Protein AF-A0A955ZUI8-F1 (afdb_monomer)

Secondary structure (DSSP, 8-state):
------EE---TT-TTPPEEEEEEEEPPPS-TTEEEEEEEEESBTTB-SEEEEEE-----TT-EEEEEEEETTS-EEEEEEEEETT-PBPPP---EEEPPPPPPPPPPPPPPPPPPPPPPPPPPPPPPPPPPPPPPPPPPPPPPPPPP-------S-S-EEEE-TTSEEEEE-TTSPEEEEE-HHHHHHS-EEEEEE-SSSSSS-EEEEEE-TTSTTEEEEEEEETTEEEEEEEEE-S-HHHHHHT--EEEEEE-SSSSSS-EEEEEE-GGG-SEEEEE--GGGTSPBP--TTEETTEEEPP--HHHHHH--EEEEEEE-SSSSSS-EEEEEEESTT--EEEEE--TTTTSPBPTT-TTSSSEEE-S-BTTB-TT---EEEEEE-SSSSSS-EEEEEE-TTS-SEEEEE--SSSS-TTT--EEEE-STT-HHHHHH---EEEEEE-SSSSSSPEEEEEE-TTSTT-EEEE-----TT-----------SSS----PPPP-----

Nearest PDB structures (foldseek):
  3bes-assembly1_R  TM=5.761E-01  e=1.617E+00  Ectromelia virus
  2xwx-assembly1_B  TM=5.303E-01  e=2.716E+00  Vibrio cholerae
  5izr-assembly1_A  TM=3.848E-01  e=1.125E+00  Homo sapiens
  1yrk-assembly1_A  TM=3.719E-01  e=1.617E+00  Homo sapiens
  1bdy-assembly1_B  TM=3.510E-01  e=3.519E+00  Rattus norvegicus

pLDDT: mean 73.66, std 21.08, range [22.38, 98.62]

Sequence (504 aa):
MVCVFAVVFAFAGSASAVLREHRVHFAPSPSETATGYTLHLGVSPGIYGYSVDIGAPPVTSGEIVYAVDLEDTLDFYVAISAYDASGLRSTPSNELLVAAAPPPPPPPAPDPDPTPVPDPTPDPDPTPAPDPTPDPDPTPAPDPTPAPDPTSRIDGSQLGLSVATDGRLHVLLTSGRSALLTVDSLAAAGDVRVARCDLDDDGDSDLVLGFGPGSGGQLSLVHLEDGVVASLDALVAGSEAYRAEDGQTHPACGDVDGDGRAEILVGFGPSASATLQAFDDRATGYAALRARGVVDGFLLVPRPTKVKRYGAATIPALGDIDGDRRDELVVGFDRAGIREISILDDARAGFASHPNVTNGDAVVQVARRGQIDSGGGGTFPALGDWDGDGRDEIAVGFGPRSGGWIVFLEDALAGPYERNAGFLRAPSGRADYRARDGETRPSFGDLDGDGRAELVVGFGPGADHELEVFDDFVTAGDAIREGGIGFATGAPGEVRVPSAEAAP

Foldseek 3Di:
DAAEFEDEDDDPPDPPFDWDKDKDKDADDPDPQFQFKKKFKDLDPPDGPDIDTPTDDPDDDDIHIYIYIDGLAGKMKIWMWTAGPVRDIDPIDDIDIDHHDDDDDDDDDDDPDDDDDDDDDDDDDDDDDDDDDDDDDDDDDDDDDDDDDPPDDPDPLDFDWDADQCQWTWTQFSVRDTRIHRQVLSNQFVDKAWEWDQQPPPPHIWIWIWGWFQSLQKIKTFHADNRHGPDIDMDHDDDNVQSVGGNTWAWYWFAQPQPSHIKIWIWGAQVVLQKIFIFDGVVVVRAQDDFACADNRIHRFQDDVCCNVRGFIWHWEWWALAQPRHIWIKIKTAFWPDQKIFTFHGRHSPRAQDPLAPVRGSIERQDDCPRFFNGWTIWAWEWWFLLLPNGIKIWIWTWWRRLQKIWIFHSDDPGHSNPDTDIDGDDPPPNVQSRGTNTWHWYWDDSPPPNGIWIKIDDDPPPPRDIFIFHSDDDPDDPDDDDDDDTPDDDDDDDDDDDDDDDD

Structure (mmCIF, N/CA/C/O backbone):
data_AF-A0A955ZUI8-F1
#
_entry.id   AF-A0A955ZUI8-F1
#
loop_
_atom_site.group_PDB
_atom_site.id
_atom_site.type_symbol
_atom_site.label_atom_id
_atom_site.label_alt_id
_atom_site.label_comp_id
_atom_site.label_asym_id
_atom_site.label_entity_id
_atom_site.label_seq_id
_atom_site.pdbx_PDB_ins_code
_atom_site.Cartn_x
_atom_site.Cartn_y
_atom_site.Cartn_z
_atom_site.occupancy
_atom_site.B_iso_or_equiv
_atom_site.auth_seq_id
_atom_site.auth_comp_id
_atom_site.auth_asym_id
_atom_site.auth_atom_id
_atom_site.pdbx_PDB_model_num
ATOM 1 N N . MET A 1 1 ? -28.010 -1.841 16.929 1.00 31.80 1 MET A N 1
ATOM 2 C CA . MET A 1 1 ? -27.427 -1.009 15.863 1.00 31.80 1 MET A CA 1
ATOM 3 C C . MET A 1 1 ? -26.537 0.018 16.541 1.00 31.80 1 MET A C 1
ATOM 5 O O . MET A 1 1 ? -27.033 1.004 17.071 1.00 31.80 1 MET A O 1
ATOM 9 N N . VAL A 1 2 ? -25.257 -0.318 16.675 1.00 29.08 2 VAL A N 1
ATOM 10 C CA . VAL A 1 2 ? -24.233 0.534 17.290 1.00 29.08 2 VAL A CA 1
ATOM 11 C C . VAL A 1 2 ? -23.721 1.435 16.170 1.00 29.08 2 VAL A C 1
ATOM 13 O O . VAL A 1 2 ? -23.299 0.925 15.144 1.00 29.08 2 VAL A O 1
ATOM 16 N N . CYS A 1 3 ? -23.828 2.757 16.299 1.00 30.59 3 CYS A N 1
ATOM 17 C CA . CYS A 1 3 ? -23.105 3.648 15.393 1.00 30.59 3 CYS A CA 1
ATOM 18 C C . CYS A 1 3 ? -21.733 3.898 16.002 1.00 30.59 3 CYS A C 1
ATOM 20 O O . CYS A 1 3 ? -21.635 4.580 17.021 1.00 30.59 3 CYS A O 1
ATOM 22 N N . VAL A 1 4 ? -20.700 3.331 15.387 1.00 32.56 4 VAL A N 1
ATOM 23 C CA . VAL A 1 4 ? -19.315 3.573 15.771 1.00 32.56 4 VAL A CA 1
ATOM 24 C C . VAL A 1 4 ? -18.874 4.902 15.165 1.00 32.56 4 VAL A C 1
ATOM 26 O O . VAL A 1 4 ? -19.010 5.164 13.974 1.00 32.56 4 VAL A O 1
ATOM 29 N N . PHE A 1 5 ? -18.422 5.790 16.036 1.00 40.25 5 PHE A N 1
ATOM 30 C CA . PHE A 1 5 ? -17.751 7.035 15.705 1.00 40.25 5 PHE A CA 1
ATOM 31 C C . PHE A 1 5 ? -16.557 7.059 16.646 1.00 40.25 5 PHE A C 1
ATOM 33 O O . PHE A 1 5 ? -16.759 7.137 17.855 1.00 40.25 5 PHE A O 1
ATOM 40 N N . ALA A 1 6 ? -15.348 6.929 16.120 1.00 36.69 6 ALA A N 1
ATOM 41 C CA . ALA A 1 6 ? -14.160 6.983 16.950 1.00 36.69 6 ALA A CA 1
ATOM 42 C C . ALA A 1 6 ? -13.611 8.404 16.974 1.00 36.69 6 ALA A C 1
ATOM 44 O O . ALA A 1 6 ? -13.456 9.056 15.938 1.00 36.69 6 ALA A O 1
ATOM 45 N N . VAL A 1 7 ? -13.302 8.881 18.172 1.00 41.53 7 VAL A N 1
ATOM 46 C CA . VAL A 1 7 ? -12.557 10.120 18.369 1.00 41.53 7 VAL A CA 1
ATOM 47 C C . VAL A 1 7 ? -11.377 9.777 19.256 1.00 41.53 7 VAL A C 1
ATOM 49 O O . VAL A 1 7 ? -11.557 9.365 20.402 1.00 41.53 7 VAL A O 1
ATOM 52 N N . VAL A 1 8 ? -10.185 9.942 18.695 1.00 42.12 8 VAL A N 1
ATOM 53 C CA . VAL A 1 8 ? -8.907 9.735 19.369 1.00 42.12 8 VAL A CA 1
ATOM 54 C C . VAL A 1 8 ? -8.484 11.037 20.046 1.00 42.12 8 VAL A C 1
ATOM 56 O O . VAL A 1 8 ? -8.536 12.103 19.428 1.00 42.12 8 VAL A O 1
ATOM 59 N N . PHE A 1 9 ? -8.077 10.963 21.315 1.00 45.84 9 PHE A N 1
ATOM 60 C CA . PHE A 1 9 ? -7.510 12.097 22.049 1.00 45.84 9 PHE A CA 1
ATOM 61 C C . PHE A 1 9 ? -6.126 11.748 22.613 1.00 45.84 9 PHE A C 1
ATOM 63 O O . PHE A 1 9 ? -6.035 11.107 23.659 1.00 45.84 9 PHE A O 1
ATOM 70 N N . ALA A 1 10 ? -5.054 12.236 21.979 1.00 42.12 10 ALA A N 1
ATOM 71 C CA . ALA A 1 10 ? -3.717 12.272 22.575 1.00 42.12 10 ALA A CA 1
ATOM 72 C C . ALA A 1 10 ? -3.439 13.638 23.229 1.00 42.12 10 ALA A C 1
ATOM 74 O O . ALA A 1 10 ? -3.644 14.702 22.636 1.00 42.12 10 ALA A O 1
ATOM 75 N N . PHE A 1 11 ? -2.949 13.633 24.468 1.00 46.47 11 PHE A N 1
ATOM 76 C CA . PHE A 1 11 ? -2.620 14.844 25.211 1.00 46.47 11 PHE A CA 1
ATOM 77 C C . PHE A 1 11 ? -1.130 15.165 25.045 1.00 46.47 11 PHE A C 1
ATOM 79 O O . PHE A 1 11 ? -0.254 14.307 25.152 1.00 46.47 11 PHE A O 1
ATOM 86 N N . ALA A 1 12 ? -0.820 16.441 24.793 1.00 39.09 12 ALA A N 1
ATOM 87 C CA . ALA A 1 12 ? 0.550 16.918 24.621 1.00 39.09 12 ALA A CA 1
ATOM 88 C C . ALA A 1 12 ? 1.383 16.688 25.900 1.00 39.09 12 ALA A C 1
ATOM 90 O O . ALA A 1 12 ? 1.372 17.502 26.824 1.00 39.09 12 ALA A O 1
ATOM 91 N N . GLY A 1 13 ? 2.107 15.570 25.951 1.00 40.47 13 GLY A N 1
ATOM 92 C CA . GLY A 1 13 ? 2.966 15.213 27.081 1.00 40.47 13 GLY A CA 1
ATOM 93 C C . GLY A 1 13 ? 3.553 13.803 27.038 1.00 40.47 13 GLY A C 1
ATOM 94 O O . GLY A 1 13 ? 4.602 13.580 27.641 1.00 40.47 13 GLY A O 1
ATOM 95 N N . SER A 1 14 ? 2.945 12.879 26.295 1.00 41.16 14 SER A N 1
ATOM 96 C CA . SER A 1 14 ? 3.291 11.458 26.374 1.00 41.16 14 SER A CA 1
ATOM 97 C C . SER A 1 14 ? 3.773 10.929 25.021 1.00 41.16 14 SER A C 1
ATOM 99 O O . SER A 1 14 ? 2.981 10.509 24.189 1.00 41.16 14 SER A O 1
ATOM 101 N N . ALA A 1 15 ? 5.091 10.877 24.801 1.00 40.50 15 ALA A N 1
ATOM 102 C CA . ALA A 1 15 ? 5.707 10.268 23.606 1.00 40.50 15 ALA A CA 1
ATOM 103 C C . ALA A 1 15 ? 5.515 8.729 23.512 1.00 40.50 15 ALA A C 1
ATOM 105 O O . ALA A 1 15 ? 6.156 8.060 22.705 1.00 40.50 15 ALA A O 1
ATOM 106 N N . SER A 1 16 ? 4.684 8.146 24.382 1.00 51.09 16 SER A N 1
ATOM 107 C CA . SER A 1 16 ? 4.420 6.705 24.500 1.00 51.09 16 SER A CA 1
ATOM 108 C C . SER A 1 16 ? 3.000 6.416 25.007 1.00 51.09 16 SER A C 1
ATOM 110 O O . SER A 1 16 ? 2.800 5.446 25.732 1.00 51.09 16 SER A O 1
ATOM 112 N N . ALA A 1 17 ? 2.026 7.277 24.694 1.00 52.19 17 ALA A N 1
ATOM 113 C CA . ALA A 1 17 ? 0.632 7.032 25.056 1.00 52.19 17 ALA A CA 1
ATOM 114 C C . ALA A 1 17 ? 0.103 5.767 24.356 1.00 52.19 17 ALA A C 1
ATOM 116 O O . ALA A 1 17 ? 0.125 5.682 23.129 1.00 52.19 17 ALA A O 1
ATOM 117 N N . VAL A 1 18 ? -0.356 4.790 25.141 1.00 54.59 18 VAL A N 1
ATOM 118 C CA . VAL A 1 18 ? -1.152 3.658 24.656 1.00 54.59 18 VAL A CA 1
ATOM 119 C C . VAL A 1 18 ? -2.614 4.068 24.782 1.00 54.59 18 VAL A C 1
ATOM 121 O O . VAL A 1 18 ? -3.065 4.463 25.857 1.00 54.59 18 VAL A O 1
ATOM 124 N N . LEU A 1 19 ? -3.340 4.029 23.671 1.00 53.28 19 LEU A N 1
ATOM 125 C CA . LEU A 1 19 ? -4.764 4.337 23.630 1.00 53.28 19 LEU A CA 1
ATOM 126 C C . LEU A 1 19 ? -5.565 3.045 23.794 1.00 53.28 19 LEU A C 1
ATOM 128 O O . LEU A 1 19 ? -5.172 2.000 23.274 1.00 53.28 19 LEU A O 1
ATOM 132 N N . ARG A 1 20 ? -6.675 3.109 24.529 1.00 56.94 20 ARG A N 1
ATOM 133 C CA . ARG A 1 20 ? -7.633 2.006 24.651 1.00 56.94 20 ARG A CA 1
ATOM 134 C C . ARG A 1 20 ? -9.031 2.479 24.294 1.00 56.94 20 ARG A C 1
ATOM 136 O O . ARG A 1 20 ? -9.454 3.538 24.762 1.00 56.94 20 ARG A O 1
ATOM 143 N N . GLU A 1 21 ? -9.753 1.642 23.554 1.00 63.97 21 GLU A N 1
ATOM 144 C CA . GLU A 1 21 ? -11.166 1.864 23.263 1.00 63.97 21 GLU A CA 1
ATOM 145 C C . GLU A 1 21 ? -11.983 1.757 24.559 1.00 63.97 21 GLU A C 1
ATOM 147 O O . GLU A 1 21 ? -11.965 0.747 25.272 1.00 63.97 21 GLU A O 1
ATOM 152 N N . HIS A 1 22 ? -12.754 2.799 24.847 1.00 61.91 22 HIS A N 1
ATOM 153 C CA . HIS A 1 22 ? -13.771 2.809 25.884 1.00 61.91 22 HIS A CA 1
ATOM 154 C C . HIS A 1 22 ? -15.148 3.034 25.267 1.00 61.91 22 HIS A C 1
ATOM 156 O O . HIS A 1 22 ? -15.366 3.968 24.498 1.00 61.91 22 HIS A O 1
ATOM 162 N N . ARG A 1 23 ? -16.123 2.210 25.662 1.00 68.00 23 ARG A N 1
ATOM 163 C CA . ARG A 1 23 ? -17.523 2.377 25.255 1.00 68.00 23 ARG A CA 1
ATOM 164 C C . ARG A 1 23 ? -18.263 3.205 26.295 1.00 68.00 23 ARG A C 1
ATOM 166 O O . ARG A 1 23 ? -18.418 2.795 27.445 1.00 68.00 23 ARG A O 1
ATOM 173 N N . VAL A 1 24 ? -18.713 4.386 25.889 1.00 72.31 24 VAL A N 1
ATOM 174 C CA . VAL A 1 24 ? -19.513 5.305 26.697 1.00 72.31 24 VAL A CA 1
ATOM 175 C C . VAL A 1 24 ? -20.981 5.076 26.382 1.00 72.31 24 VAL A C 1
ATOM 177 O O . VAL A 1 24 ? -21.442 5.288 25.262 1.00 72.31 24 VAL A O 1
ATOM 180 N N . HIS A 1 25 ? -21.715 4.656 27.403 1.00 78.12 25 HIS A N 1
ATOM 181 C CA . HIS A 1 25 ? -23.139 4.369 27.332 1.00 78.12 25 HIS A CA 1
ATOM 182 C C . HIS A 1 25 ? -23.933 5.530 27.928 1.00 78.12 25 HIS A C 1
ATOM 184 O O . HIS A 1 25 ? -23.652 5.963 29.050 1.00 78.12 25 HIS A O 1
ATOM 190 N N . PHE A 1 26 ? -24.937 6.033 27.211 1.00 78.81 26 PHE A N 1
ATOM 191 C CA . PHE A 1 26 ? -25.810 7.080 27.732 1.00 78.81 26 PHE A CA 1
ATOM 192 C C . PHE A 1 26 ? -27.252 6.975 27.241 1.00 78.81 26 PHE A C 1
ATOM 194 O O . PHE A 1 26 ? -27.552 6.530 26.133 1.00 78.81 26 PHE A O 1
ATOM 201 N N . ALA A 1 27 ? -28.170 7.416 28.100 1.00 81.31 27 ALA A N 1
ATOM 202 C CA . ALA A 1 27 ? -29.575 7.520 27.750 1.00 81.31 27 ALA A CA 1
ATOM 203 C C . ALA A 1 27 ? -29.803 8.731 26.824 1.00 81.31 27 ALA A C 1
ATOM 205 O O . ALA A 1 27 ? -29.266 9.810 27.103 1.00 81.31 27 ALA A O 1
ATOM 206 N N . PRO A 1 28 ? -30.626 8.598 25.766 1.00 80.00 28 PRO A N 1
ATOM 207 C CA . PRO A 1 28 ? -31.031 9.733 24.949 1.00 80.00 28 PRO A CA 1
ATOM 208 C C . PRO A 1 28 ? -31.659 10.855 25.781 1.00 80.00 28 PRO A C 1
ATOM 210 O O . PRO A 1 28 ? -32.343 10.610 26.779 1.00 80.00 28 PRO A O 1
ATOM 213 N N . SER A 1 29 ? -31.471 12.095 25.331 1.00 81.69 29 SER A N 1
ATOM 214 C CA . SER A 1 29 ? -32.163 13.249 25.898 1.00 81.69 29 SER A CA 1
ATOM 215 C C . SER A 1 29 ? -33.681 13.049 25.800 1.00 81.69 29 SER A C 1
ATOM 217 O O . SER A 1 29 ? -34.173 12.682 24.733 1.00 81.69 29 SER A O 1
ATOM 219 N N . PRO A 1 30 ? -34.454 13.338 26.864 1.00 79.31 30 PRO A N 1
ATOM 220 C CA . PRO A 1 30 ? -35.913 13.279 26.810 1.00 79.31 30 PRO A CA 1
ATOM 221 C C . PRO A 1 30 ? -36.528 14.429 25.991 1.00 79.31 30 PRO A C 1
ATOM 223 O O . PRO A 1 30 ? -37.746 14.481 25.839 1.00 79.31 30 PRO A O 1
ATOM 226 N N . SER A 1 31 ? -35.720 15.383 25.509 1.00 78.94 31 SER A N 1
ATOM 227 C CA . SER A 1 31 ? -36.202 16.513 24.714 1.00 78.94 31 SER A CA 1
ATOM 228 C C . SER A 1 31 ? -36.445 16.116 23.261 1.00 78.94 31 SER A C 1
ATOM 230 O O . SER A 1 31 ? -35.514 15.724 22.562 1.00 78.94 31 SER A O 1
ATOM 232 N N . GLU A 1 32 ? -37.662 16.341 22.767 1.00 75.38 32 GLU A N 1
ATOM 233 C CA . GLU A 1 32 ? -38.030 16.129 21.357 1.00 75.38 32 GLU A CA 1
ATOM 234 C C . GLU A 1 32 ? -37.326 17.099 20.391 1.00 75.38 32 GLU A C 1
ATOM 236 O O . GLU A 1 32 ? -37.335 16.891 19.181 1.00 75.38 32 GLU A O 1
ATOM 241 N N . THR A 1 33 ? -36.711 18.167 20.909 1.00 78.69 33 THR A N 1
ATOM 242 C CA . THR A 1 33 ? -35.970 19.157 20.112 1.00 78.69 33 THR A CA 1
ATOM 243 C C . THR A 1 33 ? -34.478 18.856 19.990 1.00 78.69 33 THR A C 1
ATOM 245 O O . THR A 1 33 ? -33.770 19.618 19.332 1.00 78.69 33 THR A O 1
ATOM 248 N N . ALA A 1 34 ? -33.979 17.800 20.642 1.00 80.25 34 ALA A N 1
ATOM 249 C CA . ALA A 1 34 ? -32.571 17.433 20.571 1.00 80.25 34 ALA A CA 1
ATOM 250 C C . ALA A 1 34 ? -32.235 16.925 19.163 1.00 80.25 34 ALA A C 1
ATOM 252 O O . ALA A 1 34 ? -32.784 15.926 18.704 1.00 80.25 34 ALA A O 1
ATOM 253 N N . THR A 1 35 ? -31.322 17.616 18.485 1.00 80.25 35 THR A N 1
ATOM 254 C CA . THR A 1 35 ? -30.862 17.273 17.133 1.00 80.25 35 THR A CA 1
ATOM 255 C C . THR A 1 35 ? -29.454 16.695 17.115 1.00 80.25 35 THR A C 1
ATOM 257 O O . THR A 1 35 ? -28.980 16.314 16.054 1.00 80.25 35 THR A O 1
ATOM 260 N N . GLY A 1 36 ? -28.781 16.630 18.264 1.00 81.00 36 GLY A N 1
ATOM 261 C CA . GLY A 1 36 ? -27.480 15.989 18.404 1.00 81.00 36 GLY A CA 1
ATOM 262 C C . GLY A 1 36 ? -26.902 16.126 19.808 1.00 81.00 36 GLY A C 1
ATOM 263 O O . GLY A 1 36 ? -27.549 16.664 20.715 1.00 81.00 36 GLY A O 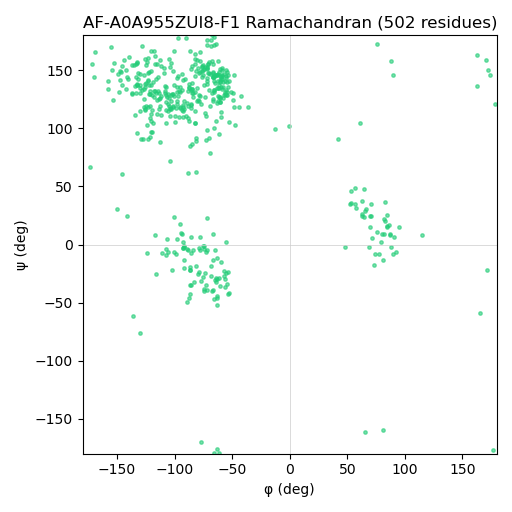1
ATOM 264 N N . TYR A 1 37 ? -25.685 15.619 19.987 1.00 81.19 37 TYR A N 1
ATOM 265 C CA . TYR A 1 37 ? -24.993 15.592 21.272 1.00 81.19 37 TYR A CA 1
ATOM 266 C C . TYR A 1 37 ? -23.544 16.064 21.143 1.00 81.19 37 TYR A C 1
ATOM 268 O O . TYR A 1 37 ? -22.922 15.972 20.092 1.00 81.19 37 TYR A O 1
ATOM 276 N N . THR A 1 38 ? -22.979 16.566 22.234 1.00 81.62 38 THR A N 1
ATOM 277 C CA . THR A 1 38 ? -21.549 16.834 22.376 1.00 81.62 38 THR A CA 1
ATOM 278 C C . THR A 1 38 ? -21.009 16.045 23.553 1.00 81.62 38 THR A C 1
ATOM 280 O O . THR A 1 38 ? -21.548 16.138 24.656 1.00 81.62 38 THR A O 1
ATOM 283 N N . LEU A 1 39 ? -19.922 15.321 23.316 1.00 81.81 39 LEU A N 1
ATOM 284 C CA . LEU A 1 39 ? -19.120 14.659 24.333 1.00 81.81 39 LEU A CA 1
ATOM 285 C C . LEU A 1 39 ? -18.088 15.648 24.893 1.00 81.81 39 LEU A C 1
ATOM 287 O O . LEU A 1 39 ? -17.417 16.350 24.139 1.00 81.81 39 LEU A O 1
ATOM 291 N N . HIS A 1 40 ? -17.963 15.704 26.212 1.00 81.88 40 HIS A N 1
ATOM 292 C CA . HIS A 1 40 ? -17.061 16.569 26.963 1.00 81.88 40 HIS A CA 1
ATOM 293 C C . HIS A 1 40 ? -16.076 15.718 27.759 1.00 81.88 40 HIS A C 1
ATOM 295 O O . HIS A 1 40 ? -16.487 14.784 28.446 1.00 81.88 40 HIS A O 1
ATOM 301 N N . LEU A 1 41 ? -14.791 16.056 27.676 1.00 77.50 41 LEU A N 1
ATOM 302 C CA . LEU A 1 41 ? -13.693 15.264 28.225 1.00 77.50 41 LEU A CA 1
ATOM 303 C C . LEU A 1 41 ? -12.725 16.144 29.015 1.00 77.50 41 LEU A C 1
ATOM 305 O O . LEU A 1 41 ? -12.364 17.249 28.589 1.00 77.50 41 LEU A O 1
ATOM 309 N N . GLY A 1 42 ? -12.290 15.645 30.167 1.00 78.88 42 GLY A N 1
ATOM 310 C CA . GLY A 1 42 ? -11.358 16.329 31.054 1.00 78.88 42 GLY A CA 1
ATOM 311 C C . GLY A 1 42 ? -10.536 15.370 31.903 1.00 78.88 42 GLY A C 1
ATOM 312 O O . GLY A 1 42 ? -10.958 14.257 32.176 1.00 78.88 42 GLY A O 1
ATOM 313 N N . VAL A 1 43 ? -9.373 15.824 32.362 1.00 80.06 43 VAL A N 1
ATOM 314 C CA . VAL A 1 43 ? -8.512 15.092 33.318 1.00 80.06 43 VAL A CA 1
ATOM 315 C C . VAL A 1 43 ? -8.785 15.507 34.770 1.00 80.06 43 VAL A C 1
ATOM 317 O O . VAL A 1 43 ? -8.021 15.227 35.691 1.00 80.06 43 VAL A O 1
ATOM 320 N N . SER A 1 44 ? -9.844 16.284 34.996 1.00 81.94 44 SER A N 1
ATOM 321 C CA . SER A 1 44 ? -10.264 16.740 36.318 1.00 81.94 44 SER A CA 1
ATOM 322 C C . SER A 1 44 ? -11.787 16.864 36.369 1.00 81.94 44 SER A C 1
ATOM 324 O O . SER A 1 44 ? -12.367 17.350 35.393 1.00 81.94 44 SER A O 1
ATOM 326 N N . PRO A 1 45 ? -12.427 16.495 37.496 1.00 90.31 45 PRO A N 1
ATOM 327 C CA . PRO A 1 45 ? -13.879 16.537 37.615 1.00 90.31 45 PRO A CA 1
ATOM 328 C C . PRO A 1 45 ? -14.433 17.936 37.327 1.00 90.31 45 PRO A C 1
ATOM 330 O O . PRO A 1 45 ? -13.975 18.928 37.903 1.00 90.31 45 PRO A O 1
ATOM 333 N N . GLY A 1 46 ? -15.425 18.021 36.446 1.00 84.81 46 GLY A N 1
ATOM 334 C CA . GLY A 1 46 ? -16.122 19.248 36.064 1.00 84.81 46 GLY A CA 1
ATOM 335 C C . GLY A 1 46 ? -15.312 20.229 35.211 1.00 84.81 46 GLY A C 1
ATOM 336 O O . GLY A 1 46 ? -15.800 21.329 34.942 1.00 84.81 46 GLY A O 1
ATOM 337 N N . ILE A 1 47 ? -14.094 19.871 34.788 1.00 82.81 47 ILE A N 1
ATOM 338 C CA . ILE A 1 47 ? -13.237 20.708 33.941 1.00 82.81 47 ILE A CA 1
ATOM 339 C C . ILE A 1 47 ? -12.963 19.970 32.636 1.00 82.81 47 ILE A C 1
ATOM 341 O O . ILE A 1 47 ? -12.040 19.163 32.538 1.00 82.81 47 ILE A O 1
ATOM 345 N N . TYR A 1 48 ? -13.743 20.300 31.611 1.00 81.06 48 TYR A N 1
ATOM 346 C CA . TYR A 1 48 ? -13.609 19.702 30.289 1.00 81.06 48 TYR A CA 1
ATOM 347 C C . TYR A 1 48 ? -12.679 20.552 29.420 1.00 81.06 48 TYR A C 1
ATOM 349 O O . TYR A 1 48 ? -13.018 21.675 29.046 1.00 81.06 48 TYR A O 1
ATOM 357 N N . GLY A 1 49 ? -11.489 20.028 29.129 1.00 67.50 49 GLY A N 1
ATOM 358 C CA . GLY A 1 49 ? -10.527 20.661 28.220 1.00 67.50 49 GLY A CA 1
ATOM 359 C C . GLY A 1 49 ? -10.839 20.393 26.749 1.00 67.50 49 GLY A C 1
ATOM 360 O O . GLY A 1 49 ? -10.365 21.120 25.880 1.00 67.50 49 GLY A O 1
ATOM 361 N N . TYR A 1 50 ? -11.655 19.370 26.484 1.00 66.19 50 TYR A N 1
ATOM 362 C CA . TYR A 1 50 ? -11.947 18.869 25.150 1.00 66.19 50 TYR A CA 1
ATOM 363 C C . TYR A 1 50 ? -13.447 18.665 24.983 1.00 66.19 50 TYR A C 1
ATOM 365 O O . TYR A 1 50 ? -14.171 18.325 25.923 1.00 66.19 50 TYR A O 1
ATOM 373 N N . SER A 1 51 ? -13.948 18.941 23.785 1.00 72.56 51 SER A N 1
ATOM 374 C CA . SER A 1 51 ? -15.352 18.742 23.443 1.00 72.56 51 SER A CA 1
ATOM 375 C C . SER A 1 51 ? -15.473 18.375 21.974 1.00 72.56 51 SER A C 1
ATOM 377 O O . SER A 1 51 ? -14.901 19.061 21.128 1.00 72.56 51 SER A O 1
ATOM 379 N N . VAL A 1 52 ? -16.226 17.320 21.680 1.00 65.12 52 VAL A N 1
ATOM 380 C CA . VAL A 1 52 ? -16.468 16.838 20.319 1.00 65.12 52 VAL A CA 1
ATOM 381 C C . VAL A 1 52 ? -17.962 16.722 20.063 1.00 65.12 52 VAL A C 1
ATOM 383 O O . VAL A 1 52 ? -18.719 16.248 20.909 1.00 65.12 52 VAL A O 1
ATOM 386 N N . ASP A 1 53 ? -18.399 17.226 18.915 1.00 73.38 53 ASP A N 1
ATOM 387 C CA . ASP A 1 53 ? -19.769 17.054 18.445 1.00 73.38 53 ASP A CA 1
ATOM 388 C C . ASP A 1 53 ? -19.922 15.641 17.879 1.00 73.38 53 ASP A C 1
ATOM 390 O O . ASP A 1 53 ? -19.197 15.259 16.964 1.00 73.38 53 ASP A O 1
ATOM 394 N N . ILE A 1 54 ? -20.840 14.867 18.454 1.00 65.38 54 ILE A N 1
ATOM 395 C CA . ILE A 1 54 ? -21.075 13.463 18.104 1.00 65.38 54 ILE A CA 1
ATOM 396 C C . ILE A 1 54 ? -22.373 13.276 17.300 1.00 65.38 54 ILE A C 1
ATOM 398 O O . ILE A 1 54 ? -22.759 12.148 17.001 1.00 65.38 54 ILE A O 1
ATOM 402 N N . GLY A 1 55 ? -23.051 14.372 16.934 1.00 70.00 55 GLY A N 1
ATOM 403 C CA . GLY A 1 55 ? -24.231 14.352 16.069 1.00 70.00 55 GLY A CA 1
ATOM 404 C C . GLY A 1 55 ? -25.451 13.640 16.667 1.00 70.00 55 GLY A C 1
ATOM 405 O O . GLY A 1 55 ? -25.572 13.476 17.884 1.00 70.00 55 GLY A O 1
ATOM 406 N N . ALA A 1 56 ? -26.396 13.259 15.799 1.00 68.62 56 ALA A N 1
ATOM 407 C CA . ALA A 1 56 ? -27.595 12.501 16.158 1.00 68.62 56 ALA A CA 1
ATOM 408 C C . ALA A 1 56 ? -27.362 10.985 15.978 1.00 68.62 56 ALA A C 1
ATOM 410 O O . ALA A 1 56 ? -27.192 10.534 14.844 1.00 68.62 56 ALA A O 1
ATOM 411 N N . PRO A 1 57 ? -27.390 10.177 17.050 1.00 57.03 57 PRO A N 1
ATOM 412 C CA . PRO A 1 57 ? -27.312 8.724 16.945 1.00 57.03 57 PRO A CA 1
ATOM 413 C C . PRO A 1 57 ? -28.608 8.135 16.353 1.00 57.03 57 PRO A C 1
ATOM 415 O O . PRO A 1 57 ? -29.675 8.747 16.478 1.00 57.03 57 PRO A O 1
ATOM 418 N N . PRO A 1 58 ? -28.554 6.941 15.727 1.00 51.91 58 PRO A N 1
ATOM 419 C CA . PRO A 1 58 ? -29.726 6.285 15.154 1.00 51.91 58 PRO A CA 1
ATOM 420 C C . PRO A 1 58 ? -30.715 5.934 16.268 1.00 51.91 58 PRO A C 1
ATOM 422 O O . PRO A 1 58 ? -30.504 5.018 17.060 1.00 51.91 58 PRO A O 1
ATOM 425 N N . VAL A 1 59 ? -31.815 6.676 16.353 1.00 50.81 59 VAL A N 1
ATOM 426 C CA . VAL A 1 59 ? -32.869 6.424 17.340 1.00 50.81 59 VAL A CA 1
ATOM 427 C C . VAL A 1 59 ? -33.655 5.170 16.956 1.00 50.81 59 VAL A C 1
ATOM 429 O O . VAL A 1 59 ? -34.675 5.228 16.277 1.00 50.81 59 VAL A O 1
ATOM 432 N N . THR A 1 60 ? -33.203 4.019 17.450 1.00 50.66 60 THR A N 1
ATOM 433 C CA . THR A 1 60 ? -34.099 2.929 17.853 1.00 50.66 60 THR A CA 1
ATOM 434 C C . THR A 1 60 ? -33.992 2.799 19.369 1.00 50.66 60 THR A C 1
ATOM 436 O O . THR A 1 60 ? -32.908 2.793 19.939 1.00 50.66 60 THR A O 1
ATOM 439 N N . SER A 1 61 ? -35.140 2.855 20.039 1.00 51.00 61 SER A N 1
ATOM 440 C CA . SER A 1 61 ? -35.274 3.052 21.485 1.00 51.00 61 SER A CA 1
ATOM 441 C C . SER A 1 61 ? -34.387 2.123 22.321 1.00 51.00 61 SER A C 1
ATOM 443 O O . SER A 1 61 ? -34.546 0.906 22.246 1.00 51.00 61 SER A O 1
ATOM 445 N N . GLY A 1 62 ? -33.549 2.690 23.191 1.00 60.16 62 GLY A N 1
ATOM 446 C CA . GLY A 1 62 ? -32.941 1.938 24.289 1.00 60.16 62 GLY A CA 1
ATOM 447 C C . GLY A 1 62 ? -31.759 2.640 24.941 1.00 60.16 62 GLY A C 1
ATOM 448 O O . GLY A 1 62 ? -31.805 2.925 26.132 1.00 60.16 62 GLY A O 1
ATOM 449 N N . GLU A 1 63 ? -30.722 2.943 24.164 1.00 66.25 63 GLU A 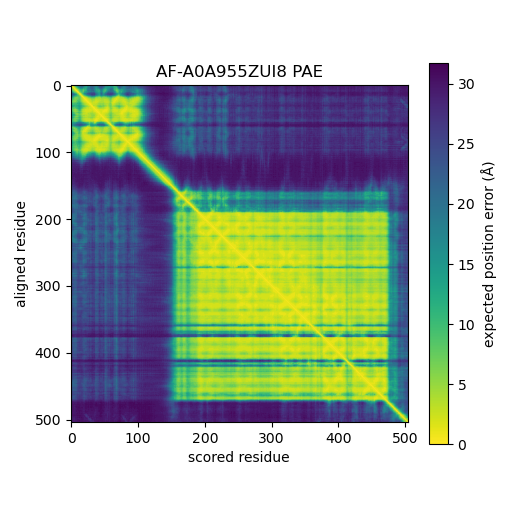N 1
ATOM 450 C CA . GLU A 1 63 ? -29.411 3.340 24.688 1.00 66.25 63 GLU A CA 1
ATOM 451 C C . GLU A 1 63 ? -28.527 3.850 23.542 1.00 66.25 63 GLU A C 1
ATOM 453 O O . GLU A 1 63 ? -28.613 3.329 22.430 1.00 66.25 63 GLU A O 1
ATOM 458 N N . ILE A 1 64 ? -27.692 4.861 23.793 1.00 63.59 64 ILE A N 1
ATOM 459 C CA . ILE A 1 64 ? -26.676 5.322 22.842 1.00 63.59 64 ILE A CA 1
ATOM 460 C C . ILE A 1 64 ? -25.315 4.844 23.340 1.00 63.59 64 ILE A C 1
ATOM 462 O O . ILE A 1 64 ? -24.968 5.064 24.501 1.00 63.59 64 ILE A O 1
ATOM 466 N N . VAL A 1 65 ? -24.552 4.211 22.452 1.00 61.59 65 VAL A N 1
ATOM 467 C CA . VAL A 1 65 ? -23.190 3.737 22.715 1.00 61.59 65 VAL A CA 1
ATOM 468 C C . VAL A 1 65 ? -22.233 4.496 21.809 1.00 61.59 65 VAL A C 1
ATOM 470 O O . VAL A 1 65 ? -22.477 4.586 20.607 1.00 61.59 65 VAL A O 1
ATOM 473 N N . TYR A 1 66 ? -21.169 5.042 22.390 1.00 58.59 66 TYR A N 1
ATOM 474 C CA . TYR A 1 66 ? -20.144 5.804 21.684 1.00 58.59 66 TYR A CA 1
ATOM 475 C C . TYR A 1 66 ? -18.752 5.287 22.050 1.00 58.59 66 TYR A C 1
ATOM 477 O O . TYR A 1 66 ? -18.463 5.132 23.235 1.00 58.59 66 TYR A O 1
ATOM 485 N N . ALA A 1 67 ? -17.906 5.014 21.058 1.00 55.66 67 ALA A N 1
ATOM 486 C CA . ALA A 1 67 ? -16.529 4.579 21.275 1.00 55.66 67 ALA A CA 1
ATOM 487 C C . ALA A 1 67 ? -15.603 5.797 21.411 1.00 55.66 67 ALA A C 1
ATOM 489 O O . ALA A 1 67 ? -15.705 6.754 20.646 1.00 55.66 67 ALA A O 1
ATOM 490 N N . VAL A 1 68 ? -14.717 5.790 22.402 1.00 60.53 68 VAL A N 1
ATOM 491 C CA . VAL A 1 68 ? -13.708 6.835 22.601 1.00 60.53 68 VAL A CA 1
ATOM 492 C C . VAL A 1 68 ? -12.373 6.198 22.950 1.00 60.53 68 VAL A C 1
ATOM 494 O O . VAL A 1 68 ? -12.305 5.386 23.871 1.00 60.53 68 VAL A O 1
ATOM 497 N N . ASP A 1 69 ? -11.319 6.593 22.244 1.00 61.16 69 ASP A N 1
ATOM 498 C CA . ASP A 1 69 ? -9.963 6.140 22.534 1.00 61.16 69 ASP A CA 1
ATOM 499 C C . ASP A 1 69 ? -9.299 7.121 23.495 1.00 61.16 69 ASP A C 1
ATOM 501 O O . ASP A 1 69 ? -9.118 8.304 23.183 1.00 61.16 69 ASP A O 1
ATOM 505 N N . LEU A 1 70 ? -8.968 6.632 24.690 1.00 63.62 70 LEU A N 1
ATOM 506 C CA . LEU A 1 70 ? -8.370 7.424 25.764 1.00 63.62 70 LEU A CA 1
ATOM 507 C C . LEU A 1 70 ? -7.012 6.846 26.159 1.00 63.62 70 LEU A C 1
ATOM 509 O O . LEU A 1 70 ? -6.798 5.636 26.080 1.00 63.62 70 LEU A O 1
ATOM 513 N N . GLU A 1 71 ? -6.096 7.711 26.601 1.00 65.75 71 GLU A N 1
ATOM 514 C CA . GLU A 1 71 ? -4.800 7.271 27.125 1.00 65.75 71 GLU A CA 1
ATOM 515 C C . GLU A 1 71 ? -5.000 6.375 28.350 1.00 65.75 71 GLU A C 1
ATOM 517 O O . GLU A 1 71 ? -5.607 6.779 29.341 1.00 65.75 71 GLU A O 1
ATOM 522 N N . ASP A 1 72 ? -4.424 5.176 28.334 1.00 71.19 72 ASP A N 1
ATOM 523 C CA . ASP A 1 72 ? -4.642 4.200 29.402 1.00 71.19 72 ASP A CA 1
ATOM 524 C C . ASP A 1 72 ? -3.881 4.509 30.704 1.00 71.19 72 ASP A C 1
ATOM 526 O O . ASP A 1 72 ? -4.038 3.803 31.700 1.00 71.19 72 ASP A O 1
ATOM 530 N N . THR A 1 73 ? -3.098 5.592 30.731 1.00 66.00 73 THR A N 1
ATOM 531 C CA . THR A 1 73 ? -2.296 6.023 31.890 1.00 66.00 73 THR A CA 1
ATOM 532 C C . THR A 1 73 ? -2.920 7.158 32.706 1.00 66.00 73 THR A C 1
ATOM 534 O O . THR A 1 73 ? -2.385 7.507 33.763 1.00 66.00 73 THR A O 1
ATOM 537 N N . LEU A 1 74 ? -4.038 7.736 32.252 1.00 71.81 74 LEU A N 1
ATOM 538 C CA . LEU A 1 74 ? -4.680 8.890 32.884 1.00 71.81 74 LEU A CA 1
ATOM 539 C C . LEU A 1 74 ? -6.137 8.603 33.254 1.00 71.81 74 LEU A C 1
ATOM 541 O O . LEU A 1 74 ? -6.848 7.879 32.566 1.00 71.81 74 LEU A O 1
ATOM 545 N N . ASP A 1 75 ? -6.583 9.222 34.347 1.00 81.19 75 ASP A N 1
ATOM 546 C CA . ASP A 1 75 ? -7.997 9.251 34.710 1.00 81.19 75 ASP A CA 1
ATOM 547 C C . ASP A 1 75 ? -8.726 10.303 33.866 1.00 81.19 75 ASP A C 1
ATOM 549 O O . ASP A 1 75 ? -8.342 11.479 33.841 1.00 81.19 75 ASP A O 1
ATOM 553 N N . PHE A 1 76 ? -9.824 9.894 33.236 1.00 80.88 76 PHE A N 1
ATOM 554 C CA . PHE A 1 76 ? -10.666 10.755 32.417 1.00 80.88 76 PHE A CA 1
ATOM 555 C C . PHE A 1 76 ? -12.068 10.911 32.983 1.00 80.88 76 PHE A C 1
ATOM 557 O O . PHE A 1 76 ? -12.687 9.972 33.476 1.00 80.88 76 PHE A O 1
ATOM 564 N N . TYR A 1 77 ? -12.592 12.120 32.846 1.00 83.38 77 TYR A N 1
ATOM 565 C CA . TYR A 1 77 ? -13.937 12.506 33.223 1.00 83.38 77 TYR A CA 1
ATOM 566 C C . TYR A 1 77 ? -14.724 12.838 31.961 1.00 83.38 77 TYR A C 1
ATOM 568 O O . TYR A 1 77 ? -14.354 13.739 31.204 1.00 83.38 77 TYR A O 1
ATOM 576 N N . VAL A 1 78 ? -15.797 12.084 31.739 1.00 85.06 78 VAL A N 1
ATOM 577 C CA . VAL A 1 78 ? -16.630 12.147 30.538 1.00 85.06 78 VAL A CA 1
ATOM 578 C C . VAL A 1 78 ? -18.020 12.660 30.904 1.00 85.06 78 VAL A C 1
ATOM 580 O O . VAL A 1 78 ? -18.657 12.133 31.815 1.00 85.06 78 VAL A O 1
ATOM 583 N N . ALA A 1 79 ? -18.526 13.652 30.175 1.00 88.06 79 ALA A N 1
ATOM 584 C CA . ALA A 1 79 ? -19.908 14.119 30.284 1.00 88.06 79 ALA A CA 1
ATOM 585 C C . ALA A 1 79 ? -20.499 14.433 28.907 1.00 88.06 79 ALA A C 1
ATOM 587 O O . ALA A 1 79 ? -19.770 14.627 27.940 1.00 88.06 79 ALA A O 1
ATOM 588 N N . ILE A 1 80 ? -21.825 14.496 28.798 1.00 88.50 80 ILE A N 1
ATOM 589 C CA . ILE A 1 80 ? -22.517 14.689 27.517 1.00 88.50 80 ILE A CA 1
ATOM 590 C C . ILE A 1 80 ? -23.543 15.810 27.634 1.00 88.50 80 ILE A C 1
ATOM 592 O O . ILE A 1 80 ? -24.289 15.871 28.609 1.00 88.50 80 ILE A O 1
ATOM 596 N N . SER A 1 81 ? -23.617 16.675 26.624 1.00 88.06 81 SER A N 1
ATOM 597 C CA . SER A 1 81 ? -24.686 17.672 26.487 1.00 88.06 81 SER A CA 1
ATOM 598 C C . SER A 1 81 ? -25.461 17.441 25.194 1.00 88.06 81 SER A C 1
ATOM 600 O O . SER A 1 81 ? -24.857 17.181 24.159 1.00 88.06 81 SER A O 1
ATOM 602 N N . ALA A 1 82 ? -26.783 17.583 25.219 1.00 88.94 82 ALA A N 1
ATOM 603 C CA . ALA A 1 82 ? -27.592 17.615 24.000 1.00 88.94 82 ALA A CA 1
ATOM 604 C C . ALA A 1 82 ? -27.638 19.040 23.428 1.00 88.94 82 ALA A C 1
ATOM 606 O O . ALA A 1 82 ? -27.526 20.007 24.187 1.00 88.94 82 ALA A O 1
ATOM 607 N N . TYR A 1 83 ? -27.848 19.188 22.121 1.00 85.06 83 TYR A N 1
ATOM 608 C CA . TYR A 1 83 ? -28.143 20.480 21.500 1.00 85.06 83 TYR A CA 1
ATOM 609 C C . TYR A 1 83 ? -29.331 20.411 20.539 1.00 85.06 83 TYR A C 1
ATOM 611 O O . TYR A 1 83 ? -29.672 19.343 20.029 1.00 85.06 83 TYR A O 1
ATOM 619 N N . ASP A 1 84 ? -29.975 21.556 20.318 1.00 86.94 84 ASP A N 1
ATOM 620 C CA . ASP A 1 84 ? -31.066 21.707 19.350 1.00 86.94 84 ASP A CA 1
ATOM 621 C C . ASP A 1 84 ? -30.591 22.278 18.001 1.00 86.94 84 ASP A C 1
ATOM 623 O O . ASP A 1 84 ? -29.429 22.650 17.832 1.00 86.94 84 ASP A O 1
ATOM 627 N N . ALA A 1 85 ? -31.511 22.398 17.038 1.00 78.38 85 ALA A N 1
ATOM 628 C CA . ALA A 1 85 ? -31.225 22.925 15.699 1.00 78.38 85 ALA A CA 1
ATOM 629 C C . ALA A 1 85 ? -30.684 24.371 15.690 1.00 78.38 85 ALA A C 1
ATOM 631 O O . ALA A 1 85 ? -30.174 24.831 14.669 1.00 78.38 85 ALA A O 1
ATOM 632 N N . SER A 1 86 ? -30.810 25.105 16.801 1.00 77.62 86 SER A N 1
ATOM 633 C CA . SER A 1 86 ? -30.257 26.452 16.970 1.00 77.62 86 SER A CA 1
ATOM 634 C C . SER A 1 86 ? -28.861 26.458 17.607 1.00 77.62 86 SER A C 1
ATOM 636 O O . SER A 1 86 ? -28.254 27.520 17.751 1.00 77.62 86 SER A O 1
ATOM 638 N N . GLY A 1 87 ? -28.340 25.283 17.976 1.00 76.25 87 GLY A N 1
ATOM 639 C CA . GLY A 1 87 ? -27.058 25.101 18.652 1.00 76.25 87 GLY A CA 1
ATOM 640 C C . GLY A 1 87 ? -27.108 25.363 20.159 1.00 76.25 87 GLY A C 1
ATOM 641 O O . GLY A 1 87 ? -26.056 25.419 20.802 1.00 76.25 87 GLY A O 1
ATOM 642 N N . LEU A 1 88 ? -28.301 25.535 20.745 1.00 84.94 88 LEU A N 1
ATOM 643 C CA . LEU A 1 88 ? -28.448 25.738 22.183 1.00 84.94 88 LEU A CA 1
ATOM 644 C C . LEU A 1 88 ? -28.207 24.417 22.917 1.00 84.94 88 LEU A C 1
ATOM 646 O O . LEU A 1 88 ? -28.835 23.408 22.610 1.00 84.94 88 LEU A O 1
ATOM 650 N N . ARG A 1 89 ? -27.302 24.437 23.901 1.00 87.75 89 ARG A N 1
ATOM 651 C CA . ARG A 1 89 ? -26.849 23.246 24.633 1.00 87.75 89 ARG A CA 1
ATOM 652 C C . ARG A 1 89 ? -27.578 23.074 25.961 1.00 87.75 89 ARG A C 1
ATOM 654 O O . ARG A 1 89 ? -27.842 24.050 26.665 1.00 87.75 89 ARG A O 1
ATOM 661 N N . SER A 1 90 ? -27.854 21.825 26.324 1.00 90.50 90 SER A N 1
ATOM 662 C CA . SER A 1 90 ? -28.314 21.456 27.661 1.00 90.50 90 SER A CA 1
ATOM 663 C C . SER A 1 90 ? -27.209 21.649 28.703 1.00 90.50 90 SER A C 1
ATOM 665 O O . SER A 1 90 ? -26.038 21.853 28.380 1.00 90.50 90 SER A O 1
ATOM 667 N N . THR A 1 91 ? -27.570 21.518 29.980 1.00 89.69 91 THR A N 1
ATOM 668 C CA . THR A 1 91 ? -26.569 21.214 31.006 1.00 89.69 91 THR A CA 1
ATOM 669 C C . THR A 1 91 ? -25.922 19.853 30.711 1.00 89.69 91 THR A C 1
ATOM 671 O O . THR A 1 91 ? -26.636 18.966 30.222 1.00 89.69 91 THR A O 1
ATOM 674 N N . PRO A 1 92 ? -24.626 19.665 31.024 1.00 87.88 92 PRO A N 1
ATOM 675 C CA . PRO A 1 92 ? -23.980 18.361 30.921 1.00 87.88 92 PRO A CA 1
ATOM 676 C C . PRO A 1 92 ? -24.671 17.301 31.789 1.00 87.88 92 PRO A C 1
ATOM 678 O O . PRO A 1 92 ? -25.281 17.624 32.814 1.00 87.88 92 PRO A O 1
ATOM 681 N N . SER A 1 93 ? -24.568 16.041 31.371 1.00 91.38 93 SER A N 1
ATOM 682 C CA . SER A 1 93 ? -25.013 14.853 32.104 1.00 91.38 93 SER A CA 1
ATOM 683 C C . SER A 1 93 ? -24.285 14.688 33.443 1.00 91.38 93 SER A C 1
ATOM 685 O O . SER A 1 93 ? -23.404 15.472 33.805 1.00 91.38 93 SER A O 1
ATOM 687 N N . ASN A 1 94 ? -24.608 13.618 34.180 1.00 86.31 94 ASN A N 1
ATOM 688 C CA . ASN A 1 94 ? -23.680 13.143 35.201 1.00 86.31 94 ASN A CA 1
ATOM 689 C C . ASN A 1 94 ? -22.337 12.777 34.554 1.00 86.31 94 ASN A C 1
ATOM 691 O O . ASN A 1 94 ? -22.282 12.366 33.393 1.00 86.31 94 ASN A O 1
ATOM 695 N N . GLU A 1 95 ? -21.279 12.932 35.334 1.00 89.50 95 GLU A N 1
ATOM 696 C CA . GLU A 1 95 ? -19.913 12.662 34.909 1.00 89.50 95 GLU A CA 1
ATOM 697 C C . GLU A 1 95 ? -19.568 11.183 35.135 1.00 89.50 95 GLU A C 1
ATOM 699 O O . GLU A 1 95 ? -19.940 10.598 36.158 1.00 89.50 95 GLU A O 1
ATOM 704 N N . LEU A 1 96 ? -18.882 10.581 34.167 1.00 88.38 96 LEU A N 1
ATOM 705 C CA . LEU A 1 96 ? -18.344 9.225 34.212 1.00 88.38 96 LEU A CA 1
ATOM 706 C C . LEU A 1 96 ? -16.825 9.299 34.382 1.00 88.38 96 LEU A C 1
ATOM 708 O O . LEU A 1 96 ? -16.154 9.947 33.585 1.00 88.38 96 LEU A O 1
ATOM 712 N N . LEU A 1 97 ? -16.292 8.605 35.389 1.00 85.62 97 LEU A N 1
ATOM 713 C CA . LEU A 1 97 ? -14.855 8.374 35.523 1.00 85.62 97 LEU A CA 1
ATOM 714 C C . LEU A 1 97 ? -14.460 7.140 34.708 1.00 85.62 97 LEU A C 1
ATOM 716 O O . LEU A 1 97 ? -14.925 6.035 34.990 1.00 85.62 97 LEU A O 1
ATOM 720 N N . VAL A 1 98 ? -13.565 7.336 33.750 1.00 81.12 98 VAL A N 1
ATOM 721 C CA . VAL A 1 98 ? -12.803 6.280 33.090 1.00 81.12 98 VAL A CA 1
ATOM 722 C C . VAL A 1 98 ? -11.428 6.260 33.748 1.00 81.12 98 VAL A C 1
ATOM 724 O O . VAL A 1 98 ? -10.641 7.186 33.576 1.00 81.12 98 VAL A O 1
ATOM 727 N N . ALA A 1 99 ? -11.185 5.255 34.587 1.00 80.50 99 ALA A N 1
ATOM 728 C CA . ALA A 1 99 ? -9.947 5.159 35.352 1.00 80.50 99 ALA A CA 1
ATOM 729 C C . ALA A 1 99 ? -8.793 4.634 34.489 1.00 80.50 99 ALA A C 1
ATOM 731 O O . ALA A 1 99 ? -9.009 3.769 33.635 1.00 80.50 99 ALA A O 1
ATOM 732 N N . ALA A 1 100 ? -7.578 5.093 34.785 1.00 78.31 100 ALA A N 1
ATOM 733 C CA . ALA A 1 100 ? -6.363 4.560 34.181 1.00 78.31 100 ALA A CA 1
ATOM 734 C C . ALA A 1 100 ? -6.251 3.036 34.381 1.00 78.31 100 ALA A C 1
ATOM 736 O O . ALA A 1 100 ? -6.626 2.485 35.427 1.00 78.31 100 ALA A O 1
ATOM 737 N N . ALA A 1 101 ? -5.697 2.344 33.386 1.00 72.31 101 ALA A N 1
ATOM 738 C CA . ALA A 1 101 ? -5.428 0.921 33.468 1.00 72.31 101 ALA A CA 1
ATOM 739 C C . ALA A 1 101 ? -4.352 0.636 34.536 1.00 72.31 101 ALA A C 1
ATOM 741 O O . ALA A 1 101 ? -3.368 1.373 34.663 1.00 72.31 101 ALA A O 1
ATOM 742 N N . PRO A 1 102 ? -4.496 -0.444 35.326 1.00 73.50 102 PRO A N 1
ATOM 743 C CA . PRO A 1 102 ? -3.450 -0.848 36.251 1.00 73.50 102 PRO A CA 1
ATOM 744 C C . PRO A 1 102 ? -2.185 -1.260 35.474 1.00 73.50 102 PRO A C 1
ATOM 746 O O . PRO A 1 102 ? -2.295 -1.855 34.399 1.00 73.50 102 PRO A O 1
ATOM 749 N N . PRO A 1 103 ? -0.980 -0.998 36.013 1.00 69.25 103 PRO A N 1
ATOM 750 C CA . PRO A 1 103 ? 0.264 -1.387 35.358 1.00 69.25 103 PRO A CA 1
ATOM 751 C C . PRO A 1 103 ? 0.319 -2.910 35.145 1.00 69.25 103 PRO A C 1
ATOM 753 O O . PRO A 1 103 ? -0.180 -3.659 35.995 1.00 69.25 103 PRO A O 1
ATOM 756 N N . PRO A 1 104 ? 0.935 -3.388 34.045 1.00 67.56 104 PRO A N 1
ATOM 757 C CA . PRO A 1 104 ? 1.012 -4.813 33.762 1.00 67.56 104 PRO A CA 1
ATOM 758 C C . PRO A 1 104 ? 1.738 -5.556 34.896 1.00 67.56 104 PRO A C 1
ATOM 760 O O . PRO A 1 104 ? 2.701 -5.031 35.470 1.00 67.56 104 PRO A O 1
ATOM 763 N N . PRO A 1 105 ? 1.293 -6.777 35.245 1.00 74.62 105 PRO A N 1
ATOM 764 C CA . PRO A 1 105 ? 1.980 -7.590 36.237 1.00 74.62 105 PRO A CA 1
ATOM 765 C C . PRO A 1 105 ? 3.410 -7.914 35.766 1.00 74.62 105 PRO A C 1
ATOM 767 O O . PRO A 1 105 ? 3.649 -8.038 34.563 1.00 74.62 105 PRO A O 1
ATOM 770 N N . PRO A 1 106 ? 4.378 -8.065 36.690 1.00 73.50 106 PRO A N 1
ATOM 771 C CA . PRO A 1 106 ? 5.736 -8.451 36.325 1.00 73.50 106 PRO A CA 1
ATOM 772 C C . PRO A 1 106 ? 5.732 -9.809 35.600 1.00 73.50 106 PRO A C 1
ATOM 774 O O . PRO A 1 106 ? 4.930 -10.679 35.955 1.00 73.50 106 PRO A O 1
ATOM 777 N N . PRO A 1 107 ? 6.620 -10.014 34.610 1.00 70.44 107 PRO A N 1
ATOM 778 C CA . PRO A 1 107 ? 6.674 -11.264 33.862 1.00 70.44 107 PRO A CA 1
ATOM 779 C C . PRO A 1 107 ? 6.934 -12.456 34.803 1.00 70.44 107 PRO A C 1
ATOM 781 O O . PRO A 1 107 ? 7.699 -12.319 35.767 1.00 70.44 107 PRO A O 1
ATOM 784 N N . PRO A 1 108 ? 6.312 -13.625 34.553 1.00 72.44 108 PRO A N 1
ATOM 785 C CA . PRO A 1 108 ? 6.559 -14.827 35.339 1.00 72.44 108 PRO A CA 1
ATOM 786 C C . PRO A 1 108 ? 8.032 -15.247 35.241 1.00 72.44 108 PRO A C 1
ATOM 788 O O . PRO A 1 108 ? 8.681 -15.078 34.208 1.00 72.44 108 PRO A O 1
ATOM 791 N N . ALA A 1 109 ? 8.569 -15.788 36.337 1.00 70.19 109 ALA A N 1
ATOM 792 C CA . ALA A 1 109 ? 9.916 -16.351 36.346 1.00 70.19 109 ALA A CA 1
ATOM 793 C C . ALA A 1 109 ? 10.020 -17.502 35.321 1.00 70.19 109 ALA A C 1
ATOM 795 O O . ALA A 1 109 ? 9.045 -18.242 35.174 1.00 70.19 109 ALA A O 1
ATOM 796 N N . PRO A 1 110 ? 11.170 -17.678 34.639 1.00 67.56 110 PRO A N 1
ATOM 797 C CA . PRO A 1 110 ? 11.365 -18.777 33.696 1.00 67.56 110 PRO A CA 1
ATOM 798 C C . PRO A 1 110 ? 11.084 -20.125 34.365 1.00 67.56 110 PRO A C 1
ATOM 800 O O . PRO A 1 110 ? 11.626 -20.403 35.440 1.00 67.56 110 PRO A O 1
ATOM 803 N N . ASP A 1 111 ? 10.239 -20.942 33.737 1.00 63.78 111 ASP A N 1
ATOM 804 C CA . ASP A 1 111 ? 9.940 -22.298 34.198 1.00 63.78 111 ASP A CA 1
ATOM 805 C C . ASP A 1 111 ? 11.215 -23.159 34.075 1.00 63.78 111 ASP A C 1
ATOM 807 O O . ASP A 1 111 ? 11.893 -23.087 33.042 1.00 63.78 111 ASP A O 1
ATOM 811 N N . PRO A 1 112 ? 11.628 -23.918 35.109 1.00 68.00 112 PRO A N 1
ATOM 812 C CA . PRO A 1 112 ? 12.722 -24.872 34.983 1.00 68.00 112 PRO A CA 1
ATOM 813 C C . PRO A 1 112 ? 12.490 -25.855 33.830 1.00 68.00 112 PRO A C 1
ATOM 815 O O . PRO A 1 112 ? 11.446 -26.490 33.725 1.00 68.00 112 PRO A O 1
ATOM 818 N N . ASP A 1 113 ? 13.528 -25.992 33.007 1.00 58.50 113 ASP A N 1
ATOM 819 C CA . ASP A 1 113 ? 13.589 -26.839 31.817 1.00 58.50 113 ASP A CA 1
ATOM 820 C C . ASP A 1 113 ? 13.073 -28.269 32.112 1.00 58.50 113 ASP A C 1
ATOM 822 O O . ASP A 1 113 ? 13.635 -28.956 32.983 1.00 58.50 113 ASP A O 1
ATOM 826 N N . PRO A 1 114 ? 11.993 -28.740 31.456 1.00 64.44 114 PRO A N 1
ATOM 827 C CA . PRO A 1 114 ? 11.451 -30.063 31.714 1.00 64.44 114 PRO A CA 1
ATOM 828 C C . PRO A 1 114 ? 12.431 -31.147 31.258 1.00 64.44 114 PRO A C 1
ATOM 830 O O . PRO A 1 114 ? 12.930 -31.171 30.134 1.00 64.44 114 PRO A O 1
ATOM 833 N N . THR A 1 115 ? 12.687 -32.099 32.152 1.00 58.16 115 THR A N 1
ATOM 834 C CA . THR A 1 115 ? 13.477 -33.298 31.856 1.00 58.16 115 THR A CA 1
ATOM 835 C C . THR A 1 115 ? 12.827 -34.129 30.737 1.00 58.16 115 THR A C 1
ATOM 837 O O . THR A 1 115 ? 11.608 -34.312 30.779 1.00 58.16 115 THR A O 1
ATOM 840 N N . PRO A 1 116 ? 13.605 -34.702 29.794 1.00 65.06 116 PRO A N 1
ATOM 841 C CA . PRO A 1 116 ? 13.068 -35.485 28.681 1.00 65.06 116 PRO A CA 1
ATOM 842 C C . PRO A 1 116 ? 12.226 -36.674 29.160 1.00 65.06 116 PRO A C 1
ATOM 844 O O . PRO A 1 116 ? 12.700 -37.509 29.936 1.00 65.06 116 PRO A O 1
ATOM 847 N N . VAL A 1 117 ? 10.987 -36.764 28.676 1.00 55.28 117 VAL A N 1
ATOM 848 C CA . VAL A 1 117 ? 10.111 -37.927 28.874 1.00 55.28 117 VAL A CA 1
ATOM 849 C C . VAL A 1 117 ? 10.500 -39.015 27.857 1.00 55.28 117 VAL A C 1
ATOM 851 O O . VAL A 1 117 ? 10.718 -38.685 26.692 1.00 55.28 117 VAL A O 1
ATOM 854 N N . PRO A 1 118 ? 10.625 -40.297 28.258 1.00 62.66 118 PRO A N 1
ATOM 855 C CA . PRO A 1 118 ? 10.953 -41.387 27.341 1.00 62.66 118 PRO A CA 1
ATOM 856 C C . PRO A 1 118 ? 9.892 -41.619 26.259 1.00 62.66 118 PRO A C 1
ATOM 858 O O . PRO A 1 118 ? 8.694 -41.508 26.511 1.00 62.66 118 PRO A O 1
ATOM 861 N N . ASP A 1 119 ? 10.381 -42.014 25.087 1.00 52.59 119 ASP A N 1
ATOM 862 C CA . ASP A 1 119 ? 9.638 -42.282 23.853 1.00 52.59 119 ASP A CA 1
ATOM 863 C C . ASP A 1 119 ? 8.601 -43.420 24.027 1.00 52.59 119 ASP A C 1
ATOM 865 O O . ASP A 1 119 ? 8.970 -44.507 24.499 1.00 52.59 119 ASP A O 1
ATOM 869 N N . PRO A 1 120 ? 7.310 -43.219 23.692 1.00 62.38 120 PRO A N 1
ATOM 870 C CA . PRO A 1 120 ? 6.312 -44.280 23.752 1.00 62.38 120 PRO A CA 1
ATOM 871 C C . PRO A 1 120 ? 6.508 -45.319 22.636 1.00 62.38 120 PRO A C 1
ATOM 873 O O . PRO A 1 120 ? 6.819 -45.013 21.489 1.00 62.38 120 PRO A O 1
ATOM 876 N N . THR A 1 121 ? 6.297 -46.587 22.989 1.00 54.88 121 THR A N 1
ATOM 877 C CA . THR A 1 121 ? 6.349 -47.736 22.074 1.00 54.88 121 THR A CA 1
ATOM 878 C C . THR A 1 121 ? 5.226 -47.697 21.025 1.00 54.88 121 THR A C 1
ATOM 880 O O . THR A 1 121 ? 4.115 -47.306 21.385 1.00 54.88 121 THR A O 1
ATOM 883 N N . PRO A 1 122 ? 5.455 -48.172 19.782 1.00 63.06 122 PRO A N 1
ATOM 884 C CA . PRO A 1 122 ? 4.450 -48.146 18.715 1.00 63.06 122 PRO A CA 1
ATOM 885 C C . PRO A 1 122 ? 3.196 -48.972 19.038 1.00 63.06 122 PRO A C 1
ATOM 887 O O . PRO A 1 122 ? 3.304 -50.122 19.472 1.00 63.06 122 PRO A O 1
ATOM 890 N N . ASP A 1 123 ? 2.026 -48.387 18.780 1.00 52.44 123 ASP A N 1
ATOM 891 C CA . ASP A 1 123 ? 0.708 -49.038 18.839 1.00 52.44 123 ASP A CA 1
ATOM 892 C C . ASP A 1 123 ? 0.485 -49.901 17.569 1.00 52.44 123 ASP A C 1
ATOM 894 O O . ASP A 1 123 ? 1.038 -49.570 16.514 1.00 52.44 123 ASP A O 1
ATOM 898 N N . PRO A 1 124 ? -0.261 -51.025 17.620 1.00 63.47 124 PRO A N 1
ATOM 899 C CA . PRO A 1 124 ? -0.428 -51.915 16.481 1.00 63.47 124 PRO A CA 1
ATOM 900 C C . PRO A 1 124 ? -1.475 -51.413 15.474 1.00 63.47 124 PRO A C 1
ATOM 902 O O . PRO A 1 124 ? -2.452 -50.754 15.823 1.00 63.47 124 PRO A O 1
ATOM 905 N N . ASP A 1 125 ? -1.259 -51.810 14.218 1.00 50.72 125 ASP A N 1
ATOM 906 C CA . ASP A 1 125 ? -2.038 -51.457 13.025 1.00 50.72 125 ASP A CA 1
ATOM 907 C C . ASP A 1 125 ? -3.564 -51.646 13.182 1.00 50.72 125 ASP A C 1
ATOM 909 O O . ASP A 1 125 ? -4.017 -52.743 13.547 1.00 50.72 125 ASP A O 1
ATOM 913 N N . PRO A 1 126 ? -4.387 -50.639 12.827 1.00 62.88 126 PRO A N 1
ATOM 914 C CA . PRO A 1 126 ? -5.829 -50.801 12.742 1.00 62.88 126 PRO A CA 1
ATOM 915 C C . PRO A 1 126 ? -6.234 -51.644 11.522 1.00 62.88 126 PRO A C 1
ATOM 917 O O . PRO A 1 126 ? -5.667 -51.568 10.433 1.00 62.88 126 PRO A O 1
ATOM 920 N N . THR A 1 127 ? -7.267 -52.463 11.716 1.00 52.41 127 THR A N 1
ATOM 921 C CA . THR A 1 127 ? -7.870 -53.314 10.681 1.00 52.41 127 THR A CA 1
ATOM 922 C C . THR A 1 127 ? -8.744 -52.484 9.726 1.00 52.41 127 THR A C 1
ATOM 924 O O . THR A 1 127 ? -9.413 -51.559 10.189 1.00 52.41 127 THR A O 1
ATOM 927 N N . PRO A 1 128 ? -8.801 -52.800 8.414 1.00 61.84 128 PRO A N 1
ATOM 928 C CA . PRO A 1 128 ? -9.568 -52.007 7.452 1.00 61.84 128 PRO A CA 1
ATOM 929 C C . PRO A 1 128 ? -11.078 -52.060 7.712 1.00 61.84 128 PRO A C 1
ATOM 931 O O . PRO A 1 128 ? -11.653 -53.140 7.875 1.00 61.84 128 PRO A O 1
ATOM 934 N N . ALA A 1 129 ? -11.720 -50.891 7.702 1.00 54.62 129 ALA A N 1
ATOM 935 C CA . ALA A 1 129 ? -13.173 -50.757 7.686 1.00 54.62 129 ALA A CA 1
ATOM 936 C C . ALA A 1 129 ? -13.747 -51.103 6.291 1.00 54.62 129 ALA A C 1
ATOM 938 O O . ALA A 1 129 ? -13.052 -50.927 5.287 1.00 54.62 129 ALA A O 1
ATOM 939 N N . PRO A 1 130 ? -14.991 -51.612 6.207 1.00 61.91 130 PRO A N 1
ATOM 940 C CA . PRO A 1 130 ? -15.619 -51.977 4.942 1.00 61.91 130 PRO A CA 1
ATOM 941 C C . PRO A 1 130 ? -16.025 -50.761 4.094 1.00 61.91 130 PRO A C 1
ATOM 943 O O . PRO A 1 130 ? -16.351 -49.696 4.611 1.00 61.91 130 PRO A O 1
ATOM 946 N N . ASP A 1 131 ? -16.023 -51.000 2.784 1.00 53.34 131 ASP A N 1
ATOM 947 C CA . ASP A 1 131 ? -16.268 -50.070 1.678 1.00 53.34 131 ASP A CA 1
ATOM 948 C C . ASP A 1 131 ? -17.683 -49.442 1.718 1.00 53.34 131 ASP A C 1
ATOM 950 O O . ASP A 1 131 ? -18.669 -50.189 1.808 1.00 53.34 131 ASP A O 1
ATOM 954 N N . PRO A 1 132 ? -17.828 -48.103 1.667 1.00 61.75 132 PRO A N 1
ATOM 955 C CA . PRO A 1 132 ? -19.130 -47.459 1.560 1.00 61.75 132 PRO A CA 1
ATOM 956 C C . PRO A 1 132 ? -19.740 -47.639 0.161 1.00 61.75 132 PRO A C 1
ATOM 958 O O . PRO A 1 132 ? -19.087 -47.518 -0.871 1.00 61.75 132 PRO A O 1
ATOM 961 N N . THR A 1 133 ? -21.042 -47.918 0.132 1.00 51.28 133 THR A N 1
ATOM 962 C CA . THR A 1 133 ? -21.848 -48.008 -1.092 1.00 51.28 133 THR A CA 1
ATOM 963 C C . THR A 1 133 ? -21.973 -46.647 -1.794 1.00 51.28 133 THR A C 1
ATOM 965 O O . THR A 1 133 ? -22.141 -45.653 -1.089 1.00 51.28 133 THR A O 1
ATOM 968 N N . PRO A 1 134 ? -21.984 -46.585 -3.142 1.00 63.12 134 PRO A N 1
ATOM 969 C CA . PRO A 1 134 ? -22.126 -45.331 -3.886 1.00 63.12 134 PRO A CA 1
ATOM 970 C C . PRO A 1 134 ? -23.451 -44.609 -3.605 1.00 63.12 134 PRO A C 1
ATOM 972 O O . PRO A 1 134 ? -24.516 -45.233 -3.628 1.00 63.12 134 PRO A O 1
ATOM 975 N N . ASP A 1 135 ? -23.362 -43.298 -3.383 1.00 55.09 135 ASP A N 1
ATOM 976 C CA . ASP A 1 135 ? -24.492 -42.367 -3.283 1.00 55.09 135 ASP A CA 1
ATOM 977 C C . ASP A 1 135 ? -25.068 -42.081 -4.693 1.00 55.09 135 ASP A C 1
ATOM 979 O O . ASP A 1 135 ? -24.300 -42.087 -5.664 1.00 55.09 135 ASP A O 1
ATOM 983 N N . PRO A 1 136 ? -26.388 -41.878 -4.877 1.00 56.19 136 PRO A N 1
ATOM 984 C CA . PRO A 1 136 ? -26.966 -41.571 -6.182 1.00 56.19 136 PRO A CA 1
ATOM 985 C C . PRO A 1 136 ? -26.574 -40.178 -6.694 1.00 56.19 136 PRO A C 1
ATOM 987 O O . PRO A 1 136 ? -26.484 -39.223 -5.929 1.00 56.19 136 PRO A O 1
ATOM 990 N N . ASP A 1 137 ? -26.442 -40.077 -8.018 1.00 50.84 137 ASP A N 1
ATOM 991 C CA . ASP A 1 137 ? -26.166 -38.846 -8.768 1.00 50.84 137 ASP A CA 1
ATOM 992 C C . ASP A 1 137 ? -27.121 -37.687 -8.402 1.00 50.84 137 ASP A C 1
ATOM 994 O O . ASP A 1 137 ? -28.348 -37.869 -8.444 1.00 50.84 137 ASP A O 1
ATOM 998 N N . PRO A 1 138 ? -26.605 -36.474 -8.124 1.00 57.97 138 PRO A N 1
ATOM 999 C CA . PRO A 1 138 ? -27.437 -35.290 -7.990 1.00 57.97 138 PRO A CA 1
ATOM 1000 C C . PRO A 1 138 ? -28.008 -34.865 -9.352 1.00 57.97 138 PRO A C 1
ATOM 1002 O O . PRO A 1 138 ? -27.313 -34.759 -10.361 1.00 57.97 138 PRO A O 1
ATOM 1005 N N . THR A 1 139 ? -29.312 -34.590 -9.374 1.00 44.78 139 THR A N 1
ATOM 1006 C CA . THR A 1 139 ? -30.009 -33.976 -10.513 1.00 44.78 139 THR A CA 1
ATOM 1007 C C . THR A 1 139 ? -29.449 -32.581 -10.829 1.00 44.78 139 THR A C 1
ATOM 1009 O O . THR A 1 139 ? -29.282 -31.797 -9.894 1.00 44.78 139 THR A O 1
ATOM 1012 N N . PRO A 1 140 ? -29.241 -32.223 -12.115 1.00 50.78 140 PRO A N 1
ATOM 1013 C CA . PRO A 1 140 ? -28.779 -30.892 -12.508 1.00 50.78 140 PRO A CA 1
ATOM 1014 C C . PRO A 1 140 ? -29.735 -29.789 -12.043 1.00 50.78 140 PRO A C 1
ATOM 1016 O O . PRO A 1 140 ? -30.952 -29.891 -12.231 1.00 50.78 140 PRO A O 1
ATOM 1019 N N . ALA A 1 141 ? -29.172 -28.732 -11.459 1.00 45.31 141 ALA A N 1
ATOM 1020 C CA . ALA A 1 141 ? -29.894 -27.506 -11.152 1.00 45.31 141 ALA A CA 1
ATOM 1021 C C . ALA A 1 141 ? -30.323 -26.789 -12.453 1.00 45.31 141 ALA A C 1
ATOM 1023 O O . ALA A 1 141 ? -29.636 -26.907 -13.470 1.00 45.31 141 ALA A O 1
ATOM 1024 N N . PRO A 1 142 ? -31.465 -26.078 -12.455 1.00 44.38 142 PRO A N 1
ATOM 1025 C CA . PRO A 1 142 ? -31.899 -25.297 -13.607 1.00 44.38 142 PRO A CA 1
ATOM 1026 C C . PRO A 1 142 ? -30.947 -24.126 -13.890 1.00 44.38 142 PRO A C 1
ATOM 1028 O O . PRO A 1 142 ? -30.427 -23.501 -12.969 1.00 44.38 142 PRO A O 1
ATOM 1031 N N . ASP A 1 143 ? -30.775 -23.849 -15.181 1.00 40.81 143 ASP A N 1
ATOM 1032 C CA . ASP A 1 143 ? -29.927 -22.798 -15.752 1.00 40.81 143 ASP A CA 1
ATOM 1033 C C . ASP A 1 143 ? -30.315 -21.404 -15.206 1.00 40.81 143 ASP A C 1
ATOM 1035 O O . ASP A 1 143 ? -31.508 -21.062 -15.240 1.00 40.81 143 ASP A O 1
ATOM 1039 N N . PRO A 1 144 ? -29.371 -20.593 -14.690 1.00 40.88 144 PRO A N 1
ATOM 1040 C CA . PRO A 1 144 ? -29.674 -19.245 -14.233 1.00 40.88 144 PRO A CA 1
ATOM 1041 C C . PRO A 1 144 ? -30.088 -18.349 -15.407 1.00 40.88 144 PRO A C 1
ATOM 1043 O O . PRO A 1 144 ? -29.459 -18.299 -16.462 1.00 40.88 144 PRO A O 1
ATOM 1046 N N . THR A 1 145 ? -31.185 -17.621 -15.214 1.00 34.66 145 THR A N 1
ATOM 1047 C CA . THR A 1 145 ? -31.641 -16.566 -16.126 1.00 34.66 145 THR A CA 1
ATOM 1048 C C . THR A 1 145 ? -30.565 -15.478 -16.262 1.00 34.66 145 THR A C 1
ATOM 1050 O O . THR A 1 145 ? -30.066 -15.037 -15.227 1.00 34.66 145 THR A O 1
ATOM 1053 N N . PRO A 1 146 ? -30.255 -14.987 -17.480 1.00 35.00 146 PRO A N 1
ATOM 1054 C CA . PRO A 1 146 ? -29.332 -13.869 -17.671 1.00 35.00 146 PRO A CA 1
ATOM 1055 C C . PRO A 1 146 ? -29.778 -12.641 -16.872 1.00 35.00 146 PRO A C 1
ATOM 1057 O O . PRO A 1 146 ? -30.943 -12.233 -16.959 1.00 35.00 146 PRO A O 1
ATOM 1060 N N . ALA A 1 147 ? -28.858 -12.073 -16.093 1.00 32.16 147 ALA A N 1
ATOM 1061 C CA . ALA A 1 147 ? -29.058 -10.796 -15.426 1.00 32.16 147 ALA A CA 1
ATOM 1062 C C . ALA A 1 147 ? -29.224 -9.676 -16.477 1.00 32.16 147 ALA A C 1
ATOM 1064 O O . ALA A 1 147 ? -28.648 -9.763 -17.564 1.00 32.16 147 ALA A O 1
ATOM 1065 N N . PRO A 1 148 ? -30.053 -8.652 -16.211 1.00 30.23 148 PRO A N 1
ATOM 1066 C CA . PRO A 1 148 ? -30.168 -7.504 -17.102 1.00 30.23 148 PRO A CA 1
ATOM 1067 C C . PRO A 1 148 ? -28.844 -6.730 -17.160 1.00 30.23 148 PRO A C 1
ATOM 1069 O O . PRO A 1 148 ? -28.233 -6.511 -16.119 1.00 30.23 148 PRO A O 1
ATOM 1072 N N . ASP A 1 149 ? -28.463 -6.288 -18.365 1.00 32.34 149 ASP A N 1
ATOM 1073 C CA . ASP A 1 149 ? -27.313 -5.408 -18.627 1.00 32.34 149 ASP A CA 1
ATOM 1074 C C . ASP A 1 149 ? -27.255 -4.247 -17.615 1.00 32.34 149 ASP A C 1
ATOM 1076 O O . ASP A 1 149 ? -28.175 -3.409 -17.604 1.00 32.34 149 ASP A O 1
ATOM 1080 N N . PRO A 1 150 ? -26.190 -4.130 -16.801 1.00 30.78 150 PRO A N 1
ATOM 1081 C CA . PRO A 1 150 ? -25.921 -2.902 -16.084 1.00 30.78 150 PRO A CA 1
ATOM 1082 C C . PRO A 1 150 ? -25.419 -1.874 -17.098 1.00 30.78 150 PRO A C 1
ATOM 1084 O O . PRO A 1 150 ? -24.328 -1.951 -17.649 1.00 30.78 150 PRO A O 1
ATOM 1087 N N . THR A 1 151 ? -26.235 -0.861 -17.373 1.00 29.72 151 THR A N 1
ATOM 1088 C CA . THR A 1 151 ? -25.705 0.379 -17.936 1.00 29.72 151 THR A CA 1
ATOM 1089 C C . THR A 1 151 ? -24.904 1.068 -16.832 1.00 29.72 151 THR A C 1
ATOM 1091 O O . THR A 1 151 ? -25.487 1.802 -16.028 1.00 29.72 151 THR A O 1
ATOM 1094 N N . SER A 1 152 ? -23.600 0.799 -16.767 1.00 32.66 152 SER A N 1
ATOM 1095 C CA . SER A 1 152 ? -22.681 1.326 -15.755 1.00 32.66 152 SER A CA 1
ATOM 1096 C C . SER A 1 152 ? -22.541 2.840 -15.891 1.00 32.66 152 SER A C 1
ATOM 1098 O O . SER A 1 152 ? -21.860 3.388 -16.758 1.00 32.66 152 SER A O 1
ATOM 1100 N N . ARG A 1 153 ? -23.258 3.550 -15.024 1.00 31.72 153 ARG A N 1
ATOM 1101 C CA . ARG A 1 153 ? -22.958 4.926 -14.655 1.00 31.72 153 ARG A CA 1
ATOM 1102 C C . ARG A 1 153 ? -22.264 4.817 -13.307 1.00 31.72 153 ARG A C 1
ATOM 1104 O O . ARG A 1 153 ? -22.906 4.343 -12.378 1.00 31.72 153 ARG A O 1
ATOM 1111 N N . ILE A 1 154 ? -21.013 5.272 -13.205 1.00 31.72 154 ILE A N 1
ATOM 1112 C CA . ILE A 1 154 ? -20.350 5.483 -11.911 1.00 31.72 154 ILE A CA 1
ATOM 1113 C C . ILE A 1 154 ? -21.290 6.359 -11.076 1.00 31.72 154 ILE A C 1
ATOM 1115 O O . ILE A 1 154 ? -21.498 7.538 -11.391 1.00 31.72 154 ILE A O 1
ATOM 1119 N N . ASP A 1 155 ? -21.955 5.757 -10.092 1.00 34.25 155 ASP A N 1
ATOM 1120 C CA . ASP A 1 155 ? -22.815 6.490 -9.176 1.00 34.25 155 ASP A CA 1
ATOM 1121 C C . ASP A 1 155 ? -21.907 7.187 -8.164 1.00 34.25 155 ASP A C 1
ATOM 1123 O O . ASP A 1 155 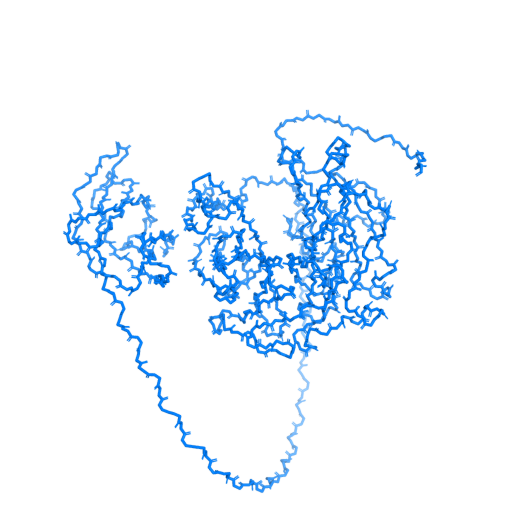? -21.027 6.577 -7.560 1.00 34.25 155 ASP A O 1
ATOM 1127 N N . GLY A 1 156 ? -22.090 8.495 -7.987 1.00 32.88 156 GLY A N 1
ATOM 1128 C CA . GLY A 1 156 ? -21.275 9.329 -7.095 1.00 32.88 156 GLY A CA 1
ATOM 1129 C C . GLY A 1 156 ? -21.540 9.075 -5.606 1.00 32.88 156 GLY A C 1
ATOM 1130 O O . GLY A 1 156 ? -21.314 9.964 -4.789 1.00 32.88 156 GLY A O 1
ATOM 1131 N N . SER A 1 157 ? -22.070 7.899 -5.268 1.00 38.47 157 SER A N 1
ATOM 1132 C CA . SER A 1 157 ? -22.371 7.399 -3.927 1.00 38.47 157 SER A CA 1
ATOM 1133 C C . SER A 1 157 ? -21.246 6.525 -3.356 1.00 38.47 157 SER A C 1
ATOM 1135 O O . SER A 1 157 ? -21.494 5.746 -2.443 1.00 38.47 157 SER A O 1
ATOM 1137 N N . GLN A 1 158 ? -20.031 6.595 -3.902 1.00 47.25 158 GLN A N 1
ATOM 1138 C CA . GLN A 1 158 ? -18.898 5.768 -3.477 1.00 47.25 158 GLN A CA 1
ATOM 1139 C C . GLN A 1 158 ? -18.274 6.224 -2.150 1.00 47.25 158 GLN A C 1
ATOM 1141 O O . GLN A 1 158 ? -18.350 7.399 -1.771 1.00 47.25 158 GLN A O 1
ATOM 1146 N N . LEU A 1 159 ? -17.634 5.266 -1.466 1.00 44.56 159 LEU A N 1
ATOM 1147 C CA . LEU A 1 159 ? -16.832 5.504 -0.273 1.00 44.56 159 LEU A CA 1
ATOM 1148 C C . LEU A 1 159 ? -15.682 6.463 -0.626 1.00 44.56 159 LEU A C 1
ATOM 1150 O O . LEU A 1 159 ? -14.831 6.144 -1.452 1.00 44.56 159 LEU A O 1
ATOM 1154 N N . GLY A 1 160 ? -15.685 7.665 -0.056 1.00 50.41 160 GLY A N 1
ATOM 1155 C CA . GLY A 1 160 ? -14.730 8.719 -0.392 1.00 50.41 160 GLY A CA 1
ATOM 1156 C C . GLY A 1 160 ? -13.814 9.027 0.779 1.00 50.41 160 GLY A C 1
ATOM 1157 O O . GLY A 1 160 ? -14.280 9.516 1.804 1.00 50.41 160 GLY A O 1
ATOM 1158 N N . LEU A 1 161 ? -12.510 8.800 0.634 1.00 55.91 161 LEU A N 1
ATOM 1159 C CA . LEU A 1 161 ? -11.531 9.242 1.622 1.00 55.91 161 LEU A CA 1
ATOM 1160 C C . LEU A 1 161 ? -11.070 10.662 1.282 1.00 55.91 161 LEU A C 1
ATOM 1162 O O . LEU A 1 161 ? -10.548 10.902 0.195 1.00 55.91 161 LEU A O 1
ATOM 1166 N N . SER A 1 162 ? -11.240 11.618 2.193 1.00 56.78 162 SER A N 1
ATOM 1167 C CA . SER A 1 162 ? -10.653 12.952 2.025 1.00 56.78 162 SER A CA 1
ATOM 1168 C C . SER A 1 162 ? -9.861 13.366 3.254 1.00 56.78 162 SER A C 1
ATOM 1170 O O . SER A 1 162 ? -10.320 13.233 4.385 1.00 56.78 162 SER A O 1
ATOM 1172 N N . VAL A 1 163 ? -8.653 13.871 3.027 1.00 57.47 163 VAL A N 1
ATOM 1173 C CA . VAL A 1 163 ? -7.792 14.403 4.082 1.00 57.47 163 VAL A CA 1
ATOM 1174 C C . VAL A 1 163 ? -8.033 15.902 4.193 1.00 57.47 163 VAL A C 1
ATOM 1176 O O . VAL A 1 163 ? -7.791 16.657 3.250 1.00 57.47 163 VAL A O 1
ATOM 1179 N N . ALA A 1 164 ? -8.506 16.344 5.350 1.00 53.28 164 ALA A N 1
ATOM 1180 C CA . ALA A 1 164 ? -8.608 17.750 5.679 1.00 53.28 164 ALA A CA 1
ATOM 1181 C C . ALA A 1 164 ? -7.230 18.325 6.035 1.00 53.28 164 ALA A C 1
ATOM 1183 O O . ALA A 1 164 ? -6.361 17.666 6.605 1.00 53.28 164 ALA A O 1
ATOM 1184 N N . THR A 1 165 ? -7.044 19.610 5.737 1.00 53.47 165 THR A N 1
ATOM 1185 C CA . THR A 1 165 ? -5.796 20.352 5.990 1.00 53.47 165 THR A CA 1
ATOM 1186 C C . THR A 1 165 ? -5.424 20.461 7.472 1.00 53.47 165 THR A C 1
ATOM 1188 O O . THR A 1 165 ? -4.330 20.915 7.788 1.00 53.47 165 THR A O 1
ATOM 1191 N N . ASP A 1 166 ? -6.339 20.111 8.379 1.00 53.03 166 ASP A N 1
ATOM 1192 C CA . ASP A 1 166 ? -6.128 20.061 9.827 1.00 53.03 166 ASP A CA 1
ATOM 1193 C C . ASP A 1 166 ? -5.729 18.660 10.335 1.00 53.03 166 ASP A C 1
ATOM 1195 O O . ASP A 1 166 ? -5.676 18.450 11.545 1.00 53.03 166 ASP A O 1
ATOM 1199 N N . GLY A 1 167 ? -5.418 17.721 9.432 1.00 50.25 167 GLY A N 1
ATOM 1200 C CA . GLY A 1 167 ? -4.952 16.375 9.777 1.00 50.25 167 GLY A CA 1
ATOM 1201 C C . GLY A 1 167 ? -6.076 15.384 10.075 1.00 50.25 167 GLY A C 1
ATOM 1202 O O . GLY A 1 167 ? -5.835 14.339 10.670 1.00 50.25 167 GLY A O 1
ATOM 1203 N N . ARG A 1 168 ? -7.314 15.698 9.685 1.00 55.06 168 ARG A N 1
ATOM 1204 C CA . ARG A 1 168 ? -8.455 14.791 9.840 1.00 55.06 168 ARG A CA 1
ATOM 1205 C C . ARG A 1 168 ? -8.733 14.032 8.560 1.00 55.06 168 ARG A C 1
ATOM 1207 O O . ARG A 1 168 ? -8.625 14.575 7.466 1.00 55.06 168 ARG A O 1
ATOM 1214 N N . LEU A 1 169 ? -9.153 12.790 8.709 1.00 58.44 169 LEU A N 1
ATOM 1215 C CA . LEU A 1 169 ? -9.610 11.950 7.623 1.00 58.44 169 LEU A CA 1
ATOM 1216 C C . LEU A 1 169 ? -11.139 11.923 7.641 1.00 58.44 169 LEU A C 1
ATOM 1218 O O . LEU A 1 169 ? -11.757 11.496 8.611 1.00 58.44 169 LEU A O 1
ATOM 1222 N N . HIS A 1 170 ? -11.768 12.404 6.581 1.00 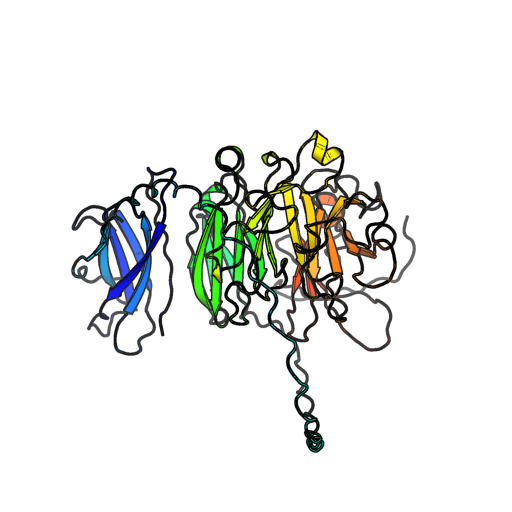56.38 170 HIS A N 1
ATOM 1223 C CA . HIS A 1 170 ? -13.195 12.229 6.368 1.00 56.38 170 HIS A CA 1
ATOM 1224 C C . HIS A 1 170 ? -13.397 10.975 5.530 1.00 56.38 170 HIS A C 1
ATOM 1226 O O . HIS A 1 170 ? -12.934 10.919 4.391 1.00 56.38 170 HIS A O 1
ATOM 1232 N N . VAL A 1 171 ? -14.116 10.004 6.079 1.00 54.94 171 VAL A N 1
ATOM 1233 C CA . VAL A 1 171 ? -14.632 8.862 5.330 1.00 54.94 171 VAL A CA 1
ATOM 1234 C C . VAL A 1 171 ? -16.065 9.204 4.946 1.00 54.94 171 VAL A C 1
ATOM 1236 O O . VAL A 1 171 ? -16.942 9.316 5.804 1.00 54.94 171 VAL A O 1
ATOM 1239 N N . LEU A 1 172 ? -16.308 9.446 3.667 1.00 48.66 172 LEU A N 1
ATOM 1240 C CA . LEU A 1 172 ? -17.646 9.579 3.118 1.00 48.66 172 LEU A CA 1
ATOM 1241 C C . LEU A 1 172 ? -18.165 8.167 2.871 1.00 48.66 172 LEU A C 1
ATOM 1243 O O . LEU A 1 172 ? -17.584 7.442 2.084 1.00 48.66 172 LEU A O 1
ATOM 1247 N N . LEU A 1 173 ? -19.201 7.762 3.586 1.00 49.81 173 LEU A N 1
ATOM 1248 C CA . LEU A 1 173 ? -19.809 6.442 3.479 1.00 49.81 173 LEU A CA 1
ATOM 1249 C C . LEU A 1 173 ? -20.752 6.394 2.272 1.00 49.81 173 LEU A C 1
ATOM 1251 O O . LEU A 1 173 ? -21.311 7.421 1.875 1.00 49.81 173 LEU A O 1
ATOM 1255 N N . THR A 1 174 ? -21.042 5.189 1.785 1.00 46.59 174 THR A N 1
ATOM 1256 C CA . THR A 1 174 ? -22.010 4.921 0.700 1.00 46.59 174 THR A CA 1
ATOM 1257 C C . THR A 1 174 ? -23.414 5.480 0.971 1.00 46.59 174 THR A C 1
ATOM 1259 O O . THR A 1 174 ? -24.162 5.836 0.063 1.00 46.59 174 THR A O 1
ATOM 1262 N N . SER A 1 175 ? -23.753 5.662 2.250 1.00 46.09 175 SER A N 1
ATOM 1263 C CA . SER A 1 175 ? -24.982 6.320 2.717 1.00 46.09 175 SER A CA 1
ATOM 1264 C C . SER A 1 175 ? -25.007 7.855 2.564 1.00 46.09 175 SER A C 1
ATOM 1266 O O . SER A 1 175 ? -25.987 8.490 2.960 1.00 46.09 175 SER A O 1
ATOM 1268 N N . GLY A 1 176 ? -23.939 8.478 2.050 1.00 39.88 176 GLY A N 1
ATOM 1269 C CA . GLY A 1 176 ? -23.776 9.937 1.972 1.00 39.88 176 GLY A CA 1
ATOM 1270 C C . GLY A 1 176 ? -23.432 10.604 3.312 1.00 39.88 176 GLY A C 1
ATOM 1271 O O . GLY A 1 176 ? -23.492 11.828 3.438 1.00 39.88 176 GLY A O 1
ATOM 1272 N N . ARG A 1 177 ? -23.094 9.811 4.336 1.00 42.28 177 ARG A N 1
ATOM 1273 C CA . ARG A 1 177 ? -22.683 10.275 5.671 1.00 42.28 177 ARG A CA 1
ATOM 1274 C C . ARG A 1 177 ? -21.168 10.444 5.727 1.00 42.28 177 ARG A C 1
ATOM 1276 O O . ARG A 1 177 ? -20.454 9.607 5.206 1.00 42.28 177 ARG A O 1
ATOM 1283 N N . SER A 1 178 ? -20.666 11.464 6.418 1.00 41.72 178 SER A N 1
ATOM 1284 C CA . SER A 1 178 ? -19.233 11.593 6.710 1.00 41.72 178 SER A CA 1
ATOM 1285 C C . SER A 1 178 ? -18.922 11.084 8.120 1.00 41.72 178 SER A C 1
ATOM 1287 O O . SER A 1 178 ? -19.446 11.637 9.091 1.00 41.72 178 SER A O 1
ATOM 1289 N N . ALA A 1 179 ? -18.060 10.079 8.244 1.00 45.69 179 ALA A N 1
ATOM 1290 C CA . ALA A 1 179 ? -17.358 9.770 9.482 1.00 45.69 179 ALA A CA 1
ATOM 1291 C C . ALA A 1 179 ? -16.062 10.591 9.531 1.00 45.69 179 ALA A C 1
ATOM 1293 O O . ALA A 1 179 ? -15.368 10.738 8.525 1.00 45.69 179 ALA A O 1
ATOM 1294 N N . LEU A 1 180 ? -15.767 11.181 10.687 1.00 46.78 180 LEU A N 1
ATOM 1295 C CA . LEU A 1 180 ? -14.545 11.942 10.910 1.00 46.78 180 LEU A CA 1
ATOM 1296 C C . LEU A 1 180 ? -13.600 11.078 11.736 1.00 46.78 180 LEU A C 1
ATOM 1298 O O . LEU A 1 180 ? -13.850 10.863 12.918 1.00 46.78 180 LEU A O 1
ATOM 1302 N N . LEU A 1 181 ? -12.521 10.618 11.123 1.00 51.94 181 LEU A N 1
ATOM 1303 C CA . LEU A 1 181 ? -11.425 9.967 11.809 1.00 51.94 181 LEU A CA 1
ATOM 1304 C C . LEU A 1 181 ? -10.345 11.015 12.097 1.00 51.94 181 LEU A C 1
ATOM 1306 O O . LEU A 1 181 ? -9.799 11.645 11.191 1.00 51.94 181 LEU A O 1
ATOM 1310 N N . THR A 1 182 ? -10.047 11.240 13.374 1.00 48.72 182 THR A N 1
ATOM 1311 C CA . THR A 1 182 ? -8.888 12.058 13.755 1.00 48.72 182 THR A CA 1
ATOM 1312 C C . THR A 1 182 ? -7.704 11.116 13.884 1.00 48.72 182 THR A C 1
ATOM 1314 O O . THR A 1 182 ? -7.693 10.289 14.789 1.00 48.72 182 THR A O 1
ATOM 1317 N N . VAL A 1 183 ? -6.744 11.213 12.965 1.00 52.06 183 VAL A N 1
ATOM 1318 C CA . VAL A 1 183 ? -5.492 10.462 13.056 1.00 52.06 183 VAL A CA 1
ATOM 1319 C C . VAL A 1 183 ? -4.393 11.451 13.415 1.00 52.06 183 VAL A C 1
ATOM 1321 O O . VAL A 1 183 ? -3.968 12.234 12.569 1.00 52.06 183 VAL A O 1
ATOM 1324 N N . ASP A 1 184 ? -3.938 11.451 14.668 1.00 50.31 184 ASP A N 1
ATOM 1325 C CA . ASP A 1 184 ? -2.913 12.396 15.144 1.00 50.31 184 ASP A CA 1
ATOM 1326 C C . ASP A 1 184 ? -1.613 12.320 14.312 1.00 50.31 184 ASP A C 1
ATOM 1328 O O . ASP A 1 184 ? -0.907 13.319 14.141 1.00 50.31 184 ASP A O 1
ATOM 1332 N N . SER A 1 185 ? -1.332 11.160 13.709 1.00 53.47 185 SER A N 1
ATOM 1333 C CA . SER A 1 185 ? -0.213 10.927 12.787 1.00 53.47 185 SER A CA 1
ATOM 1334 C C . SER A 1 185 ? -0.323 11.727 11.490 1.00 53.47 185 SER A C 1
ATOM 1336 O O . SER A 1 185 ? 0.699 12.105 10.923 1.00 53.47 185 SER A O 1
ATOM 1338 N N . LEU A 1 186 ? -1.536 12.022 11.016 1.00 55.25 186 LEU A N 1
ATOM 1339 C CA . LEU A 1 186 ? -1.766 12.677 9.728 1.00 55.25 186 LEU A CA 1
ATOM 1340 C C . LEU A 1 186 ? -1.388 14.162 9.757 1.00 55.25 186 LEU A C 1
ATOM 1342 O O . LEU A 1 186 ? -0.823 14.681 8.792 1.00 55.25 186 LEU A O 1
ATOM 1346 N N . ALA A 1 187 ? -1.609 14.831 10.892 1.00 53.84 187 ALA A N 1
ATOM 1347 C CA . ALA A 1 187 ? -1.154 16.204 11.106 1.00 53.84 187 ALA A CA 1
ATOM 1348 C C . ALA A 1 187 ? 0.384 16.327 11.068 1.00 53.84 187 ALA A C 1
ATOM 1350 O O . ALA A 1 187 ? 0.906 17.373 10.678 1.00 53.84 187 ALA A O 1
ATOM 1351 N N . ALA A 1 188 ? 1.107 15.269 11.457 1.00 56.72 188 ALA A N 1
ATOM 1352 C CA . ALA A 1 188 ? 2.568 15.215 11.415 1.00 56.72 188 ALA A CA 1
ATOM 1353 C C . ALA A 1 188 ? 3.116 14.763 10.048 1.00 56.72 188 ALA A C 1
ATOM 1355 O O . ALA A 1 188 ? 4.163 15.251 9.625 1.00 56.72 188 ALA A O 1
ATOM 1356 N N . ALA A 1 189 ? 2.409 13.858 9.368 1.00 61.38 189 ALA A N 1
ATOM 1357 C CA . ALA A 1 189 ? 2.884 13.152 8.181 1.00 61.38 189 ALA A CA 1
ATOM 1358 C C . ALA A 1 189 ? 2.648 13.877 6.849 1.00 61.38 189 ALA A C 1
ATOM 1360 O O . ALA A 1 189 ? 3.464 13.773 5.935 1.00 61.38 189 ALA A O 1
ATOM 1361 N N . GLY A 1 190 ? 1.535 14.607 6.721 1.00 65.94 190 GLY A N 1
ATOM 1362 C CA . GLY A 1 190 ? 1.193 15.365 5.512 1.00 65.94 190 GLY A CA 1
ATOM 1363 C C . GLY A 1 190 ? 0.721 14.542 4.301 1.00 65.94 190 GLY A C 1
ATOM 1364 O O . GLY A 1 190 ? 0.247 15.145 3.339 1.00 65.94 190 GLY A O 1
ATOM 1365 N N . ASP A 1 191 ? 0.800 13.209 4.337 1.00 76.56 191 ASP A N 1
ATOM 1366 C CA . ASP A 1 191 ? 0.237 12.292 3.338 1.00 76.56 191 ASP A CA 1
ATOM 1367 C C . ASP A 1 191 ? -0.314 10.994 3.974 1.00 76.56 191 ASP A C 1
ATOM 1369 O O . ASP A 1 191 ? 0.037 10.619 5.098 1.00 76.56 191 ASP A O 1
ATOM 1373 N N . VAL A 1 192 ? -1.213 10.328 3.240 1.00 82.38 192 VAL A N 1
ATOM 1374 C CA . VAL A 1 192 ? -1.812 9.024 3.580 1.00 82.38 192 VAL A CA 1
ATOM 1375 C C . VAL A 1 192 ? -1.527 8.052 2.446 1.00 82.38 192 VAL A C 1
ATOM 1377 O O . VAL A 1 192 ? -1.578 8.428 1.274 1.00 82.38 192 VAL A O 1
ATOM 1380 N N . ARG A 1 193 ? -1.253 6.799 2.797 1.00 88.25 193 ARG A N 1
ATOM 1381 C CA . ARG A 1 193 ? -1.080 5.673 1.873 1.00 88.25 193 ARG A CA 1
ATOM 1382 C C . ARG A 1 193 ? -2.045 4.579 2.285 1.00 88.25 193 ARG A C 1
ATOM 1384 O O . ARG A 1 193 ? -2.216 4.366 3.479 1.00 88.25 193 ARG A O 1
ATOM 1391 N N . VAL A 1 194 ? -2.688 3.928 1.328 1.00 88.62 194 VAL A N 1
ATOM 1392 C CA . VAL A 1 194 ? -3.808 3.024 1.605 1.00 88.62 194 VAL A CA 1
ATOM 1393 C C . VAL A 1 194 ? -3.521 1.666 0.989 1.00 88.62 194 VAL A C 1
ATOM 1395 O O . VAL A 1 194 ? -3.090 1.608 -0.160 1.00 88.62 194 VAL A O 1
ATOM 1398 N N . ALA A 1 195 ? -3.777 0.611 1.752 1.00 93.12 195 ALA A N 1
ATOM 1399 C CA . ALA A 1 195 ? -3.988 -0.739 1.248 1.00 93.12 195 ALA A CA 1
ATOM 1400 C C . ALA A 1 195 ? -5.412 -1.184 1.594 1.00 93.12 195 ALA A C 1
ATOM 1402 O O . ALA A 1 195 ? -6.012 -0.648 2.532 1.00 93.12 195 ALA A O 1
ATOM 1403 N N . ARG A 1 196 ? -5.940 -2.127 0.817 1.00 89.88 196 ARG A N 1
ATOM 1404 C CA . ARG A 1 196 ? -7.305 -2.635 0.930 1.00 89.88 196 ARG A CA 1
ATOM 1405 C C . ARG A 1 196 ? -7.278 -4.160 0.868 1.00 89.88 196 ARG A C 1
ATOM 1407 O O . ARG A 1 196 ? -6.660 -4.700 -0.039 1.00 89.88 196 ARG A O 1
ATOM 1414 N N . CYS A 1 197 ? -7.939 -4.805 1.818 1.00 91.00 197 CYS A N 1
ATOM 1415 C CA . CYS A 1 197 ? -8.105 -6.256 1.958 1.00 91.00 197 CYS A CA 1
ATOM 1416 C C . CYS A 1 197 ? -9.167 -6.500 3.040 1.00 91.00 197 CYS A C 1
ATOM 1418 O O . CYS A 1 197 ? -9.487 -5.571 3.775 1.00 91.00 197 CYS A O 1
ATOM 1420 N N . ASP A 1 198 ? -9.697 -7.710 3.150 1.00 92.44 198 ASP A N 1
ATOM 1421 C CA . ASP A 1 198 ? -10.587 -8.108 4.248 1.00 92.44 198 ASP A CA 1
ATOM 1422 C C . ASP A 1 198 ? -9.744 -8.491 5.485 1.00 92.44 198 ASP A C 1
ATOM 1424 O O . ASP A 1 198 ? -9.067 -9.521 5.487 1.00 92.44 198 ASP A O 1
ATOM 1428 N N . LEU A 1 199 ? -9.688 -7.623 6.504 1.00 93.12 199 LEU A N 1
ATOM 1429 C CA . LEU A 1 199 ? -8.856 -7.820 7.700 1.00 93.12 199 LEU A CA 1
ATOM 1430 C C . LEU A 1 199 ? -9.565 -8.634 8.783 1.00 93.12 199 LEU A C 1
ATOM 1432 O O . LEU A 1 199 ? -8.894 -9.155 9.685 1.00 93.12 199 LEU A O 1
ATOM 1436 N N . ASP A 1 200 ? -10.897 -8.688 8.769 1.00 87.69 200 ASP A N 1
ATOM 1437 C CA . ASP A 1 200 ? -11.676 -9.370 9.796 1.00 87.69 200 ASP A CA 1
ATOM 1438 C C . ASP A 1 200 ? -12.524 -10.559 9.327 1.00 87.69 200 ASP A C 1
ATOM 1440 O O . ASP A 1 200 ? -13.150 -11.205 10.178 1.00 87.69 200 ASP A O 1
ATOM 1444 N N . ASP A 1 201 ? -12.347 -10.965 8.065 1.00 90.31 201 ASP A N 1
ATOM 1445 C CA . ASP A 1 201 ? -12.908 -12.168 7.432 1.00 90.31 201 ASP A CA 1
ATOM 1446 C C . ASP A 1 201 ? -14.446 -12.116 7.405 1.00 90.31 201 ASP A C 1
ATOM 1448 O O . ASP A 1 201 ? -15.136 -13.115 7.652 1.00 90.31 201 ASP A O 1
ATOM 1452 N N . ASP A 1 202 ? -14.995 -10.917 7.175 1.00 84.31 202 ASP A N 1
ATOM 1453 C CA . ASP A 1 202 ? -16.433 -10.668 7.055 1.00 84.31 202 ASP A CA 1
ATOM 1454 C C . ASP A 1 202 ? -16.923 -10.583 5.594 1.00 84.31 202 ASP A C 1
ATOM 1456 O O . ASP A 1 202 ? -18.133 -10.660 5.339 1.00 84.31 202 ASP A O 1
ATOM 1460 N N . GLY A 1 203 ? -15.989 -10.565 4.638 1.00 86.50 203 GLY A N 1
ATOM 1461 C CA . GLY A 1 203 ? -16.217 -10.501 3.198 1.00 86.50 203 GLY A CA 1
ATOM 1462 C C . GLY A 1 203 ? -16.239 -9.086 2.619 1.00 86.50 203 GLY A C 1
ATOM 1463 O O . GLY A 1 203 ? -16.291 -8.948 1.391 1.00 86.50 203 GLY A O 1
ATOM 1464 N N . ASP A 1 204 ? -16.194 -8.047 3.451 1.00 80.75 204 ASP A N 1
ATOM 1465 C CA . ASP A 1 204 ? -16.022 -6.665 3.029 1.00 80.75 204 ASP A CA 1
ATOM 1466 C C . ASP A 1 204 ? -14.536 -6.282 3.068 1.00 80.75 204 ASP A C 1
ATOM 1468 O O . ASP A 1 204 ? -13.746 -6.763 3.872 1.00 80.75 204 ASP A O 1
ATOM 1472 N N . SER A 1 205 ? -14.097 -5.414 2.150 1.00 85.50 205 SER A N 1
ATOM 1473 C CA . SER A 1 205 ? -12.710 -4.943 2.223 1.00 85.50 205 SER A CA 1
ATOM 1474 C C . SER A 1 205 ? -12.569 -3.755 3.166 1.00 85.50 205 SER A C 1
ATOM 1476 O O . SER A 1 205 ? -13.196 -2.707 2.972 1.00 85.50 205 SER A O 1
ATOM 1478 N N . ASP A 1 206 ? -11.602 -3.875 4.057 1.00 87.94 206 ASP A N 1
ATOM 1479 C CA . ASP A 1 206 ? -11.149 -2.880 5.012 1.00 87.94 206 ASP A CA 1
ATOM 1480 C C . ASP A 1 206 ? -10.031 -2.002 4.458 1.00 87.94 206 ASP A C 1
ATOM 1482 O O . ASP A 1 206 ? -9.551 -2.169 3.331 1.00 87.94 206 ASP A O 1
ATOM 1486 N N . LEU A 1 207 ? -9.594 -1.032 5.266 1.00 89.62 207 LEU A N 1
ATOM 1487 C CA . LEU A 1 207 ? -8.490 -0.142 4.919 1.00 89.62 207 LEU A CA 1
ATOM 1488 C C . LEU A 1 207 ? -7.353 -0.224 5.933 1.00 89.62 207 LEU A C 1
ATOM 1490 O O . LEU A 1 207 ? -7.543 -0.009 7.131 1.00 89.62 207 LEU A O 1
ATOM 1494 N N . VAL A 1 208 ? -6.134 -0.369 5.419 1.00 92.62 208 VAL A N 1
ATOM 1495 C CA . VAL A 1 208 ? -4.901 -0.125 6.169 1.00 92.62 208 VAL A CA 1
ATOM 1496 C C . VAL A 1 208 ? -4.321 1.213 5.730 1.00 92.62 208 VAL A C 1
ATOM 1498 O O . VAL A 1 208 ? -3.929 1.398 4.577 1.00 92.62 208 VAL A O 1
ATOM 1501 N N . LEU A 1 209 ? -4.239 2.159 6.658 1.00 89.75 209 LEU A N 1
ATOM 1502 C CA . LEU A 1 209 ? -3.738 3.506 6.418 1.00 89.75 209 LEU A CA 1
ATOM 1503 C C . LEU A 1 209 ? -2.322 3.650 6.969 1.00 89.75 209 LEU A C 1
ATOM 1505 O O . LEU A 1 209 ? -2.100 3.570 8.176 1.00 89.75 209 LEU A O 1
ATOM 1509 N N . GLY A 1 210 ? -1.370 3.900 6.078 1.00 89.25 210 GLY A N 1
ATOM 1510 C CA . GLY A 1 210 ? -0.019 4.335 6.400 1.00 89.25 210 GLY A CA 1
ATOM 1511 C C . GLY A 1 210 ? 0.163 5.834 6.210 1.00 89.25 210 GLY A C 1
ATOM 1512 O O . GLY A 1 210 ? -0.639 6.514 5.568 1.00 89.25 210 GLY A O 1
ATOM 1513 N N . PHE A 1 211 ? 1.264 6.349 6.744 1.00 86.88 211 PHE A N 1
ATOM 1514 C CA . PHE A 1 211 ? 1.524 7.780 6.836 1.00 86.88 211 PHE A CA 1
ATOM 1515 C C . PHE A 1 211 ? 2.966 8.115 6.460 1.00 86.88 211 PHE A C 1
ATOM 1517 O O . PHE A 1 211 ? 3.881 7.301 6.582 1.00 86.88 211 PHE A O 1
ATOM 1524 N N . GLY A 1 212 ? 3.192 9.334 5.997 1.00 86.56 212 GLY A N 1
ATOM 1525 C CA . GLY A 1 212 ? 4.501 9.896 5.681 1.00 86.56 212 GLY A CA 1
ATOM 1526 C C . GLY A 1 212 ? 5.496 10.063 6.819 1.00 86.56 212 GLY A C 1
ATOM 1527 O O . GLY A 1 212 ? 5.254 9.662 7.959 1.00 86.56 212 GLY A O 1
ATOM 1528 N N . PRO A 1 213 ? 6.656 10.657 6.488 1.00 86.88 213 PRO A N 1
ATOM 1529 C CA . PRO A 1 213 ? 7.724 10.906 7.445 1.00 86.88 213 PRO A CA 1
ATOM 1530 C C . PRO A 1 213 ? 7.236 11.688 8.667 1.00 86.88 213 PRO A C 1
ATOM 1532 O O . PRO A 1 213 ? 6.473 12.641 8.546 1.00 86.88 213 PRO A O 1
ATOM 1535 N N . GLY A 1 214 ? 7.716 11.306 9.847 1.00 80.94 214 GLY A N 1
ATOM 1536 C CA . GLY A 1 214 ? 7.342 11.902 11.128 1.00 80.94 214 GLY A CA 1
ATOM 1537 C C . GLY A 1 214 ? 6.108 11.281 11.785 1.00 80.94 214 GLY A C 1
ATOM 1538 O O . GLY A 1 214 ? 5.789 11.659 12.910 1.00 80.94 214 GLY A O 1
ATOM 1539 N N . SER A 1 215 ? 5.447 10.304 11.153 1.00 82.69 215 SER A N 1
ATOM 1540 C CA . SER A 1 215 ? 4.268 9.627 11.719 1.00 82.69 215 SER A CA 1
ATOM 1541 C C . SER A 1 215 ? 4.576 8.669 12.875 1.00 82.69 215 SER A C 1
ATOM 1543 O O . SER A 1 215 ? 3.662 8.132 13.497 1.00 82.69 215 SER A O 1
ATOM 1545 N N . GLY A 1 216 ? 5.854 8.424 13.178 1.00 84.06 216 GLY A N 1
ATOM 1546 C CA . GLY A 1 216 ? 6.257 7.558 14.285 1.00 84.06 216 GLY A CA 1
ATOM 1547 C C . GLY A 1 216 ? 5.955 6.074 14.061 1.00 84.06 216 GLY A C 1
ATOM 1548 O O . GLY A 1 216 ? 5.831 5.332 15.033 1.00 84.06 216 GLY A O 1
ATOM 1549 N N . GLY A 1 217 ? 5.845 5.631 12.807 1.00 85.94 217 GLY A N 1
ATOM 1550 C CA . GLY A 1 217 ? 5.572 4.240 12.445 1.00 85.94 217 GLY A CA 1
ATOM 1551 C C . GLY A 1 217 ? 4.100 3.865 12.515 1.00 85.94 217 GLY A C 1
ATOM 1552 O O . GLY A 1 217 ? 3.784 2.683 12.464 1.00 85.94 217 GLY A O 1
ATOM 1553 N N . GLN A 1 218 ? 3.206 4.831 12.703 1.00 84.75 218 GLN A N 1
ATOM 1554 C CA . GLN A 1 218 ? 1.799 4.543 12.950 1.00 84.75 218 GLN A CA 1
ATOM 1555 C C . GLN A 1 218 ? 1.105 3.994 11.699 1.00 84.75 218 GLN A C 1
ATOM 1557 O O . GLN A 1 218 ? 1.441 4.353 10.565 1.00 84.75 218 GLN A O 1
ATOM 1562 N N . LEU A 1 219 ? 0.135 3.117 11.939 1.00 87.06 219 LEU A N 1
ATOM 1563 C CA . LEU A 1 219 ? -0.882 2.700 10.989 1.00 87.06 219 LEU A CA 1
ATOM 1564 C C . LEU A 1 219 ? -2.253 2.805 11.652 1.00 87.06 219 LEU A C 1
ATOM 1566 O O . LEU A 1 219 ? -2.381 2.557 12.854 1.00 87.06 219 LEU A O 1
ATOM 1570 N N . SER A 1 220 ? -3.269 3.132 10.862 1.00 84.62 220 SER A N 1
ATOM 1571 C CA . SER A 1 220 ? -4.669 3.048 11.281 1.00 84.62 220 SER A CA 1
ATOM 1572 C C . SER A 1 220 ? -5.379 1.993 10.455 1.00 84.62 220 SER A C 1
ATOM 1574 O O . SER A 1 220 ? -5.262 1.985 9.235 1.00 84.62 220 SER A O 1
ATOM 1576 N N . LEU A 1 221 ? -6.109 1.120 11.130 1.00 86.12 221 LEU A N 1
ATOM 1577 C CA . LEU A 1 221 ? -6.901 0.058 10.533 1.00 86.12 221 LEU A CA 1
ATOM 1578 C C . LEU A 1 221 ? -8.359 0.485 10.623 1.00 86.12 221 LEU A C 1
ATOM 1580 O O . LEU A 1 221 ? -8.821 0.876 11.698 1.00 86.12 221 LEU A O 1
ATOM 1584 N N . VAL A 1 222 ? -9.053 0.478 9.493 1.00 82.69 222 VAL A N 1
ATOM 1585 C CA . VAL A 1 222 ? -10.455 0.876 9.400 1.00 82.69 222 VAL A CA 1
ATOM 1586 C C . VAL A 1 222 ? -11.242 -0.320 8.911 1.00 82.69 222 VAL A C 1
ATOM 1588 O O . VAL A 1 222 ? -11.196 -0.617 7.721 1.00 82.69 222 VAL A O 1
ATOM 1591 N N . HIS A 1 223 ? -11.966 -0.948 9.834 1.00 81.00 223 HIS A N 1
ATOM 1592 C CA . HIS A 1 223 ? -12.842 -2.072 9.529 1.00 81.00 223 HIS A CA 1
ATOM 1593 C C . HIS A 1 223 ? -14.179 -1.554 9.006 1.00 81.00 223 HIS A C 1
ATOM 1595 O O . HIS A 1 223 ? -14.756 -0.628 9.601 1.00 81.00 223 HIS A O 1
ATOM 1601 N N . LEU A 1 224 ? -14.652 -2.092 7.892 1.00 77.75 224 LEU A N 1
ATOM 1602 C CA . LEU A 1 224 ? -15.811 -1.637 7.141 1.00 77.75 224 LEU A CA 1
ATOM 1603 C C . LEU A 1 224 ? -16.826 -2.772 7.000 1.00 77.75 224 LEU A C 1
ATOM 1605 O O . LEU A 1 224 ? -16.567 -3.721 6.294 1.00 77.75 224 LEU A O 1
ATOM 1609 N N . GLU A 1 225 ? -18.031 -2.580 7.535 1.00 78.75 225 GLU A N 1
ATOM 1610 C CA . GLU A 1 225 ? -19.182 -3.461 7.288 1.00 78.75 225 GLU A CA 1
ATOM 1611 C C . GLU A 1 225 ? -20.168 -2.718 6.370 1.00 78.75 225 GLU A C 1
ATOM 1613 O O . GLU A 1 225 ? -20.617 -1.607 6.695 1.00 78.75 225 GLU A O 1
ATOM 1618 N N . ASP A 1 226 ? -20.508 -3.280 5.210 1.00 71.81 226 ASP A N 1
ATOM 1619 C CA . ASP A 1 226 ? -21.408 -2.706 4.198 1.00 71.81 226 ASP A CA 1
ATOM 1620 C C . ASP A 1 226 ? -21.021 -1.260 3.785 1.00 71.81 226 ASP A C 1
ATOM 1622 O O . ASP A 1 226 ? -21.862 -0.375 3.549 1.00 71.81 226 ASP A O 1
ATOM 1626 N N . GLY A 1 227 ? -19.717 -0.969 3.741 1.00 63.53 227 GLY A N 1
ATOM 1627 C CA . GLY A 1 227 ? -19.190 0.368 3.445 1.00 63.53 227 GLY A CA 1
ATOM 1628 C C . GLY A 1 227 ? -19.423 1.396 4.560 1.00 63.53 227 GLY A C 1
ATOM 1629 O O . GLY A 1 227 ? -19.467 2.605 4.294 1.00 63.53 227 GLY A O 1
ATOM 1630 N N . VAL A 1 228 ? -19.591 0.943 5.804 1.00 63.31 228 VAL A N 1
ATOM 1631 C CA . VAL A 1 228 ? -19.680 1.760 7.020 1.00 63.31 228 VAL A CA 1
ATOM 1632 C C . VAL A 1 228 ? -18.561 1.368 7.976 1.00 63.31 228 VAL A C 1
ATOM 1634 O O . VAL A 1 228 ? -18.330 0.195 8.201 1.00 63.31 228 VAL A O 1
ATOM 1637 N N . VAL A 1 229 ? -17.909 2.352 8.606 1.00 69.88 229 VAL A N 1
ATOM 1638 C CA . VAL A 1 229 ? -16.897 2.078 9.642 1.00 69.88 229 VAL A CA 1
ATOM 1639 C C . VAL A 1 229 ? -17.523 1.297 10.800 1.00 69.88 229 VAL A C 1
ATOM 1641 O O . VAL A 1 229 ? -18.325 1.848 11.563 1.00 69.88 229 VAL A O 1
ATOM 1644 N N . ALA A 1 230 ? -17.135 0.031 10.916 1.00 69.19 230 ALA A N 1
ATOM 1645 C CA . ALA A 1 230 ? -17.572 -0.907 11.935 1.00 69.19 230 ALA A CA 1
ATOM 1646 C C . ALA A 1 230 ? -16.692 -0.815 13.178 1.00 69.19 230 ALA A C 1
ATOM 1648 O O . ALA A 1 230 ? -17.191 -0.711 14.300 1.00 69.19 230 ALA A O 1
ATOM 1649 N N . SER A 1 231 ? -15.375 -0.779 12.993 1.00 69.69 231 SER A N 1
ATOM 1650 C CA . SER A 1 231 ? -14.423 -0.591 14.084 1.00 69.69 231 SER A CA 1
ATOM 1651 C C . SER A 1 231 ? -13.112 0.011 13.589 1.00 69.69 231 SER A C 1
ATOM 1653 O O . SER A 1 231 ? -12.900 0.178 12.390 1.00 69.69 231 SER A O 1
ATOM 1655 N N . LEU A 1 232 ? -12.257 0.408 14.528 1.00 72.81 232 LEU A N 1
ATOM 1656 C CA . LEU A 1 232 ? -10.925 0.912 14.235 1.00 72.81 232 LEU A CA 1
ATOM 1657 C C . LEU A 1 232 ? -9.909 0.226 15.126 1.00 72.81 232 LEU A C 1
ATOM 1659 O O . LEU A 1 232 ? -10.152 0.076 16.321 1.00 72.81 232 LEU A O 1
ATOM 1663 N N . ASP A 1 233 ? -8.750 -0.057 14.553 1.00 76.88 233 ASP A N 1
ATOM 1664 C CA . ASP A 1 233 ? -7.567 -0.481 15.285 1.00 76.88 233 ASP A CA 1
ATOM 1665 C C . ASP A 1 233 ? -6.367 0.394 14.891 1.00 76.88 233 ASP A C 1
ATOM 1667 O O . ASP A 1 233 ? -6.409 1.203 13.956 1.00 76.88 233 ASP A O 1
ATOM 1671 N N . ALA A 1 234 ? -5.263 0.247 15.617 1.00 81.12 234 ALA A N 1
ATOM 1672 C CA . ALA A 1 234 ? -4.019 0.931 15.302 1.00 81.12 234 ALA A CA 1
ATOM 1673 C C . ALA A 1 234 ? -2.824 0.009 15.524 1.00 81.12 234 ALA A C 1
ATOM 1675 O O . ALA A 1 234 ? -2.768 -0.739 16.500 1.00 81.12 234 ALA A O 1
ATOM 1676 N N . LEU A 1 235 ? -1.834 0.130 14.643 1.00 84.88 235 LEU A N 1
ATOM 1677 C CA . LEU A 1 235 ? -0.555 -0.559 14.763 1.00 84.88 235 LEU A CA 1
ATOM 1678 C C . LEU A 1 235 ? 0.590 0.445 14.767 1.00 84.88 235 LEU A C 1
ATOM 1680 O O . LEU A 1 235 ? 0.468 1.593 14.334 1.00 84.88 235 LEU A O 1
ATOM 1684 N N . VAL A 1 236 ? 1.734 -0.010 15.265 1.00 86.75 236 VAL A N 1
ATOM 1685 C CA . VAL A 1 236 ? 2.976 0.756 15.238 1.00 86.75 236 VAL A CA 1
ATOM 1686 C C . VAL A 1 236 ? 4.078 -0.132 14.686 1.00 86.75 236 VAL A C 1
ATOM 1688 O O . VAL A 1 236 ? 4.462 -1.124 15.304 1.00 86.75 236 VAL A O 1
ATOM 1691 N N . ALA A 1 237 ? 4.599 0.251 13.528 1.00 93.69 237 ALA A N 1
ATOM 1692 C CA . ALA A 1 237 ? 5.638 -0.462 12.816 1.00 93.69 237 ALA A CA 1
ATOM 1693 C C . ALA A 1 237 ? 7.011 0.210 12.951 1.00 93.69 237 ALA A C 1
ATOM 1695 O O . ALA A 1 237 ? 7.160 1.423 13.110 1.00 93.69 237 ALA A O 1
ATOM 1696 N N . GLY A 1 238 ? 8.046 -0.612 12.847 1.00 93.06 238 GLY A N 1
ATOM 1697 C CA . GLY A 1 238 ? 9.441 -0.221 12.865 1.00 93.06 238 GLY A CA 1
ATOM 1698 C C . GLY A 1 238 ? 10.047 -0.142 14.264 1.00 93.06 238 GLY A C 1
ATOM 1699 O O . GLY A 1 238 ? 9.385 0.020 15.291 1.00 93.06 238 GLY A O 1
ATOM 1700 N N . SER A 1 239 ? 11.376 -0.242 14.303 1.00 91.50 239 SER A N 1
ATOM 1701 C CA . SER A 1 239 ? 12.133 -0.089 15.547 1.00 91.50 239 SER A CA 1
ATOM 1702 C C . SER A 1 239 ? 11.956 1.309 16.145 1.00 91.50 239 SER A C 1
ATOM 1704 O O . SER A 1 239 ? 11.657 2.273 15.446 1.00 91.50 239 SER A O 1
ATOM 1706 N N . GLU A 1 240 ? 12.189 1.452 17.448 1.00 89.31 240 GLU A N 1
ATOM 1707 C CA . GLU A 1 240 ? 12.181 2.764 18.113 1.00 89.31 240 GLU A CA 1
ATOM 1708 C C . GLU A 1 240 ? 13.102 3.784 17.423 1.00 89.31 240 GLU A C 1
ATOM 1710 O O . GLU A 1 240 ? 12.703 4.925 17.200 1.00 89.31 240 GLU A O 1
ATOM 1715 N N . ALA A 1 241 ? 14.296 3.356 16.998 1.00 90.62 241 ALA A N 1
ATOM 1716 C CA . ALA A 1 241 ? 15.232 4.212 16.274 1.00 90.62 241 ALA A CA 1
ATOM 1717 C C . ALA A 1 241 ? 14.667 4.674 14.921 1.00 90.62 241 ALA A C 1
ATOM 1719 O O . ALA A 1 241 ? 14.744 5.855 14.592 1.00 90.62 241 ALA A O 1
ATOM 1720 N N . TYR A 1 242 ? 14.056 3.758 14.166 1.00 93.38 242 TYR A N 1
ATOM 1721 C CA . TYR A 1 242 ? 13.430 4.083 12.886 1.00 93.38 242 TYR A CA 1
ATOM 1722 C C . TYR A 1 242 ? 12.266 5.068 13.049 1.00 93.38 242 TYR A C 1
ATOM 1724 O O . TYR A 1 242 ? 12.183 6.052 12.316 1.00 93.38 242 TYR A O 1
ATOM 1732 N N . ARG A 1 243 ? 11.391 4.822 14.030 1.00 90.31 243 ARG A N 1
ATOM 1733 C CA . ARG A 1 243 ? 10.213 5.655 14.309 1.00 90.31 243 ARG A CA 1
ATOM 1734 C C . ARG A 1 243 ? 10.589 7.093 14.657 1.00 90.31 243 ARG A C 1
ATOM 1736 O O . ARG A 1 243 ? 9.883 8.013 14.263 1.00 90.31 243 ARG A O 1
ATOM 1743 N N . ALA A 1 244 ? 11.704 7.278 15.362 1.00 85.81 244 ALA A N 1
ATOM 1744 C CA . ALA A 1 244 ? 12.216 8.597 15.717 1.00 85.81 244 ALA A CA 1
ATOM 1745 C C . ALA A 1 244 ? 12.914 9.323 14.551 1.00 85.81 244 ALA A C 1
ATOM 1747 O O . ALA A 1 244 ? 12.911 10.552 14.514 1.00 85.81 244 ALA A O 1
ATOM 1748 N N . GLU A 1 245 ? 13.549 8.588 13.633 1.00 88.62 245 GLU A N 1
ATOM 1749 C CA . GLU A 1 245 ? 14.311 9.171 12.520 1.00 88.62 245 GLU A CA 1
ATOM 1750 C C . GLU A 1 245 ? 13.443 9.486 11.294 1.00 88.62 245 GLU A C 1
ATOM 1752 O O . GLU A 1 245 ? 13.623 10.527 10.664 1.00 88.62 245 GLU A O 1
ATOM 1757 N N . ASP A 1 246 ? 12.532 8.581 10.940 1.00 88.94 246 ASP A N 1
ATOM 1758 C CA . ASP A 1 246 ? 11.759 8.629 9.696 1.00 88.94 246 ASP A CA 1
ATOM 1759 C C . ASP A 1 246 ? 10.295 8.293 9.972 1.00 88.94 246 ASP A C 1
ATOM 1761 O O . ASP A 1 246 ? 9.421 9.138 9.812 1.00 88.94 246 ASP A O 1
ATOM 1765 N N . GLY A 1 247 ? 10.024 7.087 10.469 1.00 88.50 247 GLY A N 1
ATOM 1766 C CA . GLY A 1 247 ? 8.697 6.684 10.922 1.00 88.50 247 GLY A CA 1
ATOM 1767 C C . GLY A 1 247 ? 7.635 6.518 9.836 1.00 88.50 247 GLY A C 1
ATOM 1768 O O . GLY A 1 247 ? 6.546 6.094 10.180 1.00 88.50 247 GLY A O 1
ATOM 1769 N N . GLN A 1 248 ? 7.898 6.774 8.554 1.00 92.94 248 GLN A N 1
ATOM 1770 C CA . GLN A 1 248 ? 6.867 6.583 7.528 1.00 92.94 248 GLN A CA 1
ATOM 1771 C C . GLN A 1 248 ? 6.460 5.110 7.334 1.00 92.94 248 GLN A C 1
ATOM 1773 O O . GLN A 1 248 ? 7.251 4.197 7.576 1.00 92.94 248 GLN A O 1
ATOM 1778 N N . THR A 1 249 ? 5.249 4.867 6.848 1.00 95.19 249 THR A N 1
ATOM 1779 C CA . THR A 1 249 ? 4.685 3.529 6.628 1.00 95.19 249 THR A CA 1
ATOM 1780 C C . THR A 1 249 ? 4.046 3.425 5.240 1.00 95.19 249 THR A C 1
ATOM 1782 O O . THR A 1 249 ? 3.401 4.361 4.756 1.00 95.19 249 THR A O 1
ATOM 1785 N N . HIS A 1 250 ? 4.274 2.291 4.574 1.00 97.06 250 HIS A N 1
ATOM 1786 C CA . HIS A 1 250 ? 3.710 1.928 3.271 1.00 97.06 250 HIS A CA 1
ATOM 1787 C C . HIS A 1 250 ? 3.054 0.547 3.408 1.00 97.06 250 HIS A C 1
ATOM 1789 O O . HIS A 1 250 ? 3.764 -0.452 3.299 1.00 97.06 250 HIS A O 1
ATOM 1795 N N . PRO A 1 251 ? 1.762 0.467 3.752 1.00 97.69 251 PRO A N 1
ATOM 1796 C CA . PRO A 1 251 ? 1.102 -0.813 3.961 1.00 97.69 251 PRO A CA 1
ATOM 1797 C C . PRO A 1 251 ? 0.797 -1.515 2.637 1.00 97.69 251 PRO A C 1
ATOM 1799 O O . PRO A 1 251 ? 0.527 -0.860 1.633 1.00 97.69 251 PRO A O 1
ATOM 1802 N N . ALA A 1 252 ? 0.795 -2.839 2.695 1.00 98.25 252 ALA A N 1
ATOM 1803 C CA . ALA A 1 252 ? 0.085 -3.765 1.826 1.00 98.25 252 ALA A CA 1
ATOM 1804 C C . ALA A 1 252 ? -0.553 -4.826 2.731 1.00 98.25 252 ALA A C 1
ATOM 1806 O O . ALA A 1 252 ? -0.062 -5.048 3.843 1.00 98.25 252 ALA A O 1
ATOM 1807 N N . CYS A 1 253 ? -1.630 -5.456 2.285 1.00 97.69 253 CYS A N 1
ATOM 1808 C CA . CYS A 1 253 ? -2.255 -6.541 3.027 1.00 97.69 253 CYS A CA 1
ATOM 1809 C C . CYS A 1 253 ? -2.834 -7.595 2.085 1.00 97.69 253 CYS A C 1
ATOM 1811 O O . CYS A 1 253 ? -3.090 -7.271 0.926 1.00 97.69 253 CYS A O 1
ATOM 1813 N N . GLY A 1 254 ? -2.928 -8.829 2.577 1.00 96.56 254 GLY A N 1
ATOM 1814 C CA . GLY A 1 254 ? -3.169 -10.029 1.775 1.00 96.56 254 GLY A CA 1
ATOM 1815 C C . GLY A 1 254 ? -2.798 -11.312 2.532 1.00 96.56 254 GLY A C 1
ATOM 1816 O O . GLY A 1 254 ? -2.097 -11.220 3.541 1.00 96.56 254 GLY A O 1
ATOM 1817 N N . ASP A 1 255 ? -3.268 -12.471 2.072 1.00 96.81 255 ASP A N 1
ATOM 1818 C CA . ASP A 1 255 ? -3.049 -13.790 2.701 1.00 96.81 255 ASP A CA 1
ATOM 1819 C C . ASP A 1 255 ? -1.708 -14.378 2.250 1.00 96.81 255 ASP A C 1
ATOM 1821 O O . ASP A 1 255 ? -1.621 -15.109 1.265 1.00 96.81 255 ASP A O 1
ATOM 1825 N N . VAL A 1 256 ? -0.620 -14.035 2.938 1.00 97.06 256 VAL A N 1
ATOM 1826 C CA . VAL A 1 256 ? 0.733 -14.449 2.538 1.00 97.06 256 VAL A CA 1
ATOM 1827 C C . VAL A 1 256 ? 1.119 -15.821 3.083 1.00 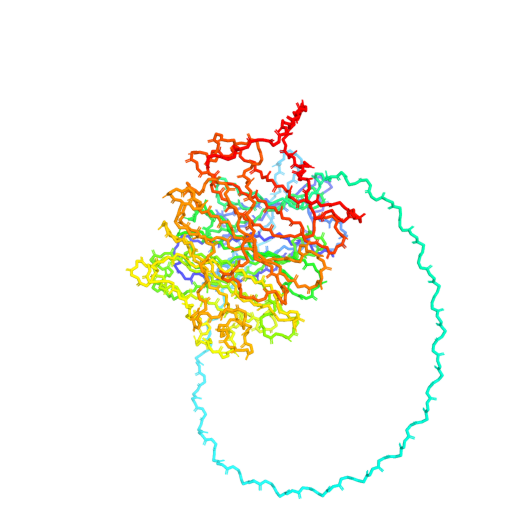97.06 256 VAL A C 1
ATOM 1829 O O . VAL A 1 256 ? 2.086 -16.416 2.590 1.00 97.06 256 VAL A O 1
ATOM 1832 N N . ASP A 1 257 ? 0.447 -16.322 4.125 1.00 95.12 257 ASP A N 1
ATOM 1833 C CA . ASP A 1 257 ? 0.772 -17.610 4.751 1.00 95.12 257 ASP A CA 1
ATOM 1834 C C . ASP A 1 257 ? -0.221 -18.754 4.466 1.00 95.12 257 ASP A C 1
ATOM 1836 O O . ASP A 1 257 ? 0.130 -19.935 4.639 1.00 95.12 257 ASP A O 1
ATOM 1840 N N . GLY A 1 258 ? -1.356 -18.430 3.847 1.00 94.12 258 GLY A N 1
ATOM 1841 C CA . GLY A 1 258 ? -2.333 -19.343 3.262 1.00 94.12 258 GLY A CA 1
ATOM 1842 C C . GLY A 1 258 ? -3.343 -19.902 4.243 1.00 94.12 258 GLY A C 1
ATOM 1843 O O . GLY A 1 258 ? -3.830 -21.025 4.033 1.00 94.12 258 GLY A O 1
ATOM 1844 N N . ASP A 1 259 ? -3.604 -19.200 5.338 1.00 93.88 259 ASP A N 1
ATOM 1845 C CA . ASP A 1 259 ? -4.607 -19.600 6.317 1.00 93.88 259 ASP A CA 1
ATOM 1846 C C . ASP A 1 259 ? -6.014 -19.042 6.017 1.00 93.88 259 ASP A C 1
ATOM 1848 O O . ASP A 1 259 ? -6.995 -19.461 6.651 1.00 93.88 259 ASP A O 1
ATOM 1852 N N . GLY A 1 260 ? -6.123 -18.209 4.976 1.00 93.38 260 GLY A N 1
ATOM 1853 C CA . GLY A 1 260 ? -7.346 -17.570 4.508 1.00 93.38 260 GLY A CA 1
ATOM 1854 C C . GLY A 1 260 ? -7.619 -16.206 5.136 1.00 93.38 260 GLY A C 1
ATOM 1855 O O . GLY A 1 260 ? -8.713 -15.684 4.929 1.00 93.38 260 GLY A O 1
ATOM 1856 N N . ARG A 1 261 ? -6.697 -15.650 5.929 1.00 95.06 261 ARG A N 1
ATOM 1857 C CA . ARG A 1 261 ? -6.827 -14.334 6.568 1.00 95.06 261 ARG A CA 1
ATOM 1858 C C . ARG A 1 261 ? -5.766 -13.388 6.028 1.00 95.06 261 ARG A C 1
ATOM 1860 O O . ARG A 1 261 ? -4.744 -13.808 5.514 1.00 95.06 261 ARG A O 1
ATOM 1867 N N . ALA A 1 262 ? -6.041 -12.088 6.102 1.00 96.62 262 ALA A N 1
ATOM 1868 C CA . ALA A 1 262 ? -5.099 -11.095 5.614 1.00 96.62 262 ALA A CA 1
ATOM 1869 C C . ALA A 1 262 ? -4.033 -10.751 6.666 1.00 96.62 262 ALA A C 1
ATOM 1871 O O . ALA A 1 262 ? -4.334 -10.272 7.766 1.00 96.62 262 ALA A O 1
ATOM 1872 N N . GLU A 1 263 ? -2.774 -10.853 6.256 1.00 97.75 263 GLU A N 1
ATOM 1873 C CA . GLU A 1 263 ? -1.624 -10.282 6.945 1.00 97.75 263 GLU A CA 1
ATOM 1874 C C . GLU A 1 263 ? -1.394 -8.835 6.509 1.00 97.75 263 GLU A C 1
ATOM 1876 O O . GLU A 1 263 ? -1.895 -8.359 5.489 1.00 97.75 263 GLU A O 1
ATOM 1881 N N . ILE A 1 264 ? -0.556 -8.117 7.261 1.00 98.56 264 ILE A N 1
ATOM 1882 C CA . ILE A 1 264 ? -0.151 -6.752 6.915 1.00 98.56 264 ILE A CA 1
ATOM 1883 C C . ILE A 1 264 ? 1.363 -6.682 6.770 1.00 98.56 264 ILE A C 1
ATOM 1885 O O . ILE A 1 264 ? 2.117 -6.848 7.734 1.00 98.56 264 ILE A O 1
ATOM 1889 N N . LEU A 1 265 ? 1.828 -6.323 5.575 1.00 98.56 265 LEU A N 1
ATOM 1890 C CA . LEU A 1 265 ? 3.231 -6.034 5.305 1.00 98.56 265 LEU A CA 1
ATOM 1891 C C . LEU A 1 265 ? 3.454 -4.526 5.205 1.00 98.56 265 LEU A C 1
ATOM 1893 O O . LEU A 1 265 ? 2.863 -3.823 4.390 1.00 98.56 265 LEU A O 1
ATOM 1897 N N . VAL A 1 266 ? 4.361 -4.011 6.033 1.00 98.62 266 VAL A N 1
ATOM 1898 C CA . VAL A 1 266 ? 4.629 -2.577 6.155 1.00 98.62 266 VAL A CA 1
ATOM 1899 C C . VAL A 1 266 ? 6.009 -2.234 5.623 1.00 98.62 266 VAL A C 1
ATOM 1901 O O . VAL A 1 266 ? 7.040 -2.562 6.217 1.00 98.62 266 VAL A O 1
ATOM 1904 N N . GLY A 1 267 ? 6.010 -1.519 4.502 1.00 98.12 267 GLY A N 1
ATOM 1905 C CA . GLY A 1 267 ? 7.155 -0.834 3.926 1.00 98.12 267 GLY A CA 1
ATOM 1906 C C . GLY A 1 267 ? 7.571 0.383 4.728 1.00 98.12 267 GLY A C 1
ATOM 1907 O O . GLY A 1 267 ? 6.758 1.092 5.324 1.00 98.12 267 GLY A O 1
ATOM 1908 N N . PHE A 1 268 ? 8.868 0.648 4.710 1.00 97.12 268 PHE A N 1
ATOM 1909 C CA . PHE A 1 268 ? 9.492 1.711 5.475 1.00 97.12 268 PHE A CA 1
ATOM 1910 C C . PHE A 1 268 ? 10.200 2.699 4.568 1.00 97.12 268 PHE A C 1
ATOM 1912 O O . PHE A 1 268 ? 10.449 2.452 3.395 1.00 97.12 268 PHE A O 1
ATOM 1919 N N . GLY A 1 269 ? 10.558 3.835 5.142 1.00 94.50 269 GLY A N 1
ATOM 1920 C CA . GLY A 1 269 ? 11.345 4.869 4.516 1.00 94.50 269 GLY A CA 1
ATOM 1921 C C . GLY A 1 269 ? 12.819 4.516 4.318 1.00 94.50 269 GLY A C 1
ATOM 1922 O O . GLY A 1 269 ? 13.304 3.468 4.762 1.00 94.50 269 GLY A O 1
ATOM 1923 N N . PRO A 1 270 ? 13.580 5.410 3.661 1.00 91.69 270 PRO A N 1
ATOM 1924 C CA . PRO A 1 270 ? 14.967 5.164 3.284 1.00 91.69 270 PRO A CA 1
ATOM 1925 C C . PRO A 1 270 ? 15.926 4.809 4.429 1.00 91.69 270 PRO A C 1
ATOM 1927 O O . PRO A 1 270 ? 16.960 4.194 4.149 1.00 91.69 270 PRO A O 1
ATOM 1930 N N . SER A 1 271 ? 15.622 5.179 5.678 1.00 87.81 271 SER A N 1
ATOM 1931 C CA . SER A 1 271 ? 16.465 4.881 6.849 1.00 87.81 271 SER A CA 1
ATOM 1932 C C . SER A 1 271 ? 16.412 3.404 7.277 1.00 87.81 271 SER A C 1
ATOM 1934 O O . SER A 1 271 ? 17.397 2.878 7.797 1.00 87.81 271 SER A O 1
ATOM 1936 N N . ALA A 1 272 ? 15.333 2.676 6.963 1.00 86.25 272 ALA A N 1
ATOM 1937 C CA . ALA A 1 272 ? 15.133 1.278 7.366 1.00 86.25 272 ALA A CA 1
ATOM 1938 C C . ALA A 1 272 ? 15.919 0.244 6.538 1.00 86.25 272 ALA A C 1
ATOM 1940 O O . ALA A 1 272 ? 15.739 -0.963 6.699 1.00 86.25 272 ALA A O 1
ATOM 1941 N N . SER A 1 273 ? 16.805 0.686 5.639 1.00 81.69 273 SER A N 1
ATOM 1942 C CA . SER A 1 273 ? 17.717 -0.186 4.880 1.00 81.69 273 SER A CA 1
ATOM 1943 C C . SER A 1 273 ? 17.041 -1.290 4.042 1.00 81.69 273 SER A C 1
ATOM 1945 O O . SER A 1 273 ? 17.671 -2.314 3.774 1.00 81.69 273 SER A O 1
ATOM 1947 N N . ALA A 1 274 ? 15.830 -1.024 3.534 1.00 87.44 274 ALA A N 1
ATOM 1948 C CA . ALA A 1 274 ? 14.985 -1.946 2.760 1.00 87.44 274 ALA A CA 1
ATOM 1949 C C . ALA A 1 274 ? 14.500 -3.177 3.544 1.00 87.44 274 ALA A C 1
ATOM 1951 O O . ALA A 1 274 ? 14.602 -4.317 3.088 1.00 87.44 274 ALA A O 1
ATOM 1952 N N . THR A 1 275 ? 13.987 -2.909 4.738 1.00 93.50 275 THR A N 1
ATOM 1953 C CA . THR A 1 275 ? 13.299 -3.885 5.582 1.00 93.50 275 THR A CA 1
ATOM 1954 C C . THR A 1 275 ? 11.789 -3.670 5.451 1.00 93.50 275 THR A C 1
ATOM 1956 O O . THR A 1 275 ? 11.352 -2.538 5.233 1.00 93.50 275 THR A O 1
ATOM 1959 N N . LEU A 1 276 ? 11.017 -4.743 5.579 1.00 97.62 276 LEU A N 1
ATOM 1960 C CA . LEU A 1 276 ? 9.571 -4.738 5.806 1.00 97.62 276 LEU A CA 1
ATOM 1961 C C . LEU A 1 276 ? 9.297 -5.266 7.215 1.00 97.62 276 LEU A C 1
ATOM 1963 O O . LEU A 1 276 ? 10.085 -6.064 7.730 1.00 97.62 276 LEU A O 1
ATOM 1967 N N . GLN A 1 277 ? 8.186 -4.865 7.819 1.00 98.31 277 GLN A N 1
ATOM 1968 C CA . GLN A 1 277 ? 7.633 -5.570 8.974 1.00 98.31 277 GLN A CA 1
ATOM 1969 C C . GLN A 1 277 ? 6.357 -6.297 8.564 1.00 98.31 277 GLN A C 1
ATOM 1971 O O . GLN A 1 277 ? 5.498 -5.685 7.944 1.00 98.31 277 GLN A O 1
ATOM 1976 N N . ALA A 1 278 ? 6.259 -7.576 8.903 1.00 98.31 278 ALA A N 1
ATOM 1977 C CA . ALA A 1 278 ? 5.097 -8.415 8.670 1.00 98.31 278 ALA A CA 1
ATOM 1978 C C . ALA A 1 278 ? 4.358 -8.632 9.995 1.00 98.31 278 ALA A C 1
ATOM 1980 O O . ALA A 1 278 ? 4.924 -9.155 10.966 1.00 98.31 278 ALA A O 1
ATOM 1981 N N . PHE A 1 279 ? 3.111 -8.186 10.020 1.00 98.31 279 PHE A N 1
ATOM 1982 C CA . PHE A 1 279 ? 2.146 -8.498 11.055 1.00 98.31 279 PHE A CA 1
ATOM 1983 C C . PHE A 1 279 ? 1.276 -9.643 10.555 1.00 98.31 279 PHE A C 1
ATOM 1985 O O . PHE A 1 279 ? 0.873 -9.650 9.397 1.00 98.31 279 PHE A O 1
ATOM 1992 N N . ASP A 1 280 ? 1.060 -10.591 11.449 1.00 97.31 280 ASP A N 1
ATOM 1993 C CA . ASP A 1 280 ? 0.131 -11.703 11.324 1.00 97.31 280 ASP A CA 1
ATOM 1994 C C . ASP A 1 280 ? -1.321 -11.174 11.325 1.00 97.31 280 ASP A C 1
ATOM 1996 O O . ASP A 1 280 ? -1.545 -9.963 11.447 1.00 97.31 280 ASP A O 1
ATOM 2000 N N . ASP A 1 281 ? -2.297 -12.058 11.216 1.00 95.31 281 ASP A N 1
ATOM 2001 C CA . ASP A 1 281 ? -3.704 -11.707 11.070 1.00 95.31 281 ASP A CA 1
ATOM 2002 C C . ASP A 1 281 ? -4.330 -11.068 12.333 1.00 95.31 281 ASP A C 1
ATOM 2004 O O . ASP A 1 281 ? -3.760 -10.990 13.437 1.00 95.31 281 ASP A O 1
ATOM 2008 N N . ARG A 1 282 ? -5.595 -10.658 12.205 1.00 93.69 282 ARG A N 1
ATOM 2009 C CA . ARG A 1 282 ? -6.389 -10.142 13.325 1.00 93.69 282 ARG A CA 1
ATOM 2010 C C . ARG A 1 282 ? -6.659 -11.179 14.423 1.00 93.69 282 ARG A C 1
ATOM 2012 O O . ARG A 1 282 ? -6.753 -10.803 15.596 1.00 93.69 282 ARG A O 1
ATOM 2019 N N . ALA A 1 283 ? -6.788 -12.464 14.097 1.00 91.69 283 ALA A N 1
ATOM 2020 C CA . ALA A 1 283 ? -7.037 -13.534 15.065 1.00 91.69 283 ALA A CA 1
ATOM 2021 C C . ALA A 1 283 ? -5.868 -13.713 16.054 1.00 91.69 283 ALA A C 1
ATOM 2023 O O . ALA A 1 283 ? -6.083 -14.062 17.221 1.00 91.69 283 ALA A O 1
ATOM 2024 N N . THR A 1 284 ? -4.644 -13.396 15.635 1.00 93.50 284 THR A N 1
ATOM 2025 C CA . THR A 1 284 ? -3.460 -13.323 16.501 1.00 93.50 284 THR A CA 1
ATOM 2026 C C . THR A 1 284 ? -3.311 -11.981 17.226 1.00 93.50 284 THR A C 1
ATOM 2028 O O . THR A 1 284 ? -2.430 -11.830 18.082 1.00 93.50 284 THR A O 1
ATOM 2031 N N . GLY A 1 285 ? -4.181 -11.011 16.928 1.00 90.81 285 GLY A N 1
ATOM 2032 C CA . GLY A 1 285 ? -4.064 -9.628 17.377 1.00 90.81 285 GLY A CA 1
ATOM 2033 C C . GLY A 1 285 ? -2.918 -8.890 16.688 1.00 90.81 285 GLY A C 1
ATOM 2034 O O . GLY A 1 285 ? -2.260 -8.074 17.340 1.00 90.81 285 GLY A O 1
ATOM 2035 N N . TYR A 1 286 ? -2.658 -9.204 15.415 1.00 95.06 286 TYR A N 1
ATOM 2036 C CA . TYR A 1 286 ? -1.555 -8.669 14.620 1.00 95.06 286 TYR A CA 1
ATOM 2037 C C . TYR A 1 286 ? -0.195 -8.919 15.274 1.00 95.06 286 TYR A C 1
ATOM 2039 O O . TYR A 1 286 ? 0.624 -8.011 15.464 1.00 95.06 286 TYR A O 1
ATOM 2047 N N . ALA A 1 287 ? 0.048 -10.162 15.694 1.00 95.75 287 ALA A N 1
ATOM 2048 C CA . ALA A 1 287 ? 1.347 -10.553 16.221 1.00 95.75 287 ALA A CA 1
ATOM 2049 C C . ALA A 1 287 ? 2.437 -10.442 15.135 1.00 95.75 287 ALA A C 1
ATOM 2051 O O . ALA A 1 287 ? 2.175 -10.180 13.969 1.00 95.75 287 ALA A O 1
ATOM 2052 N N . ALA A 1 288 ? 3.706 -10.626 15.498 1.00 96.81 288 ALA A N 1
ATOM 2053 C CA . ALA A 1 288 ? 4.754 -10.734 14.484 1.00 96.81 288 ALA A CA 1
ATOM 2054 C C . ALA A 1 288 ? 4.564 -12.025 13.670 1.00 96.81 288 ALA A C 1
ATOM 2056 O O . ALA A 1 288 ? 4.598 -13.105 14.272 1.00 96.81 288 ALA A O 1
ATOM 2057 N N . LEU A 1 289 ? 4.453 -11.910 12.339 1.00 97.25 289 LEU A N 1
ATOM 2058 C CA . LEU A 1 289 ? 4.276 -13.058 11.446 1.00 97.25 289 LEU A CA 1
ATOM 2059 C C . LEU A 1 289 ? 5.403 -14.078 11.640 1.00 97.25 289 LEU A C 1
ATOM 2061 O O . LEU A 1 289 ? 6.596 -13.739 11.643 1.00 97.25 289 LEU A O 1
ATOM 2065 N N . ARG A 1 290 ? 5.029 -15.350 11.791 1.00 95.12 290 ARG A N 1
ATOM 2066 C CA . ARG A 1 290 ? 5.964 -16.457 12.032 1.00 95.12 290 ARG A CA 1
ATOM 2067 C C . ARG A 1 290 ? 6.183 -17.293 10.783 1.00 95.12 290 ARG A C 1
ATOM 2069 O O . ARG A 1 290 ? 5.817 -18.462 10.728 1.00 95.12 290 ARG A O 1
ATOM 2076 N N . ALA A 1 291 ? 6.903 -16.718 9.833 1.00 94.38 291 ALA A N 1
ATOM 2077 C CA . ALA A 1 291 ? 7.246 -17.378 8.584 1.00 94.38 291 ALA A CA 1
ATOM 2078 C C . ALA A 1 291 ? 8.756 -17.564 8.409 1.00 94.38 291 ALA A C 1
ATOM 2080 O O . ALA A 1 291 ? 9.590 -16.906 9.041 1.00 94.38 291 ALA A O 1
ATOM 2081 N N . ARG A 1 292 ? 9.141 -18.469 7.506 1.00 94.44 292 ARG A N 1
ATOM 2082 C CA . ARG A 1 292 ? 10.542 -18.590 7.094 1.00 94.44 292 ARG A CA 1
ATOM 2083 C C . ARG A 1 292 ? 10.977 -17.271 6.440 1.00 94.44 292 ARG A C 1
ATOM 2085 O O . ARG A 1 292 ? 10.221 -16.651 5.717 1.00 94.44 292 ARG A O 1
ATOM 2092 N N . GLY A 1 293 ? 12.205 -16.823 6.701 1.00 91.44 293 GLY A N 1
ATOM 2093 C CA . GLY A 1 293 ? 12.701 -15.552 6.147 1.00 91.44 293 GLY A CA 1
ATOM 2094 C C . GLY A 1 293 ? 12.253 -14.304 6.918 1.00 91.44 293 GLY A C 1
ATOM 2095 O O . GLY A 1 293 ? 12.885 -13.259 6.764 1.00 91.44 293 GLY A O 1
ATOM 2096 N N . VAL A 1 294 ? 11.274 -14.433 7.819 1.00 96.50 294 VAL A N 1
ATOM 2097 C CA . VAL A 1 294 ? 10.864 -13.393 8.767 1.00 96.50 294 VAL A CA 1
ATOM 2098 C C . VAL A 1 294 ? 11.537 -13.647 10.117 1.00 96.50 294 VAL A C 1
ATOM 2100 O O . VAL A 1 294 ? 11.488 -14.749 10.662 1.00 96.50 294 VAL A O 1
ATOM 2103 N N . VAL A 1 295 ? 12.210 -12.634 10.662 1.00 94.94 295 VAL A N 1
ATOM 2104 C CA . VAL A 1 295 ? 12.890 -12.707 11.964 1.00 94.94 295 VAL A CA 1
ATOM 2105 C C . VAL A 1 295 ? 12.370 -11.586 12.845 1.00 94.94 295 VAL A C 1
ATOM 2107 O O . VAL A 1 295 ? 12.508 -10.417 12.497 1.00 94.94 295 VAL A O 1
ATOM 2110 N N . ASP A 1 296 ? 11.766 -11.945 13.979 1.00 92.31 296 ASP A N 1
ATOM 2111 C CA . ASP A 1 296 ? 11.123 -11.002 14.906 1.00 92.31 296 ASP A CA 1
ATOM 2112 C C . ASP A 1 296 ? 10.097 -10.081 14.211 1.00 92.31 296 ASP A C 1
ATOM 2114 O O . ASP A 1 296 ? 9.984 -8.900 14.532 1.00 92.31 296 ASP A O 1
ATOM 2118 N N . GLY A 1 297 ? 9.374 -10.617 13.221 1.00 94.69 297 GLY A N 1
ATOM 2119 C CA . GLY A 1 297 ? 8.416 -9.869 12.401 1.00 94.69 297 GLY A CA 1
ATOM 2120 C C . GLY A 1 297 ? 9.051 -9.030 11.293 1.00 94.69 297 GLY A C 1
ATOM 2121 O O . GLY A 1 297 ? 8.333 -8.344 10.580 1.00 94.69 297 GLY A O 1
ATOM 2122 N N . PHE A 1 298 ? 10.373 -9.059 11.107 1.00 96.94 298 PHE A N 1
ATOM 2123 C CA . PHE A 1 298 ? 11.052 -8.283 10.069 1.00 96.94 298 PHE A CA 1
ATOM 2124 C C . PHE A 1 298 ? 11.555 -9.157 8.921 1.00 96.94 298 PHE A C 1
ATOM 2126 O O . PHE A 1 298 ? 12.201 -10.185 9.130 1.00 96.94 298 PHE A O 1
ATOM 2133 N N . LEU A 1 299 ? 11.323 -8.683 7.698 1.00 96.31 299 LEU A N 1
ATOM 2134 C CA . LEU A 1 299 ? 11.784 -9.288 6.453 1.00 96.31 299 LEU A CA 1
ATOM 2135 C C . LEU A 1 299 ? 12.801 -8.364 5.776 1.00 96.31 299 LEU A C 1
ATOM 2137 O O . LEU A 1 299 ? 12.527 -7.193 5.506 1.00 96.31 299 LEU A O 1
ATOM 2141 N N . LEU A 1 300 ? 13.989 -8.890 5.470 1.00 94.38 300 LEU A N 1
ATOM 2142 C CA . LEU A 1 300 ? 14.976 -8.169 4.668 1.00 94.38 300 LEU A CA 1
ATOM 2143 C C . LEU A 1 300 ? 14.710 -8.403 3.182 1.00 94.38 300 LEU A C 1
ATOM 2145 O O . LEU A 1 300 ? 14.872 -9.517 2.688 1.00 94.38 300 LEU A O 1
ATOM 2149 N N . VAL A 1 301 ? 14.408 -7.334 2.450 1.00 95.31 301 VAL A N 1
ATOM 2150 C CA . VAL A 1 301 ? 14.059 -7.439 1.032 1.00 95.31 301 VAL A CA 1
ATOM 2151 C C . VAL A 1 301 ? 15.327 -7.472 0.163 1.00 95.31 301 VAL A C 1
ATOM 2153 O O . VAL A 1 301 ? 16.208 -6.604 0.305 1.00 95.31 301 VAL A O 1
ATOM 2156 N N . PRO A 1 302 ? 15.459 -8.427 -0.781 1.00 95.12 302 PRO A N 1
ATOM 2157 C CA . PRO A 1 302 ? 16.438 -8.351 -1.860 1.00 95.12 302 PRO A CA 1
ATOM 2158 C C . PRO A 1 302 ? 16.297 -7.018 -2.595 1.00 95.12 302 PRO A C 1
ATOM 2160 O O . PRO A 1 302 ? 15.201 -6.508 -2.769 1.00 95.12 302 PRO A O 1
ATOM 2163 N N . ARG A 1 303 ? 17.404 -6.392 -2.994 1.00 93.81 303 ARG A N 1
ATOM 2164 C CA . ARG A 1 303 ? 17.364 -5.001 -3.475 1.00 93.81 303 ARG A CA 1
ATOM 2165 C C . ARG A 1 303 ? 18.508 -4.670 -4.427 1.00 93.81 303 ARG A C 1
ATOM 2167 O O . ARG A 1 303 ? 19.614 -5.206 -4.254 1.00 93.81 303 ARG A O 1
ATOM 2174 N N . PRO A 1 304 ? 18.311 -3.739 -5.375 1.00 91.50 304 PRO A N 1
ATOM 2175 C CA . PRO A 1 304 ? 19.346 -3.358 -6.331 1.00 91.50 304 PRO A CA 1
ATOM 2176 C C . PRO A 1 304 ? 20.522 -2.640 -5.650 1.00 91.50 304 PRO A C 1
ATOM 2178 O O . PRO A 1 304 ? 20.404 -2.042 -4.574 1.00 91.50 304 PRO A O 1
ATOM 2181 N N . THR A 1 305 ? 21.695 -2.641 -6.296 1.00 90.50 305 THR A N 1
ATOM 2182 C CA . THR A 1 305 ? 22.939 -2.046 -5.758 1.00 90.50 305 THR A CA 1
ATOM 2183 C C . THR A 1 305 ? 22.779 -0.582 -5.353 1.00 90.50 305 THR A C 1
ATOM 2185 O O . THR A 1 305 ? 23.397 -0.119 -4.393 1.00 90.50 305 THR A O 1
ATOM 2188 N N . LYS A 1 306 ? 21.943 0.168 -6.071 1.00 89.88 306 LYS A N 1
ATOM 2189 C CA . LYS A 1 306 ? 21.689 1.575 -5.770 1.00 89.88 306 LYS A CA 1
ATOM 2190 C C . LYS A 1 306 ? 20.946 1.744 -4.441 1.00 89.88 306 LYS A C 1
ATOM 2192 O O . LYS A 1 306 ? 21.344 2.596 -3.652 1.00 89.88 306 LYS A O 1
ATOM 2197 N N . VAL A 1 307 ? 19.970 0.886 -4.144 1.00 92.31 307 VAL A N 1
ATOM 2198 C CA . VAL A 1 307 ? 19.300 0.843 -2.832 1.00 92.31 307 VAL A CA 1
ATOM 2199 C C . VAL A 1 307 ? 20.281 0.376 -1.752 1.00 92.31 307 VAL A C 1
ATOM 2201 O O . VAL A 1 307 ? 20.334 0.977 -0.683 1.00 92.31 307 VAL A O 1
ATOM 2204 N N . LYS A 1 308 ? 21.157 -0.603 -2.048 1.00 91.19 308 LYS A N 1
ATOM 2205 C CA . LYS A 1 308 ? 22.271 -1.002 -1.152 1.00 91.19 308 LYS A CA 1
ATOM 2206 C C . LYS A 1 308 ? 23.155 0.170 -0.745 1.00 91.19 308 LYS A C 1
ATOM 2208 O O . LYS A 1 308 ? 23.524 0.279 0.419 1.00 91.19 308 LYS A O 1
ATOM 2213 N N . ARG A 1 309 ? 23.483 1.042 -1.697 1.00 90.62 309 ARG A N 1
ATOM 2214 C CA . ARG A 1 309 ? 24.414 2.154 -1.492 1.00 90.62 309 ARG A CA 1
ATOM 2215 C C . ARG A 1 309 ? 23.774 3.393 -0.871 1.00 90.62 309 ARG A C 1
ATOM 2217 O O . ARG A 1 309 ? 24.473 4.132 -0.185 1.00 90.62 309 ARG A O 1
ATOM 2224 N N . TYR A 1 310 ? 22.505 3.655 -1.168 1.00 90.00 310 TYR A N 1
ATOM 2225 C CA . TYR A 1 310 ? 21.890 4.945 -0.860 1.00 90.00 310 TYR A CA 1
ATOM 2226 C C . TYR A 1 310 ? 20.620 4.860 -0.002 1.00 90.00 310 TYR A C 1
ATOM 2228 O O . TYR A 1 310 ? 20.145 5.910 0.417 1.00 90.00 310 TYR A O 1
ATOM 2236 N N . GLY A 1 311 ? 20.084 3.664 0.267 1.00 91.31 311 GLY A N 1
ATOM 2237 C CA . GLY A 1 311 ? 18.755 3.464 0.866 1.00 91.31 311 GLY A CA 1
ATOM 2238 C C . GLY A 1 311 ? 17.634 3.699 -0.150 1.00 91.31 311 GLY A C 1
ATOM 2239 O O . GLY A 1 311 ? 17.909 4.126 -1.262 1.00 91.31 311 GLY A O 1
ATOM 2240 N N . ALA A 1 312 ? 16.383 3.421 0.184 1.00 94.06 312 ALA A N 1
ATOM 2241 C CA . ALA A 1 312 ? 15.166 3.813 -0.546 1.00 94.06 312 ALA A CA 1
ATOM 2242 C C . ALA A 1 312 ? 13.972 3.435 0.329 1.00 94.06 312 ALA A C 1
ATOM 2244 O O . ALA A 1 312 ? 14.123 2.525 1.149 1.00 94.06 312 ALA A O 1
ATOM 2245 N N . ALA A 1 313 ? 12.833 4.107 0.161 1.00 95.00 313 ALA A N 1
ATOM 2246 C CA . ALA A 1 313 ? 11.614 3.594 0.771 1.00 95.00 313 ALA A CA 1
ATOM 2247 C C . ALA A 1 313 ? 11.230 2.270 0.094 1.00 95.00 313 ALA A C 1
ATOM 2249 O O . ALA A 1 313 ? 11.465 2.125 -1.108 1.00 95.00 313 ALA A O 1
ATOM 2250 N N . THR A 1 314 ? 10.692 1.316 0.847 1.00 97.50 314 THR A N 1
ATOM 2251 C CA . THR A 1 314 ? 10.104 0.074 0.335 1.00 97.50 314 THR A CA 1
ATOM 2252 C C . THR A 1 314 ? 8.600 0.246 0.198 1.00 97.50 314 THR A C 1
ATOM 2254 O O . THR A 1 314 ? 7.948 0.738 1.114 1.00 97.50 314 THR A O 1
ATOM 2257 N N . ILE A 1 315 ? 8.066 -0.146 -0.955 1.00 97.50 315 ILE A N 1
ATOM 2258 C CA . ILE A 1 315 ? 6.646 -0.035 -1.295 1.00 97.50 315 ILE A CA 1
ATOM 2259 C C . ILE A 1 315 ? 6.157 -1.450 -1.608 1.00 97.50 315 ILE A C 1
ATOM 2261 O O . ILE A 1 315 ? 6.387 -1.909 -2.731 1.00 97.50 315 ILE A O 1
ATOM 2265 N N . PRO A 1 316 ? 5.621 -2.180 -0.618 1.00 98.38 316 PRO A N 1
ATOM 2266 C CA . PRO A 1 316 ? 5.074 -3.507 -0.849 1.00 98.38 316 PRO A CA 1
ATOM 2267 C C . PRO A 1 316 ? 3.751 -3.421 -1.617 1.00 98.38 316 PRO A C 1
ATOM 2269 O O . PRO A 1 316 ? 3.024 -2.436 -1.501 1.00 98.38 316 PRO A O 1
ATOM 2272 N N . ALA A 1 317 ? 3.463 -4.471 -2.369 1.00 98.31 317 ALA A N 1
ATOM 2273 C CA . ALA A 1 317 ? 2.166 -4.826 -2.917 1.00 98.31 317 ALA A CA 1
ATOM 2274 C C . ALA A 1 317 ? 2.048 -6.356 -2.831 1.00 98.31 317 ALA A C 1
ATOM 2276 O O . ALA A 1 317 ? 3.069 -7.046 -2.946 1.00 98.31 317 ALA A O 1
ATOM 2277 N N . LEU A 1 318 ? 0.839 -6.841 -2.569 1.00 98.00 318 LEU A N 1
ATOM 2278 C CA . LEU A 1 318 ? 0.513 -8.251 -2.365 1.00 98.00 318 LEU A CA 1
ATOM 2279 C C . LEU A 1 318 ? -0.542 -8.686 -3.381 1.00 98.00 318 LEU A C 1
ATOM 2281 O O . LEU A 1 318 ? -1.329 -7.835 -3.797 1.00 98.00 318 LEU A O 1
ATOM 2285 N N . GLY A 1 319 ? -0.499 -9.954 -3.781 1.00 95.62 319 GLY A N 1
ATOM 2286 C CA . GLY A 1 319 ? -1.446 -10.584 -4.703 1.00 95.62 319 GLY A CA 1
ATOM 2287 C C . GLY A 1 319 ? -0.990 -11.980 -5.141 1.00 95.62 319 GLY A C 1
ATOM 2288 O O . GLY A 1 319 ? 0.205 -12.272 -5.058 1.00 95.62 319 GLY A O 1
ATOM 2289 N N . ASP A 1 320 ? -1.916 -12.819 -5.600 1.00 94.06 320 ASP A N 1
ATOM 2290 C CA . ASP A 1 320 ? -1.695 -14.221 -5.998 1.00 94.06 320 ASP A CA 1
ATOM 2291 C C . ASP A 1 320 ? -1.253 -14.304 -7.466 1.00 94.06 320 ASP A C 1
ATOM 2293 O O . ASP A 1 320 ? -2.047 -14.476 -8.387 1.00 94.06 320 ASP A O 1
ATOM 2297 N N . ILE A 1 321 ? 0.043 -14.149 -7.710 1.00 92.56 321 ILE A N 1
ATOM 2298 C CA . ILE A 1 321 ? 0.660 -14.135 -9.039 1.00 92.56 321 ILE A CA 1
ATOM 2299 C C . ILE A 1 321 ? 0.841 -15.557 -9.588 1.00 92.56 321 ILE A C 1
ATOM 2301 O O . ILE A 1 321 ? 0.958 -15.730 -10.802 1.00 92.56 321 ILE A O 1
ATOM 2305 N N . ASP A 1 322 ? 0.943 -16.585 -8.738 1.00 90.19 322 ASP A N 1
ATOM 2306 C CA . ASP A 1 322 ? 1.209 -17.963 -9.178 1.00 90.19 322 ASP A CA 1
ATOM 2307 C C . ASP A 1 322 ? -0.000 -18.919 -9.124 1.00 90.19 322 ASP A C 1
ATOM 2309 O O . ASP A 1 322 ? 0.031 -20.004 -9.730 1.00 90.19 322 ASP A O 1
ATOM 2313 N N . GLY A 1 323 ? -1.114 -18.451 -8.559 1.00 90.69 323 GLY A N 1
ATOM 2314 C CA . GLY A 1 323 ? -2.428 -19.090 -8.567 1.00 90.69 323 GLY A CA 1
ATOM 2315 C C . GLY A 1 323 ? -2.594 -20.153 -7.490 1.00 90.69 323 GLY A C 1
ATOM 2316 O O . GLY A 1 323 ? -3.418 -21.071 -7.643 1.00 90.69 323 GLY A O 1
ATOM 2317 N N . ASP A 1 324 ? -1.775 -20.109 -6.441 1.00 91.69 324 ASP A N 1
ATOM 2318 C CA . ASP A 1 324 ? -1.822 -21.063 -5.343 1.00 91.69 324 ASP A CA 1
ATOM 2319 C C . ASP A 1 324 ? -2.601 -20.576 -4.108 1.00 91.69 324 ASP A C 1
ATOM 2321 O O . ASP A 1 324 ? -2.776 -21.344 -3.144 1.00 91.69 324 ASP A O 1
ATOM 2325 N N . ARG A 1 325 ? -3.211 -19.387 -4.239 1.00 91.75 325 ARG A N 1
ATOM 2326 C CA . ARG A 1 325 ? -4.025 -18.670 -3.248 1.00 91.75 325 ARG A CA 1
ATOM 2327 C C . ARG A 1 325 ? -3.246 -18.229 -2.023 1.00 91.75 325 ARG A C 1
ATOM 2329 O O . ARG A 1 325 ? -3.805 -18.193 -0.930 1.00 91.75 325 ARG A O 1
ATOM 2336 N N . ARG A 1 326 ? -1.955 -17.978 -2.195 1.00 94.81 326 ARG A N 1
ATOM 2337 C CA . ARG A 1 326 ? -1.141 -17.257 -1.228 1.00 94.81 326 ARG A CA 1
ATOM 2338 C C . ARG A 1 326 ? -0.550 -16.068 -1.944 1.00 94.81 326 ARG A C 1
ATOM 2340 O O . ARG A 1 326 ? -0.093 -16.188 -3.069 1.00 94.81 326 ARG A O 1
ATOM 2347 N N . ASP A 1 327 ? -0.563 -14.935 -1.275 1.00 96.81 327 ASP A N 1
ATOM 2348 C CA . ASP A 1 327 ? -0.153 -13.696 -1.891 1.00 96.81 327 ASP A CA 1
ATOM 2349 C C . ASP A 1 327 ? 1.374 -13.602 -1.936 1.00 96.81 327 ASP A C 1
ATOM 2351 O O . ASP A 1 327 ? 2.085 -13.621 -0.920 1.00 96.81 327 ASP A O 1
ATOM 2355 N N . GLU A 1 328 ? 1.888 -13.425 -3.147 1.00 97.00 328 GLU A N 1
ATOM 2356 C CA . GLU A 1 328 ? 3.266 -13.056 -3.399 1.00 97.00 328 GLU A CA 1
ATOM 2357 C C . GLU A 1 328 ? 3.539 -11.616 -2.985 1.00 97.00 328 GLU A C 1
ATOM 2359 O O . GLU A 1 328 ? 2.681 -10.734 -2.974 1.00 97.00 328 GLU A O 1
ATOM 2364 N N . LEU A 1 329 ? 4.815 -11.335 -2.731 1.00 98.12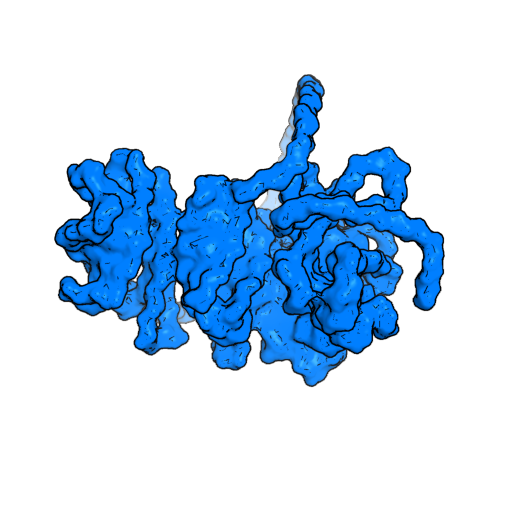 329 LEU A N 1
ATOM 2365 C CA . LEU A 1 329 ? 5.269 -10.005 -2.368 1.00 98.12 329 LEU A CA 1
ATOM 2366 C C . LEU A 1 329 ? 6.041 -9.344 -3.506 1.00 98.12 329 LEU A C 1
ATOM 2368 O O . LEU A 1 329 ? 7.179 -9.710 -3.819 1.00 98.12 329 LEU A O 1
ATOM 2372 N N . VAL A 1 330 ? 5.495 -8.246 -4.027 1.00 98.12 330 VAL A N 1
ATOM 2373 C CA . VAL A 1 330 ? 6.216 -7.338 -4.923 1.00 98.12 330 VAL A CA 1
ATOM 2374 C C . VAL A 1 330 ? 6.643 -6.089 -4.167 1.00 98.12 330 VAL A C 1
ATOM 2376 O O . VAL A 1 330 ? 5.845 -5.408 -3.535 1.00 98.12 330 VAL A O 1
ATOM 2379 N N . VAL A 1 331 ? 7.926 -5.737 -4.249 1.00 98.38 331 VAL A N 1
ATOM 2380 C CA . VAL A 1 331 ? 8.481 -4.565 -3.563 1.00 98.38 331 VAL A CA 1
ATOM 2381 C C . VAL A 1 331 ? 9.060 -3.577 -4.556 1.00 98.38 331 VAL A C 1
ATOM 2383 O O . VAL A 1 331 ? 10.067 -3.829 -5.224 1.00 98.38 331 VAL A O 1
ATOM 2386 N N . GLY A 1 332 ? 8.449 -2.401 -4.594 1.00 97.38 332 GLY A N 1
ATOM 2387 C CA . GLY A 1 332 ? 8.991 -1.217 -5.227 1.00 97.38 332 GLY A CA 1
ATOM 2388 C C . GLY A 1 332 ? 9.974 -0.468 -4.331 1.00 97.38 332 GLY A C 1
ATOM 2389 O O . GLY A 1 332 ? 9.960 -0.595 -3.105 1.00 97.38 332 GLY A O 1
ATOM 2390 N N . PHE A 1 333 ? 10.827 0.355 -4.943 1.00 95.69 333 PHE A N 1
ATOM 2391 C CA . PHE A 1 333 ? 11.771 1.199 -4.221 1.00 95.69 333 PHE A CA 1
ATOM 2392 C C . PHE A 1 333 ? 11.644 2.660 -4.641 1.00 95.69 333 PHE A C 1
ATOM 2394 O O . PHE A 1 333 ? 11.949 3.003 -5.787 1.00 95.69 333 PHE A O 1
ATOM 2401 N N . ASP A 1 334 ? 11.292 3.543 -3.706 1.00 93.19 334 ASP A N 1
ATOM 2402 C CA . ASP A 1 334 ? 11.223 4.980 -3.981 1.00 93.19 334 ASP A CA 1
ATOM 2403 C C . ASP A 1 334 ? 12.615 5.619 -3.905 1.00 93.19 334 ASP A C 1
ATOM 2405 O O . ASP A 1 334 ? 13.124 5.995 -2.839 1.00 93.19 334 ASP A O 1
ATOM 2409 N N . ARG A 1 335 ? 13.292 5.681 -5.055 1.00 90.69 335 ARG A N 1
ATOM 2410 C CA . ARG A 1 335 ? 14.517 6.464 -5.217 1.00 90.69 335 ARG A CA 1
ATOM 2411 C C . ARG A 1 335 ? 14.792 6.803 -6.667 1.00 90.69 335 ARG A C 1
ATOM 2413 O O . ARG A 1 335 ? 14.881 5.924 -7.525 1.00 90.69 335 ARG A O 1
ATOM 2420 N N . ALA A 1 336 ? 15.132 8.076 -6.892 1.00 87.00 336 ALA A N 1
ATOM 2421 C CA . ALA A 1 336 ? 15.495 8.610 -8.200 1.00 87.00 336 ALA A CA 1
ATOM 2422 C C . ALA A 1 336 ? 16.425 7.668 -8.993 1.00 87.00 336 ALA A C 1
ATOM 2424 O O . ALA A 1 336 ? 17.491 7.270 -8.514 1.00 87.00 336 ALA A O 1
ATOM 2425 N N . GLY A 1 337 ? 16.054 7.344 -10.232 1.00 85.06 337 GLY A N 1
ATOM 2426 C CA . GLY A 1 337 ? 16.703 6.412 -11.147 1.00 85.06 337 GLY A CA 1
ATOM 2427 C C . GLY A 1 337 ? 16.739 4.937 -10.729 1.00 85.06 337 GLY A C 1
ATOM 2428 O O . GLY A 1 337 ? 17.678 4.273 -11.165 1.00 85.06 337 GLY A O 1
ATOM 2429 N N . ILE A 1 338 ? 15.833 4.468 -9.867 1.00 88.94 338 ILE A N 1
ATOM 2430 C CA . ILE A 1 338 ? 15.487 3.043 -9.743 1.00 88.94 338 ILE A CA 1
ATOM 2431 C C . ILE A 1 338 ? 14.426 2.692 -10.789 1.00 88.94 338 ILE A C 1
ATOM 2433 O O . ILE A 1 338 ? 13.531 3.492 -11.064 1.00 88.94 338 ILE A O 1
ATOM 2437 N N . ARG A 1 339 ? 14.590 1.524 -11.410 1.00 89.56 339 ARG A N 1
ATOM 2438 C CA . ARG A 1 339 ? 13.703 0.918 -12.418 1.00 89.56 339 ARG A CA 1
ATOM 2439 C C . ARG A 1 339 ? 13.610 -0.594 -12.201 1.00 89.56 339 ARG A C 1
ATOM 2441 O O . ARG A 1 339 ? 13.433 -1.359 -13.151 1.00 89.56 339 ARG A O 1
ATOM 2448 N N . GLU A 1 340 ? 13.853 -1.003 -10.969 1.00 92.19 340 GLU A N 1
ATOM 2449 C CA . GLU A 1 340 ? 13.904 -2.376 -10.518 1.00 92.19 340 GLU A CA 1
ATOM 2450 C C . GLU A 1 340 ? 12.893 -2.544 -9.391 1.00 92.19 340 GLU A C 1
ATOM 2452 O O . GLU A 1 340 ? 12.785 -1.660 -8.542 1.00 92.19 340 GLU A O 1
ATOM 2457 N N . ILE A 1 341 ? 12.216 -3.682 -9.378 1.00 94.94 341 ILE A N 1
ATOM 2458 C CA . ILE A 1 341 ? 11.374 -4.154 -8.274 1.00 94.94 341 ILE A CA 1
ATOM 2459 C C . ILE A 1 341 ? 11.958 -5.461 -7.750 1.00 94.94 341 ILE A C 1
ATOM 2461 O O . ILE A 1 341 ? 12.805 -6.060 -8.415 1.00 94.94 341 ILE A O 1
ATOM 2465 N N . SER A 1 342 ? 11.511 -5.909 -6.586 1.00 96.38 342 SER A N 1
ATOM 2466 C CA . SER A 1 342 ? 11.738 -7.280 -6.136 1.00 96.38 342 SER A CA 1
ATOM 2467 C C . SER A 1 342 ? 10.437 -8.059 -6.189 1.00 96.38 342 SER A C 1
ATOM 2469 O O . SER A 1 342 ? 9.421 -7.514 -5.788 1.00 96.38 342 SER A O 1
ATOM 2471 N N . ILE A 1 343 ? 10.474 -9.295 -6.679 1.00 95.88 343 ILE A N 1
ATOM 2472 C CA . ILE A 1 343 ? 9.318 -10.195 -6.732 1.00 95.88 343 ILE A CA 1
ATOM 2473 C C . ILE A 1 343 ? 9.686 -11.435 -5.927 1.00 95.88 343 ILE A C 1
ATOM 2475 O O . ILE A 1 343 ? 10.622 -12.168 -6.279 1.00 95.88 343 ILE A O 1
ATOM 2479 N N . LEU A 1 344 ? 9.010 -11.599 -4.800 1.00 96.12 344 LEU A N 1
ATOM 2480 C CA . LEU A 1 344 ? 9.235 -12.660 -3.844 1.00 96.12 344 LEU A CA 1
ATOM 2481 C C . LEU A 1 344 ? 8.012 -13.570 -3.806 1.00 96.12 344 LEU A C 1
ATOM 2483 O O . LEU A 1 344 ? 6.890 -13.106 -3.942 1.00 96.12 344 LEU A O 1
ATOM 2487 N N . ASP A 1 345 ? 8.299 -14.846 -3.618 1.00 94.81 345 ASP A N 1
ATOM 2488 C CA . ASP A 1 345 ? 7.342 -15.910 -3.339 1.00 94.81 345 ASP A CA 1
ATOM 2489 C C . ASP A 1 345 ? 6.684 -15.694 -1.955 1.00 94.81 345 ASP A C 1
ATOM 2491 O O . ASP A 1 345 ? 7.128 -14.835 -1.181 1.00 94.81 345 ASP A O 1
ATOM 2495 N N . ASP A 1 346 ? 5.676 -16.489 -1.631 1.00 95.19 346 ASP A N 1
ATOM 2496 C CA . ASP A 1 346 ? 4.866 -16.388 -0.419 1.00 95.19 346 ASP A CA 1
ATOM 2497 C C . ASP A 1 346 ? 5.646 -16.668 0.901 1.00 95.19 346 ASP A C 1
ATOM 2499 O O . ASP A 1 346 ? 6.847 -17.013 0.944 1.00 95.19 346 ASP A O 1
ATOM 2503 N N . ALA A 1 347 ? 4.958 -16.558 2.042 1.00 94.88 347 ALA A N 1
ATOM 2504 C CA . ALA A 1 347 ? 5.544 -16.785 3.363 1.00 94.88 347 ALA A CA 1
ATOM 2505 C C . ALA A 1 347 ? 5.934 -18.259 3.620 1.00 94.88 347 ALA A C 1
ATOM 2507 O O . ALA A 1 347 ? 6.881 -18.546 4.371 1.00 94.88 347 ALA A O 1
ATOM 2508 N N . ARG A 1 348 ? 5.270 -19.215 2.964 1.00 94.50 348 ARG A N 1
ATOM 2509 C CA . ARG A 1 348 ? 5.568 -20.655 3.022 1.00 94.50 348 ARG A CA 1
ATOM 2510 C C . ARG A 1 348 ? 6.858 -21.000 2.273 1.00 94.50 348 ARG A C 1
ATOM 2512 O O . ARG A 1 348 ? 7.660 -21.806 2.770 1.00 94.50 348 ARG A O 1
ATOM 2519 N N . ALA A 1 349 ? 7.113 -20.375 1.129 1.00 93.94 349 ALA A N 1
ATOM 2520 C CA . ALA A 1 349 ? 8.394 -20.391 0.427 1.00 93.94 349 ALA A CA 1
ATOM 2521 C C . ALA A 1 349 ? 9.479 -19.624 1.204 1.00 93.94 349 ALA A C 1
ATOM 2523 O O . ALA A 1 349 ? 10.686 -19.863 1.043 1.00 93.94 349 ALA A O 1
ATOM 2524 N N . GLY A 1 350 ? 9.047 -18.775 2.134 1.00 95.06 350 GLY A N 1
ATOM 2525 C CA . GLY A 1 350 ? 9.877 -17.994 3.030 1.00 95.06 350 GLY A CA 1
ATOM 2526 C C . GLY A 1 350 ? 10.375 -16.716 2.383 1.00 95.06 350 GLY A C 1
ATOM 2527 O O . GLY A 1 350 ? 11.542 -16.356 2.585 1.00 95.06 350 GLY A O 1
ATOM 2528 N N . PHE A 1 351 ? 9.522 -16.099 1.561 1.00 95.81 351 PHE A N 1
ATOM 2529 C CA . PHE A 1 351 ? 9.845 -14.930 0.759 1.00 95.81 351 PHE A CA 1
ATOM 2530 C C . PHE A 1 351 ? 11.093 -15.168 -0.098 1.00 95.81 351 PHE A C 1
ATOM 2532 O O . PHE A 1 351 ? 12.049 -14.384 -0.120 1.00 95.81 351 PHE A O 1
ATOM 2539 N N . ALA A 1 352 ? 11.138 -16.331 -0.752 1.00 94.69 352 ALA A N 1
ATOM 2540 C CA . ALA A 1 352 ? 12.201 -16.671 -1.688 1.00 94.69 352 ALA A CA 1
ATOM 2541 C C . ALA A 1 352 ? 12.057 -15.855 -2.983 1.00 94.69 352 ALA A C 1
ATOM 2543 O O . ALA A 1 352 ? 11.081 -15.149 -3.186 1.00 94.69 352 ALA A O 1
ATOM 2544 N N . SER A 1 353 ? 13.042 -15.921 -3.881 1.00 94.38 353 SER A N 1
ATOM 2545 C CA . SER A 1 353 ? 12.860 -15.356 -5.224 1.00 94.38 353 SER A CA 1
ATOM 2546 C C . SER A 1 353 ? 11.728 -16.093 -5.929 1.00 94.38 353 SER A C 1
ATOM 2548 O O . SER A 1 353 ? 11.817 -17.317 -6.035 1.00 94.38 353 SER A O 1
ATOM 2550 N N . HIS A 1 354 ? 10.745 -15.359 -6.456 1.00 92.44 354 HIS A N 1
ATOM 2551 C CA . HIS A 1 354 ? 9.638 -15.970 -7.188 1.00 92.44 354 HIS A CA 1
ATOM 2552 C C . HIS A 1 354 ? 10.162 -16.830 -8.360 1.00 92.44 354 HIS A C 1
ATOM 2554 O O . HIS A 1 354 ? 11.122 -16.408 -9.028 1.00 92.44 354 HIS A O 1
ATOM 2560 N N . PRO A 1 355 ? 9.574 -18.008 -8.652 1.00 88.75 355 PRO A N 1
ATOM 2561 C CA . PRO A 1 355 ? 10.096 -18.957 -9.643 1.00 88.75 355 PRO A CA 1
ATOM 2562 C C . PRO A 1 355 ? 10.292 -18.392 -11.059 1.00 88.75 355 PRO A C 1
ATOM 2564 O O . PRO A 1 355 ? 11.201 -18.818 -11.779 1.00 88.75 355 PRO A O 1
ATOM 2567 N N . ASN A 1 356 ? 9.486 -17.402 -11.452 1.00 86.62 356 ASN A N 1
ATOM 2568 C CA . ASN A 1 356 ? 9.596 -16.731 -12.755 1.00 86.62 356 ASN A CA 1
ATOM 2569 C C . ASN A 1 356 ? 10.736 -15.691 -12.831 1.00 86.62 356 ASN A C 1
ATOM 2571 O O . ASN A 1 356 ? 11.013 -15.159 -13.908 1.00 86.62 356 ASN A O 1
ATOM 2575 N N . VAL A 1 357 ? 11.445 -15.415 -11.730 1.00 87.38 357 VAL A N 1
ATOM 2576 C CA . VAL A 1 357 ? 12.649 -14.569 -11.723 1.00 87.38 357 VAL A CA 1
ATOM 2577 C C . VAL A 1 357 ? 13.877 -15.429 -12.026 1.00 87.38 357 VAL A C 1
ATOM 2579 O O . VAL A 1 357 ? 14.367 -16.192 -11.193 1.00 87.38 357 VAL A O 1
ATOM 2582 N N . THR A 1 358 ? 14.418 -15.305 -13.238 1.00 80.50 358 THR A N 1
ATOM 2583 C CA . THR A 1 358 ? 15.451 -16.235 -13.735 1.00 80.50 358 THR A CA 1
ATOM 2584 C C . THR A 1 358 ? 16.886 -15.797 -13.461 1.00 80.50 358 THR A C 1
ATOM 2586 O O . THR A 1 358 ? 17.815 -16.600 -13.589 1.00 80.50 358 THR A O 1
ATOM 2589 N N . ASN A 1 359 ? 17.099 -14.543 -13.060 1.00 73.44 359 ASN A N 1
ATOM 2590 C CA . ASN A 1 359 ? 18.436 -14.009 -12.792 1.00 73.44 359 ASN A CA 1
ATOM 2591 C C . ASN A 1 359 ? 19.031 -14.424 -11.430 1.00 73.44 359 ASN A C 1
ATOM 2593 O O . ASN A 1 359 ? 20.182 -14.085 -11.150 1.00 73.44 359 ASN A O 1
ATOM 2597 N N . GLY A 1 360 ? 18.288 -15.166 -10.601 1.00 69.56 360 GLY A N 1
ATOM 2598 C CA . GLY A 1 360 ? 18.764 -15.743 -9.334 1.00 69.56 360 GLY A CA 1
ATOM 2599 C C . GLY A 1 360 ? 18.871 -14.767 -8.156 1.00 69.56 360 GLY A C 1
ATOM 2600 O O . GLY A 1 360 ? 19.081 -15.205 -7.029 1.00 69.56 360 GLY A O 1
ATOM 2601 N N . ASP A 1 361 ? 18.690 -13.471 -8.402 1.00 81.62 361 ASP A N 1
ATOM 2602 C CA . ASP A 1 361 ? 18.414 -12.451 -7.397 1.00 81.62 361 ASP A CA 1
ATOM 2603 C C . ASP A 1 361 ? 16.975 -11.992 -7.656 1.00 81.62 361 ASP A C 1
ATOM 2605 O O . ASP A 1 361 ? 16.692 -11.604 -8.786 1.00 81.62 361 ASP A O 1
ATOM 2609 N N . ALA A 1 362 ? 16.096 -11.995 -6.645 1.00 90.81 362 ALA A N 1
ATOM 2610 C CA . ALA A 1 362 ? 14.661 -11.654 -6.741 1.00 90.81 362 ALA A CA 1
ATOM 2611 C C . ALA A 1 362 ? 14.340 -10.266 -7.351 1.00 90.81 362 ALA A C 1
ATOM 2613 O O . ALA A 1 362 ? 13.190 -9.852 -7.400 1.00 90.81 362 ALA A O 1
ATOM 2614 N N . VAL A 1 363 ? 15.360 -9.521 -7.779 1.00 93.50 363 VAL A N 1
ATOM 2615 C CA . VAL A 1 363 ? 15.303 -8.179 -8.343 1.00 93.50 363 VAL A CA 1
ATOM 2616 C C . VAL A 1 363 ? 15.102 -8.247 -9.859 1.00 93.50 363 VAL A C 1
ATOM 2618 O O . VAL A 1 363 ? 15.974 -8.709 -10.598 1.00 93.50 363 VAL A O 1
ATOM 2621 N N . VAL A 1 364 ? 13.997 -7.682 -10.334 1.00 91.94 364 VAL A N 1
ATOM 2622 C CA . VAL A 1 364 ? 13.613 -7.624 -11.747 1.00 91.94 364 VAL A CA 1
ATOM 2623 C C . VAL A 1 364 ? 13.773 -6.207 -12.286 1.00 91.94 364 VAL A C 1
ATOM 2625 O O . VAL A 1 364 ? 13.263 -5.241 -11.723 1.00 91.94 364 VAL A O 1
ATOM 2628 N N . GLN A 1 365 ? 14.471 -6.068 -13.416 1.00 90.19 365 GLN A N 1
ATOM 2629 C CA . GLN A 1 365 ? 14.567 -4.804 -14.149 1.00 90.19 365 GLN A CA 1
ATOM 2630 C C . GLN A 1 365 ? 13.326 -4.615 -15.031 1.00 90.19 365 GLN A C 1
ATOM 2632 O O . GLN A 1 365 ? 13.255 -5.185 -16.117 1.00 90.19 365 GLN A O 1
ATOM 2637 N N . VAL A 1 366 ? 12.408 -3.744 -14.613 1.00 88.31 366 VAL A N 1
ATOM 2638 C CA . VAL A 1 366 ? 11.133 -3.509 -15.318 1.00 88.31 366 VAL A CA 1
ATOM 2639 C C . VAL A 1 366 ? 11.228 -2.465 -16.431 1.00 88.31 366 VAL A C 1
ATOM 2641 O O . VAL A 1 366 ? 10.452 -2.480 -17.378 1.00 88.31 366 VAL A O 1
ATOM 2644 N N . ALA A 1 367 ? 12.223 -1.573 -16.379 1.00 86.25 367 ALA A N 1
ATOM 2645 C CA . ALA A 1 367 ? 12.465 -0.605 -17.449 1.00 86.25 367 ALA A CA 1
ATOM 2646 C C . ALA A 1 367 ? 13.954 -0.300 -17.644 1.00 86.25 367 ALA A C 1
ATOM 2648 O O . ALA A 1 367 ? 14.699 -0.049 -16.699 1.00 86.25 367 ALA A O 1
ATOM 2649 N N . ARG A 1 368 ? 14.411 -0.224 -18.896 1.00 81.62 368 ARG A N 1
ATOM 2650 C CA . ARG A 1 368 ? 15.786 0.177 -19.228 1.00 81.62 368 ARG A CA 1
ATOM 2651 C C . ARG A 1 368 ? 15.938 1.694 -19.227 1.00 81.62 368 ARG A C 1
ATOM 2653 O O . ARG A 1 368 ? 14.988 2.482 -19.304 1.00 81.62 368 ARG A O 1
ATOM 2660 N N . ARG A 1 369 ? 17.196 2.132 -19.186 1.00 72.38 369 ARG A N 1
ATOM 2661 C CA . ARG A 1 369 ? 17.553 3.538 -19.381 1.00 72.38 369 ARG A CA 1
ATOM 2662 C C . ARG A 1 369 ? 17.113 3.994 -20.777 1.00 72.38 369 ARG A C 1
ATOM 2664 O O . ARG A 1 369 ? 17.553 3.426 -21.768 1.00 72.38 369 ARG A O 1
ATOM 2671 N N . GLY A 1 370 ? 16.287 5.036 -20.831 1.00 72.31 370 GLY A N 1
ATOM 2672 C CA . GLY A 1 370 ? 15.774 5.607 -22.079 1.00 72.31 370 GLY A CA 1
ATOM 2673 C C . GLY A 1 370 ? 14.461 5.004 -22.586 1.00 72.31 370 GLY A C 1
ATOM 2674 O O . GLY A 1 370 ? 13.901 5.576 -23.507 1.00 72.31 370 GLY A O 1
ATOM 2675 N N . GLN A 1 371 ? 13.955 3.912 -21.989 1.00 75.25 371 GLN A N 1
ATOM 2676 C CA . GLN A 1 371 ? 12.581 3.444 -22.257 1.00 75.25 371 GLN A CA 1
ATOM 2677 C C . GLN A 1 371 ? 11.544 4.330 -21.563 1.00 75.25 371 GLN A C 1
ATOM 2679 O O . GLN A 1 371 ? 10.538 4.683 -22.158 1.00 75.25 371 GLN A O 1
ATOM 2684 N N . ILE A 1 372 ? 11.839 4.741 -20.330 1.00 77.38 372 ILE A N 1
ATOM 2685 C CA . ILE A 1 372 ? 11.102 5.799 -19.630 1.00 77.38 372 ILE A CA 1
ATOM 2686 C C . ILE A 1 372 ? 11.988 7.044 -19.520 1.00 77.38 372 ILE A C 1
ATOM 2688 O O . ILE A 1 372 ? 13.229 6.914 -19.467 1.00 77.38 372 ILE A O 1
ATOM 2692 N N . ASP A 1 373 ? 11.367 8.225 -19.468 1.00 66.88 373 ASP A N 1
ATOM 2693 C CA . ASP A 1 373 ? 12.055 9.513 -19.519 1.00 66.88 373 ASP A CA 1
ATOM 2694 C C . ASP A 1 373 ? 13.128 9.629 -18.423 1.00 66.88 373 ASP A C 1
ATOM 2696 O O . ASP A 1 373 ? 13.115 8.978 -17.372 1.00 66.88 373 ASP A O 1
ATOM 2700 N N . SER A 1 374 ? 14.169 10.402 -18.735 1.00 59.91 374 SER A N 1
ATOM 2701 C CA . SER A 1 374 ? 15.472 10.341 -18.054 1.00 59.91 374 SER A CA 1
ATOM 2702 C C . SER A 1 374 ? 15.481 10.741 -16.571 1.00 59.91 374 SER A C 1
ATOM 2704 O O . SER A 1 374 ? 16.534 10.634 -15.940 1.00 59.91 374 SER A O 1
ATOM 2706 N N . GLY A 1 375 ? 14.362 11.205 -16.007 1.00 59.97 375 GLY A N 1
ATOM 2707 C CA . GLY A 1 375 ? 14.267 11.503 -14.578 1.00 59.97 375 GLY A CA 1
ATOM 2708 C C . GLY A 1 375 ? 13.548 10.456 -13.724 1.00 59.97 375 GLY A C 1
ATOM 2709 O O . GLY A 1 375 ? 13.855 10.400 -12.536 1.00 59.97 375 GLY A O 1
ATOM 2710 N N . GLY A 1 376 ? 12.695 9.611 -14.323 1.00 57.53 376 GLY A N 1
ATOM 2711 C CA . GLY A 1 376 ? 11.856 8.619 -13.638 1.00 57.53 376 GLY A CA 1
ATOM 2712 C C . GLY A 1 376 ? 12.660 7.666 -12.762 1.00 57.53 376 GLY A C 1
ATOM 2713 O O . GLY A 1 376 ? 13.726 7.176 -13.177 1.00 57.53 376 GLY A O 1
ATOM 2714 N N . GLY A 1 377 ? 12.192 7.469 -11.530 1.00 70.12 377 GLY A N 1
ATOM 2715 C CA . GLY A 1 377 ? 13.087 7.077 -10.461 1.00 70.12 377 GLY A CA 1
ATOM 2716 C C . GLY A 1 377 ? 12.433 6.742 -9.140 1.00 70.12 377 GLY A C 1
ATOM 2717 O O . GLY A 1 377 ? 12.627 7.442 -8.167 1.00 70.12 377 GLY A O 1
ATOM 2718 N N . GLY A 1 378 ? 11.680 5.675 -9.131 1.00 90.50 378 GLY A N 1
ATOM 2719 C CA . GLY A 1 378 ? 10.868 5.198 -8.030 1.00 90.50 378 GLY A CA 1
ATOM 2720 C C . GLY A 1 378 ? 9.907 4.232 -8.688 1.00 90.50 378 GLY A C 1
ATOM 2721 O O . GLY A 1 378 ? 9.476 4.521 -9.805 1.00 90.50 378 GLY A O 1
ATOM 2722 N N . THR A 1 379 ? 9.670 3.076 -8.095 1.00 95.12 379 THR A N 1
ATOM 2723 C CA . THR A 1 379 ? 8.780 2.059 -8.666 1.00 95.12 379 THR A CA 1
ATOM 2724 C C . THR A 1 379 ? 7.648 1.815 -7.689 1.00 95.12 379 THR A C 1
ATOM 2726 O O . THR A 1 379 ? 7.927 1.561 -6.519 1.00 95.12 379 THR A O 1
ATOM 2729 N N . PHE A 1 380 ? 6.412 1.877 -8.170 1.00 96.31 380 PHE A N 1
ATOM 2730 C CA . PHE A 1 380 ? 5.202 1.757 -7.360 1.00 96.31 380 PHE A CA 1
ATOM 2731 C C . PHE A 1 380 ? 4.372 0.598 -7.919 1.00 96.31 380 PHE A C 1
ATOM 2733 O O . PHE A 1 380 ? 3.657 0.816 -8.900 1.00 96.31 380 PHE A O 1
ATOM 2740 N N . PRO A 1 381 ? 4.575 -0.634 -7.415 1.00 97.38 381 PRO A N 1
ATOM 2741 C CA . PRO A 1 381 ? 3.833 -1.798 -7.874 1.00 97.38 381 PRO A CA 1
ATOM 2742 C C . PRO A 1 381 ? 2.390 -1.783 -7.353 1.00 97.38 381 PRO A C 1
ATOM 2744 O O . PRO A 1 381 ? 2.128 -1.237 -6.282 1.00 97.38 381 PRO A O 1
ATOM 2747 N N . ALA A 1 382 ? 1.503 -2.416 -8.107 1.00 96.81 382 ALA A N 1
ATOM 2748 C CA . ALA A 1 382 ? 0.156 -2.821 -7.734 1.00 96.81 382 ALA A CA 1
ATOM 2749 C C . ALA A 1 382 ? -0.123 -4.185 -8.377 1.00 96.81 382 ALA A C 1
ATOM 2751 O O . ALA A 1 382 ? 0.463 -4.482 -9.424 1.00 96.81 382 ALA A O 1
ATOM 2752 N N . LEU A 1 383 ? -0.967 -4.985 -7.729 1.00 95.31 383 LEU A N 1
ATOM 2753 C CA . LEU A 1 383 ? -1.355 -6.323 -8.164 1.00 95.31 383 LEU A CA 1
ATOM 2754 C C . LEU A 1 383 ? -2.878 -6.438 -8.236 1.00 95.31 383 LEU A C 1
ATOM 2756 O O . LEU A 1 383 ? -3.552 -5.768 -7.450 1.00 95.31 383 LEU A O 1
ATOM 2760 N N . GLY A 1 384 ? -3.379 -7.216 -9.192 1.00 91.56 384 GLY A N 1
ATOM 2761 C CA . GLY A 1 384 ? -4.794 -7.561 -9.336 1.00 91.56 384 GLY A CA 1
ATOM 2762 C C . GLY A 1 384 ? -5.073 -8.315 -10.639 1.00 91.56 384 GLY A C 1
ATOM 2763 O O . GLY A 1 384 ? -4.380 -8.060 -11.620 1.00 91.56 384 GLY A O 1
ATOM 2764 N N . ASP A 1 385 ? -6.084 -9.186 -10.616 1.00 87.00 385 ASP A N 1
ATOM 2765 C CA . ASP A 1 385 ? -6.563 -10.035 -11.724 1.00 87.00 385 ASP A CA 1
ATOM 2766 C C . ASP A 1 385 ? -7.241 -9.233 -12.846 1.00 87.00 385 ASP A C 1
ATOM 2768 O O . ASP A 1 385 ? -8.466 -9.112 -12.935 1.00 87.00 385 ASP A O 1
ATOM 2772 N N . TRP A 1 386 ? -6.423 -8.622 -13.693 1.00 84.25 386 TRP A N 1
ATOM 2773 C CA . TRP A 1 386 ? -6.827 -7.795 -14.821 1.00 84.25 386 TRP A CA 1
ATOM 2774 C C . TRP A 1 386 ? -7.368 -8.630 -15.987 1.00 84.25 386 TRP A C 1
ATOM 2776 O O . TRP A 1 386 ? -8.300 -8.196 -16.670 1.00 84.25 386 TRP A O 1
ATOM 2786 N N . ASP A 1 387 ? -6.792 -9.800 -16.282 1.00 79.06 387 ASP A N 1
ATOM 2787 C CA . ASP A 1 387 ? -7.243 -10.647 -17.393 1.00 79.06 387 ASP A CA 1
ATOM 2788 C C . ASP A 1 387 ? -8.301 -11.698 -17.005 1.00 79.06 387 ASP A C 1
ATOM 2790 O O . ASP A 1 387 ? -8.862 -12.385 -17.881 1.00 79.06 387 ASP A O 1
ATOM 2794 N N . GLY A 1 388 ? -8.668 -11.745 -15.724 1.00 80.75 388 GLY A N 1
ATOM 2795 C CA . GLY A 1 388 ? -9.725 -12.566 -15.148 1.00 80.75 388 GLY A CA 1
ATOM 2796 C C . GLY A 1 388 ? -9.442 -14.060 -15.213 1.00 80.75 388 GLY A C 1
ATOM 2797 O O . GLY A 1 388 ? -10.388 -14.840 -15.418 1.00 80.75 388 GLY A O 1
ATOM 2798 N N . ASP A 1 389 ? -8.172 -14.462 -15.166 1.00 80.00 389 ASP A N 1
ATOM 2799 C CA . ASP A 1 389 ? -7.759 -15.860 -15.123 1.00 80.00 389 ASP A CA 1
ATOM 2800 C C . ASP A 1 389 ? -7.573 -16.410 -13.696 1.00 80.00 389 ASP A C 1
ATOM 2802 O O . ASP A 1 389 ? -7.416 -17.631 -13.516 1.00 80.00 389 ASP A O 1
ATOM 2806 N N . GLY A 1 390 ? -7.762 -15.544 -12.695 1.00 84.62 390 GLY A N 1
ATOM 2807 C CA . GLY A 1 390 ? -7.702 -15.863 -11.272 1.00 84.62 390 GLY A CA 1
ATOM 2808 C C . GLY A 1 390 ? -6.294 -15.796 -10.691 1.00 84.62 390 GLY A C 1
ATOM 2809 O O . GLY A 1 390 ? -6.062 -16.395 -9.641 1.00 84.62 390 GLY A O 1
ATOM 2810 N N . ARG A 1 391 ? -5.368 -15.142 -11.391 1.00 87.06 391 ARG A N 1
ATOM 2811 C CA . ARG A 1 391 ? -4.035 -14.770 -10.923 1.00 87.06 391 ARG A CA 1
ATOM 2812 C C . ARG A 1 391 ? -3.876 -13.257 -11.074 1.00 87.06 391 ARG A C 1
ATOM 2814 O O . ARG A 1 391 ? -4.594 -12.627 -11.835 1.00 87.06 391 ARG A O 1
ATOM 2821 N N . ASP A 1 392 ? -2.968 -12.672 -10.304 1.00 91.06 392 ASP A N 1
ATOM 2822 C CA . ASP A 1 392 ? -2.781 -11.227 -10.261 1.00 91.06 392 ASP A CA 1
ATOM 2823 C C . ASP A 1 392 ? -1.624 -10.763 -11.157 1.00 91.06 392 ASP A C 1
ATOM 2825 O O . ASP A 1 392 ? -0.456 -11.116 -10.943 1.00 91.06 392 ASP A O 1
ATOM 2829 N N . GLU A 1 393 ? -1.899 -9.858 -12.102 1.00 89.06 393 GLU A N 1
ATOM 2830 C CA . GLU A 1 393 ? -0.857 -9.177 -12.869 1.00 89.06 393 GLU A CA 1
ATOM 2831 C C . GLU A 1 393 ? -0.183 -8.056 -12.087 1.00 89.06 393 GLU A C 1
ATOM 2833 O O . GLU A 1 393 ? -0.728 -7.441 -11.176 1.00 89.06 393 GLU A O 1
ATOM 2838 N N . ILE A 1 394 ? 1.036 -7.710 -12.507 1.00 92.62 394 ILE A N 1
ATOM 2839 C CA . ILE A 1 394 ? 1.821 -6.662 -11.857 1.00 92.62 394 ILE A CA 1
ATOM 2840 C C . ILE A 1 394 ? 1.833 -5.407 -12.729 1.00 92.62 394 ILE A C 1
ATOM 2842 O O . ILE A 1 394 ? 2.487 -5.364 -13.779 1.00 92.62 394 ILE A O 1
ATOM 2846 N N . ALA A 1 395 ? 1.235 -4.324 -12.235 1.00 93.75 395 ALA A N 1
ATOM 2847 C CA . ALA A 1 395 ? 1.403 -2.984 -12.790 1.00 93.75 395 ALA A CA 1
ATOM 2848 C C . ALA A 1 395 ? 2.443 -2.195 -11.988 1.00 93.75 395 ALA A C 1
ATOM 2850 O O . ALA A 1 395 ? 2.380 -2.100 -10.768 1.00 93.75 395 ALA A O 1
ATOM 2851 N N . VAL A 1 396 ? 3.403 -1.565 -12.665 1.00 94.88 396 VAL A N 1
ATOM 2852 C CA . VAL A 1 396 ? 4.459 -0.769 -12.028 1.00 94.88 396 VAL A CA 1
ATOM 2853 C C . VAL A 1 396 ? 4.430 0.660 -12.541 1.00 94.88 396 VAL A C 1
ATOM 2855 O O . VAL A 1 396 ? 4.827 0.949 -13.674 1.00 94.88 396 VAL A O 1
ATOM 2858 N N . GLY A 1 397 ? 4.004 1.568 -11.669 1.00 94.31 397 GLY A N 1
ATOM 2859 C CA . GLY A 1 397 ? 4.120 3.005 -11.864 1.00 94.31 397 GLY A CA 1
ATOM 2860 C C . GLY A 1 397 ? 5.527 3.511 -11.585 1.00 94.31 397 GLY A C 1
ATOM 2861 O O . GLY A 1 397 ? 6.355 2.833 -10.966 1.00 94.31 397 GLY A O 1
ATOM 2862 N N . PHE A 1 398 ? 5.800 4.739 -12.020 1.00 93.62 398 PHE A N 1
ATOM 2863 C CA . PHE A 1 398 ? 7.107 5.358 -11.845 1.00 93.62 398 PHE A CA 1
ATOM 2864 C C . PHE A 1 398 ? 7.019 6.773 -11.296 1.00 93.62 398 PHE A C 1
ATOM 2866 O O . PHE A 1 398 ? 6.126 7.534 -11.653 1.00 93.62 398 PHE A O 1
ATOM 2873 N N . GLY A 1 399 ? 8.026 7.149 -10.505 1.00 91.88 399 GLY A N 1
ATOM 2874 C CA . GLY A 1 399 ? 8.124 8.483 -9.905 1.00 91.88 399 GLY A CA 1
ATOM 2875 C C . GLY A 1 399 ? 8.323 9.621 -10.915 1.00 91.88 399 GLY A C 1
ATOM 2876 O O . GLY A 1 399 ? 8.455 9.373 -12.119 1.00 91.88 399 GLY A O 1
ATOM 2877 N N . PRO A 1 400 ? 8.435 10.870 -10.430 1.00 90.06 400 PRO A N 1
ATOM 2878 C CA . PRO A 1 400 ? 8.511 12.063 -11.264 1.00 90.06 400 PRO A CA 1
ATOM 2879 C C . PRO A 1 400 ? 9.526 11.972 -12.400 1.00 90.06 400 PRO A C 1
ATOM 2881 O O . PRO A 1 400 ? 10.622 11.417 -12.268 1.00 90.06 400 PRO A O 1
ATOM 2884 N N . ARG A 1 401 ? 9.184 12.613 -13.516 1.00 86.81 401 ARG A N 1
ATOM 2885 C CA . ARG A 1 401 ? 9.909 12.639 -14.796 1.00 86.81 401 ARG A CA 1
ATOM 2886 C C . ARG A 1 401 ? 10.031 11.269 -15.464 1.00 86.81 401 ARG A C 1
ATOM 2888 O O . ARG A 1 401 ? 10.999 11.043 -16.204 1.00 86.81 401 ARG A O 1
ATOM 2895 N N . SER A 1 402 ? 9.106 10.352 -15.192 1.00 88.25 402 SER A N 1
ATOM 2896 C CA . SER A 1 402 ? 9.046 9.062 -15.881 1.00 88.25 402 SER A CA 1
ATOM 2897 C C . SER A 1 402 ? 8.412 9.177 -17.258 1.00 88.25 402 SER A C 1
ATOM 2899 O O . SER A 1 402 ? 8.757 8.381 -18.121 1.00 88.25 402 SER A O 1
ATOM 2901 N N . GLY A 1 403 ? 7.590 10.197 -17.513 1.00 88.50 403 GLY A N 1
ATOM 2902 C CA . GLY A 1 403 ? 6.952 10.398 -18.812 1.00 88.50 403 GLY A CA 1
ATOM 2903 C C . GLY A 1 403 ? 5.548 9.811 -18.906 1.00 88.50 403 GLY A C 1
ATOM 2904 O O . GLY A 1 403 ? 5.041 9.692 -20.026 1.00 88.50 403 GLY A O 1
ATOM 2905 N N . GLY A 1 404 ? 4.929 9.463 -17.774 1.00 88.31 404 GLY A N 1
ATOM 2906 C CA . GLY A 1 404 ? 3.585 8.896 -17.716 1.00 88.31 404 GLY A CA 1
ATOM 2907 C C . GLY A 1 404 ? 3.538 7.389 -17.925 1.00 88.31 404 GLY A C 1
ATOM 2908 O O . GLY A 1 404 ? 2.497 6.857 -18.281 1.00 88.31 404 GLY A O 1
ATOM 2909 N N . TRP A 1 405 ? 4.673 6.700 -17.838 1.00 89.06 405 TRP A N 1
ATOM 2910 C CA . TRP A 1 405 ? 4.729 5.277 -18.164 1.00 89.06 405 TRP A CA 1
ATOM 2911 C C . TRP A 1 405 ? 4.260 4.412 -17.001 1.00 89.06 405 TRP A C 1
ATOM 2913 O O . TRP A 1 405 ? 4.458 4.762 -15.841 1.00 89.06 405 TRP A O 1
ATOM 2923 N N . ILE A 1 406 ? 3.688 3.267 -17.339 1.00 89.19 406 ILE A N 1
ATOM 2924 C CA . ILE A 1 406 ? 3.370 2.149 -16.456 1.00 89.19 406 ILE A CA 1
ATOM 2925 C C . ILE A 1 406 ? 3.880 0.901 -17.169 1.00 89.19 406 ILE A C 1
ATOM 2927 O O . ILE A 1 406 ? 3.739 0.792 -18.391 1.00 89.19 406 ILE A O 1
ATOM 2931 N N . VAL A 1 407 ? 4.521 -0.000 -16.436 1.00 87.56 407 VAL A N 1
ATOM 2932 C CA . VAL A 1 407 ? 4.913 -1.316 -16.955 1.00 87.56 407 VAL A CA 1
ATOM 2933 C C . VAL A 1 407 ? 3.919 -2.357 -16.478 1.00 87.56 407 VAL A C 1
ATOM 2935 O O . VAL A 1 407 ? 3.568 -2.334 -15.309 1.00 87.56 407 VAL A O 1
ATOM 2938 N N . PHE A 1 408 ? 3.527 -3.263 -17.367 1.00 85.00 408 PHE A N 1
ATOM 2939 C CA . PHE A 1 408 ? 2.756 -4.458 -17.033 1.00 85.00 408 PHE A CA 1
ATOM 2940 C C . PHE A 1 408 ? 3.638 -5.695 -17.159 1.00 85.00 408 PHE A C 1
ATOM 2942 O O . PHE A 1 408 ? 4.341 -5.845 -18.169 1.00 85.00 408 PHE A O 1
ATOM 2949 N N . LEU A 1 409 ? 3.607 -6.545 -16.138 1.00 82.12 409 LEU A N 1
ATOM 2950 C CA . LEU A 1 409 ? 4.170 -7.887 -16.156 1.00 82.12 409 LEU A CA 1
ATOM 2951 C C . LEU A 1 409 ? 3.011 -8.873 -16.014 1.00 82.12 409 LEU A C 1
ATOM 2953 O O . LEU A 1 409 ? 2.259 -8.781 -15.051 1.00 82.12 409 LEU A O 1
ATOM 2957 N N . GLU A 1 410 ? 2.911 -9.783 -16.975 1.00 75.75 410 GLU A N 1
ATOM 2958 C CA . GLU A 1 410 ? 1.920 -10.860 -16.986 1.00 75.75 410 GLU A CA 1
ATOM 2959 C C . GLU A 1 410 ? 2.161 -11.863 -15.851 1.00 75.75 410 GLU A C 1
ATOM 2961 O O . GLU A 1 410 ? 3.317 -12.169 -15.532 1.00 75.75 410 GLU A O 1
ATOM 2966 N N . ASP A 1 411 ? 1.075 -12.427 -15.348 1.00 65.25 411 ASP A N 1
ATOM 2967 C CA . ASP A 1 411 ? 0.927 -13.406 -14.272 1.00 65.25 411 ASP A CA 1
ATOM 2968 C C . ASP A 1 411 ? 0.902 -14.883 -14.733 1.00 65.25 411 ASP A C 1
ATOM 2970 O O . ASP A 1 411 ? 0.762 -15.780 -13.925 1.00 65.25 411 ASP A O 1
ATOM 2974 N N . ALA A 1 412 ? 1.057 -15.232 -16.013 1.00 56.34 412 ALA A N 1
ATOM 2975 C CA . ALA A 1 412 ? 0.889 -16.638 -16.415 1.00 56.34 412 ALA A CA 1
ATOM 2976 C C . ALA A 1 412 ? 1.931 -17.171 -17.391 1.00 56.34 412 ALA A C 1
ATOM 2978 O O . ALA A 1 412 ? 2.141 -16.604 -18.459 1.00 56.34 412 ALA A O 1
ATOM 2979 N N . LEU A 1 413 ? 2.518 -18.341 -17.065 1.00 53.34 413 LEU A N 1
ATOM 2980 C CA . LEU A 1 413 ? 3.155 -19.368 -17.933 1.00 53.34 413 LEU A CA 1
ATOM 2981 C C . LEU A 1 413 ? 4.174 -18.930 -19.022 1.00 53.34 413 LEU A C 1
ATOM 2983 O O . LEU A 1 413 ? 4.767 -19.783 -19.693 1.00 53.34 413 LEU A O 1
ATOM 2987 N N . ALA A 1 414 ? 4.436 -17.638 -19.207 1.00 51.62 414 ALA A N 1
ATOM 2988 C CA . ALA A 1 414 ? 5.080 -17.055 -20.382 1.00 51.62 414 ALA A CA 1
ATOM 2989 C C . ALA A 1 414 ? 6.569 -16.743 -20.169 1.00 51.62 414 ALA A C 1
ATOM 2991 O O . ALA A 1 414 ? 7.175 -15.948 -20.897 1.00 51.62 414 ALA A O 1
ATOM 2992 N N . GLY A 1 415 ? 7.192 -17.431 -19.216 1.00 61.03 415 GLY A N 1
ATOM 2993 C CA . GLY A 1 415 ? 8.620 -17.344 -18.973 1.00 61.03 415 GLY A CA 1
ATOM 2994 C C . GLY A 1 415 ? 9.023 -16.119 -18.145 1.00 61.03 415 GLY A C 1
ATOM 2995 O O . GLY A 1 415 ? 8.225 -15.583 -17.390 1.00 61.03 415 GLY A O 1
ATOM 2996 N N . PRO A 1 416 ? 10.297 -15.713 -18.214 1.00 67.38 416 PRO A N 1
ATOM 2997 C CA . PRO A 1 416 ? 10.869 -14.776 -17.254 1.00 67.38 416 PRO A CA 1
ATOM 2998 C C . PRO A 1 416 ? 10.223 -13.385 -17.273 1.00 67.38 416 PRO A C 1
ATOM 3000 O O . PRO A 1 416 ? 10.166 -12.766 -18.343 1.00 67.38 416 PRO A O 1
ATOM 3003 N N . TYR A 1 417 ? 9.915 -12.829 -16.091 1.00 73.69 417 TYR A N 1
ATOM 3004 C CA . TYR A 1 417 ? 9.485 -11.424 -15.926 1.00 73.69 417 TYR A CA 1
ATOM 3005 C C . TYR A 1 417 ? 10.467 -10.430 -16.563 1.00 73.69 417 TYR A C 1
ATOM 3007 O O . TYR A 1 417 ? 10.115 -9.326 -16.963 1.00 73.69 417 TYR A O 1
ATOM 3015 N N . GLU A 1 418 ? 11.729 -10.829 -16.730 1.00 68.94 418 GLU A N 1
ATOM 3016 C CA . GLU A 1 418 ? 12.767 -9.990 -17.325 1.00 68.94 418 GLU A CA 1
ATOM 3017 C C . GLU A 1 418 ? 12.652 -9.838 -18.857 1.00 68.94 418 GLU A C 1
ATOM 3019 O O . GLU A 1 418 ? 13.452 -9.119 -19.472 1.00 68.94 418 GLU A O 1
ATOM 3024 N N . ARG A 1 419 ? 11.697 -10.531 -19.497 1.00 62.41 419 ARG A N 1
ATOM 3025 C CA . ARG A 1 419 ? 11.478 -10.504 -20.955 1.00 62.41 419 ARG A CA 1
ATOM 3026 C C . ARG A 1 419 ? 10.132 -9.926 -21.387 1.00 62.41 419 ARG A C 1
ATOM 3028 O O . ARG A 1 419 ? 10.082 -9.399 -22.499 1.00 62.41 419 ARG A O 1
ATOM 3035 N N . ASN A 1 420 ? 9.108 -9.977 -20.540 1.00 58.88 420 ASN A N 1
ATOM 3036 C CA . ASN A 1 420 ? 7.743 -9.582 -20.882 1.00 58.88 420 ASN A CA 1
ATOM 3037 C C . ASN A 1 420 ? 7.353 -8.325 -20.095 1.00 58.88 420 ASN A C 1
ATOM 3039 O O . ASN A 1 420 ? 6.829 -8.420 -18.996 1.00 58.88 420 ASN A O 1
ATOM 3043 N N . ALA A 1 421 ? 7.645 -7.148 -20.654 1.00 65.75 421 ALA A N 1
ATOM 3044 C CA . ALA A 1 421 ? 7.185 -5.872 -20.109 1.00 65.75 421 ALA A CA 1
ATOM 3045 C C . ALA A 1 421 ? 6.332 -5.158 -21.162 1.00 65.75 421 ALA A C 1
ATOM 3047 O O . ALA A 1 421 ? 6.861 -4.657 -22.164 1.00 65.75 421 ALA A O 1
ATOM 3048 N N . GLY A 1 422 ? 5.018 -5.141 -20.946 1.00 74.25 422 GLY A N 1
ATOM 3049 C CA . GLY A 1 422 ? 4.106 -4.234 -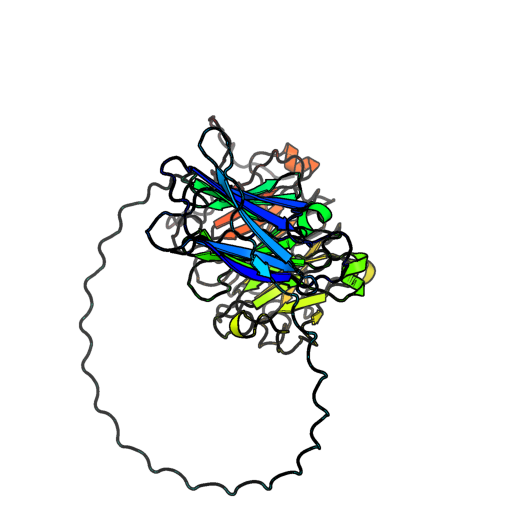21.634 1.00 74.25 422 GLY A CA 1
ATOM 3050 C C . GLY A 1 422 ? 4.305 -2.810 -21.117 1.00 74.25 422 GLY A C 1
ATOM 3051 O O . GLY A 1 422 ? 4.754 -2.615 -19.990 1.00 74.25 422 GLY A O 1
ATOM 3052 N N . PHE A 1 423 ? 4.009 -1.804 -21.939 1.00 78.88 423 PHE A N 1
ATOM 3053 C CA . PHE A 1 423 ? 4.059 -0.405 -21.514 1.00 78.88 423 PHE A CA 1
ATOM 3054 C C . PHE A 1 423 ? 2.737 0.279 -21.828 1.00 78.88 423 PHE A C 1
ATOM 3056 O O . PHE A 1 423 ? 2.322 0.332 -22.986 1.00 78.88 423 PHE A O 1
ATOM 3063 N N . LEU A 1 424 ? 2.144 0.874 -20.803 1.00 83.81 424 LEU A N 1
ATOM 3064 C CA . LEU A 1 424 ? 0.997 1.763 -20.904 1.00 83.81 424 LEU A CA 1
ATOM 3065 C C . LEU A 1 424 ? 1.447 3.192 -20.603 1.00 83.81 424 LEU A C 1
ATOM 3067 O O . LEU A 1 424 ? 2.380 3.411 -19.827 1.00 83.81 424 LEU A O 1
ATOM 3071 N N . ARG A 1 425 ? 0.812 4.183 -21.234 1.00 83.62 425 ARG A N 1
ATOM 3072 C CA . ARG A 1 425 ? 1.158 5.590 -21.031 1.00 83.62 425 ARG A CA 1
ATOM 3073 C C . ARG A 1 425 ? -0.055 6.423 -20.632 1.00 83.62 425 ARG A C 1
ATOM 3075 O O . ARG A 1 425 ? -0.926 6.648 -21.462 1.00 83.62 425 ARG A O 1
ATOM 3082 N N . ALA A 1 426 ? -0.017 6.968 -19.423 1.00 83.00 426 ALA A N 1
ATOM 3083 C CA . ALA A 1 426 ? -1.064 7.756 -18.783 1.00 83.00 426 ALA A CA 1
ATOM 3084 C C . ALA A 1 426 ? -0.528 9.132 -18.297 1.00 83.00 426 ALA A C 1
ATOM 3086 O O . ALA A 1 426 ? 0.687 9.321 -18.191 1.00 83.00 426 ALA A O 1
ATOM 3087 N N . PRO A 1 427 ? -1.372 10.148 -18.053 1.00 78.62 427 PRO A N 1
ATOM 3088 C CA . PRO A 1 427 ? -2.760 10.209 -18.463 1.00 78.62 427 PRO A CA 1
ATOM 3089 C C . PRO A 1 427 ? -2.846 10.288 -19.987 1.00 78.62 427 PRO A C 1
ATOM 3091 O O . PRO A 1 427 ? -2.012 10.968 -20.603 1.00 78.62 427 PRO A O 1
ATOM 3094 N N . SER A 1 428 ? -3.839 9.671 -20.617 1.00 76.25 428 SER A N 1
ATOM 3095 C CA . SER A 1 428 ? -4.118 9.850 -22.045 1.00 76.25 428 SER A CA 1
ATOM 3096 C C . SER A 1 428 ? -4.370 11.330 -22.371 1.00 76.25 428 SER A C 1
ATOM 3098 O O . SER A 1 428 ? -4.952 12.088 -21.602 1.00 76.25 428 SER A O 1
ATOM 3100 N N . GLY A 1 429 ? -3.850 11.820 -23.503 1.00 79.75 429 GLY A N 1
ATOM 3101 C CA . GLY A 1 429 ? -4.055 13.220 -23.929 1.00 79.75 429 GLY A CA 1
ATOM 3102 C C . GLY A 1 429 ? -3.282 14.314 -23.157 1.00 79.75 429 GLY A C 1
ATOM 3103 O O . GLY A 1 429 ? -3.048 15.384 -23.716 1.00 79.75 429 GLY A O 1
ATOM 3104 N N . ARG A 1 430 ? -2.760 14.053 -21.951 1.00 82.19 430 ARG A N 1
ATOM 3105 C CA . ARG A 1 430 ? -2.003 15.023 -21.122 1.00 82.19 430 ARG A CA 1
ATOM 3106 C C . ARG A 1 430 ? -0.492 15.066 -21.397 1.00 82.19 430 ARG A C 1
ATOM 3108 O O . ARG A 1 430 ? 0.345 14.768 -20.544 1.00 82.19 430 ARG A O 1
ATOM 3115 N N . ALA A 1 431 ? -0.100 15.427 -22.621 1.00 85.56 431 ALA A N 1
ATOM 3116 C CA . ALA A 1 431 ? 1.323 15.496 -22.997 1.00 85.56 431 ALA A CA 1
ATOM 3117 C C . ALA A 1 431 ? 2.133 16.522 -22.179 1.00 85.56 431 ALA A C 1
ATOM 3119 O O . ALA A 1 431 ? 3.337 16.351 -21.984 1.00 85.56 431 ALA A O 1
ATOM 3120 N N . ASP A 1 432 ? 1.472 17.575 -21.705 1.00 86.50 432 ASP A N 1
ATOM 3121 C CA . ASP A 1 432 ? 2.026 18.621 -20.852 1.00 86.50 432 ASP A CA 1
ATOM 3122 C C . ASP A 1 432 ? 2.426 18.091 -19.471 1.00 86.50 432 ASP A C 1
ATOM 3124 O O . ASP A 1 432 ? 3.547 18.353 -19.026 1.00 86.50 432 ASP A O 1
ATOM 3128 N N . TYR A 1 433 ? 1.548 17.312 -18.833 1.00 85.94 433 TYR A N 1
ATOM 3129 C CA . TYR A 1 433 ? 1.824 16.662 -17.556 1.00 85.94 433 TYR A CA 1
ATOM 3130 C C . TYR A 1 433 ? 2.976 15.672 -17.708 1.00 85.94 433 TYR A C 1
ATOM 3132 O O . TYR A 1 433 ? 3.991 15.791 -17.021 1.00 85.94 433 TYR A O 1
ATOM 3140 N N . ARG A 1 434 ? 2.878 14.771 -18.696 1.00 87.25 434 ARG A N 1
ATOM 3141 C CA . ARG A 1 434 ? 3.889 13.734 -18.943 1.00 87.25 434 ARG A CA 1
ATOM 3142 C C . ARG A 1 434 ? 5.288 14.308 -19.168 1.00 87.25 434 ARG A C 1
ATOM 3144 O O . ARG A 1 434 ? 6.267 13.722 -18.728 1.00 87.25 434 ARG A O 1
ATOM 3151 N N . ALA A 1 435 ? 5.401 15.456 -19.836 1.00 85.75 435 ALA A N 1
ATOM 3152 C CA . ALA A 1 435 ? 6.692 16.096 -20.083 1.00 85.75 435 ALA A CA 1
ATOM 3153 C C . ALA A 1 435 ? 7.285 16.801 -18.848 1.00 85.75 435 ALA A C 1
ATOM 3155 O O . ALA A 1 435 ? 8.505 16.974 -18.766 1.00 85.75 435 ALA A O 1
ATOM 3156 N N . ARG A 1 436 ? 6.442 17.269 -17.920 1.00 84.50 436 ARG A N 1
ATOM 3157 C CA . ARG A 1 436 ? 6.870 18.018 -16.727 1.00 84.50 436 ARG A CA 1
ATOM 3158 C C . ARG A 1 436 ? 7.180 17.097 -15.559 1.00 84.50 436 ARG A C 1
ATOM 3160 O O . ARG A 1 436 ? 8.240 17.230 -14.948 1.00 84.50 436 ARG A O 1
ATOM 3167 N N . ASP A 1 437 ? 6.253 16.192 -15.289 1.00 86.31 437 ASP A N 1
ATOM 3168 C CA . ASP A 1 437 ? 6.251 15.298 -14.146 1.00 86.31 437 ASP A CA 1
ATOM 3169 C C . ASP A 1 437 ? 6.000 13.872 -14.645 1.00 86.31 437 ASP A C 1
ATOM 3171 O O . ASP A 1 437 ? 6.951 13.122 -14.842 1.00 86.31 437 ASP A O 1
ATOM 3175 N N . GLY A 1 438 ? 4.769 13.520 -15.003 1.00 88.81 438 GLY A N 1
ATOM 3176 C CA . GLY A 1 438 ? 4.486 12.201 -15.557 1.00 88.81 438 GLY A CA 1
ATOM 3177 C C . GLY A 1 438 ? 4.606 11.063 -14.547 1.00 88.81 438 GLY A C 1
ATOM 3178 O O . GLY A 1 438 ? 4.718 9.929 -14.988 1.00 88.81 438 GLY A O 1
ATOM 3179 N N . GLU A 1 439 ? 4.639 11.338 -13.243 1.00 92.19 439 GLU A N 1
ATOM 3180 C CA . GLU A 1 439 ? 4.498 10.314 -12.210 1.00 92.19 439 GLU A CA 1
ATOM 3181 C C . GLU A 1 439 ? 3.206 9.496 -12.383 1.00 92.19 439 GLU A C 1
ATOM 3183 O O . GLU A 1 439 ? 2.162 10.015 -12.771 1.00 92.19 439 GLU A O 1
ATOM 3188 N N . THR A 1 440 ? 3.280 8.202 -12.090 1.00 92.88 440 THR A N 1
ATOM 3189 C CA . THR A 1 440 ? 2.145 7.277 -12.158 1.00 92.88 440 THR A CA 1
ATOM 3190 C C . THR A 1 440 ? 2.107 6.407 -10.908 1.00 92.88 440 THR A C 1
ATOM 3192 O O . THR A 1 440 ? 3.140 5.912 -10.447 1.00 92.88 440 THR A O 1
ATOM 3195 N N . ARG A 1 441 ? 0.906 6.231 -10.356 1.00 93.50 441 ARG A N 1
ATOM 3196 C CA . ARG A 1 441 ? 0.613 5.416 -9.172 1.00 93.50 441 ARG A CA 1
ATOM 3197 C C . ARG A 1 441 ? -0.549 4.472 -9.511 1.00 93.50 441 ARG A C 1
ATOM 3199 O O . ARG A 1 441 ? -1.693 4.911 -9.414 1.00 93.50 441 ARG A O 1
ATOM 3206 N N . PRO A 1 442 ? -0.273 3.254 -10.007 1.00 94.50 442 PRO A N 1
ATOM 3207 C CA . PRO A 1 442 ? -1.318 2.285 -10.307 1.00 94.50 442 PRO A CA 1
ATOM 3208 C C . PRO A 1 442 ? -1.933 1.726 -9.021 1.00 94.50 442 PRO A C 1
ATOM 3210 O O . PRO A 1 442 ? -1.283 1.698 -7.976 1.00 94.50 442 PRO A O 1
ATOM 3213 N N . SER A 1 443 ? -3.168 1.266 -9.140 1.00 93.44 443 SER A N 1
ATOM 3214 C CA . SER A 1 443 ? -3.910 0.442 -8.193 1.00 93.44 443 SER A CA 1
ATOM 3215 C C . SER A 1 443 ? -4.851 -0.425 -9.010 1.00 93.44 443 SER A C 1
ATOM 3217 O O . SER A 1 443 ? -5.357 0.052 -10.026 1.00 93.44 443 SER A O 1
ATOM 3219 N N . PHE A 1 444 ? -5.112 -1.641 -8.555 1.00 90.75 444 PHE A N 1
ATOM 3220 C CA . PHE A 1 444 ? -6.176 -2.466 -9.108 1.00 90.75 444 PHE A CA 1
ATOM 3221 C C . PHE A 1 444 ? -7.379 -2.505 -8.170 1.00 90.75 444 PHE A C 1
ATOM 3223 O O . PHE A 1 444 ? -7.253 -2.194 -6.979 1.00 90.75 444 PHE A O 1
ATOM 3230 N N . GLY A 1 445 ? -8.535 -2.846 -8.722 1.00 85.19 445 GLY A N 1
ATOM 3231 C CA . GLY A 1 445 ? -9.732 -3.194 -7.974 1.00 85.19 445 GLY A CA 1
ATOM 3232 C C . GLY A 1 445 ? -10.917 -3.389 -8.907 1.00 85.19 445 GLY A C 1
ATOM 3233 O O . GLY A 1 445 ? -11.029 -2.672 -9.893 1.00 85.19 445 GLY A O 1
ATOM 3234 N N . ASP A 1 446 ? -11.793 -4.321 -8.554 1.00 80.25 446 ASP A N 1
ATOM 3235 C CA . ASP A 1 446 ? -13.062 -4.565 -9.243 1.00 80.25 446 ASP A CA 1
ATOM 3236 C C . ASP A 1 446 ? -14.039 -3.408 -8.948 1.00 80.25 446 ASP A C 1
ATOM 3238 O O . ASP A 1 446 ? -14.602 -3.296 -7.849 1.00 80.25 446 ASP A O 1
ATOM 3242 N N . LEU A 1 447 ? -14.153 -2.454 -9.875 1.00 79.31 447 LEU A N 1
ATOM 3243 C CA . LEU A 1 447 ? -14.981 -1.254 -9.728 1.00 79.31 447 LEU A CA 1
ATOM 3244 C C . LEU A 1 447 ? -16.394 -1.451 -10.272 1.00 79.31 447 LEU A C 1
ATOM 3246 O O . LEU A 1 447 ? -17.279 -0.659 -9.908 1.00 79.31 447 LEU A O 1
ATOM 3250 N N . ASP A 1 448 ? -16.614 -2.436 -11.140 1.00 71.44 448 ASP A N 1
ATOM 3251 C CA . ASP A 1 448 ? -17.906 -2.686 -11.778 1.00 71.44 448 ASP A CA 1
ATOM 3252 C C . ASP A 1 448 ? -18.616 -3.977 -11.322 1.00 71.44 448 ASP A C 1
ATOM 3254 O O . ASP A 1 448 ? -19.823 -4.132 -11.554 1.00 71.44 448 ASP A O 1
ATOM 3258 N N . GLY A 1 449 ? -17.933 -4.797 -10.525 1.00 75.56 449 GLY A N 1
ATOM 3259 C CA . GLY A 1 449 ? -18.439 -5.987 -9.855 1.00 75.56 449 GLY A CA 1
ATOM 3260 C C . GLY A 1 449 ? -18.474 -7.229 -10.741 1.00 75.56 449 GLY A C 1
ATOM 3261 O O . GLY A 1 449 ? -19.296 -8.117 -10.478 1.00 75.56 449 GLY A O 1
ATOM 3262 N N . ASP A 1 450 ? -17.687 -7.280 -11.817 1.00 73.94 450 ASP A N 1
ATOM 3263 C CA . ASP A 1 450 ? -17.670 -8.410 -12.747 1.00 73.94 450 ASP A CA 1
ATOM 3264 C C . ASP A 1 450 ? -16.684 -9.532 -12.354 1.00 73.94 450 ASP A C 1
ATOM 3266 O O . ASP A 1 450 ? -16.713 -10.621 -12.946 1.00 73.94 450 ASP A O 1
ATOM 3270 N N . GLY A 1 451 ? -15.910 -9.311 -11.286 1.00 78.00 451 GLY A N 1
ATOM 3271 C CA . GLY A 1 451 ? -14.918 -10.239 -10.756 1.00 78.00 451 GLY A CA 1
ATOM 3272 C C . GLY A 1 451 ? -13.539 -10.125 -11.404 1.00 78.00 451 GLY A C 1
ATOM 3273 O O . GLY A 1 451 ? -12.710 -10.997 -11.153 1.00 78.00 451 GLY A O 1
ATOM 3274 N N . ARG A 1 452 ? -13.303 -9.102 -12.227 1.00 80.75 452 ARG A N 1
ATOM 3275 C CA . ARG A 1 452 ? -12.003 -8.731 -12.792 1.00 80.75 452 ARG A CA 1
ATOM 3276 C C . ARG A 1 452 ? -11.578 -7.393 -12.206 1.00 80.75 452 ARG A C 1
ATOM 3278 O O . ARG A 1 452 ? -12.380 -6.668 -11.629 1.00 80.75 452 ARG A O 1
ATOM 3285 N N . ALA A 1 453 ? -10.286 -7.106 -12.250 1.00 85.75 453 ALA A N 1
ATOM 3286 C CA . ALA A 1 453 ? -9.736 -5.924 -11.617 1.00 85.75 453 ALA A CA 1
ATOM 3287 C C . ALA A 1 453 ? -9.406 -4.835 -12.643 1.00 85.75 453 ALA A C 1
ATOM 3289 O O . ALA A 1 453 ? -8.467 -4.955 -13.431 1.00 85.75 453 ALA A O 1
ATOM 3290 N N . GLU A 1 454 ? -10.079 -3.690 -12.551 1.00 84.81 454 GLU A N 1
ATOM 3291 C CA . GLU A 1 454 ? -9.715 -2.500 -13.315 1.00 84.81 454 GLU A CA 1
ATOM 3292 C C . GLU A 1 454 ? -8.486 -1.806 -12.728 1.00 84.81 454 GLU A C 1
ATOM 3294 O O . GLU A 1 454 ? -8.207 -1.812 -11.528 1.00 84.81 454 GLU A O 1
ATOM 3299 N N . LEU A 1 455 ? -7.773 -1.093 -13.592 1.00 86.88 455 LEU A N 1
ATOM 3300 C CA . LEU A 1 455 ? -6.575 -0.339 -13.262 1.00 86.88 455 LEU A CA 1
ATOM 3301 C C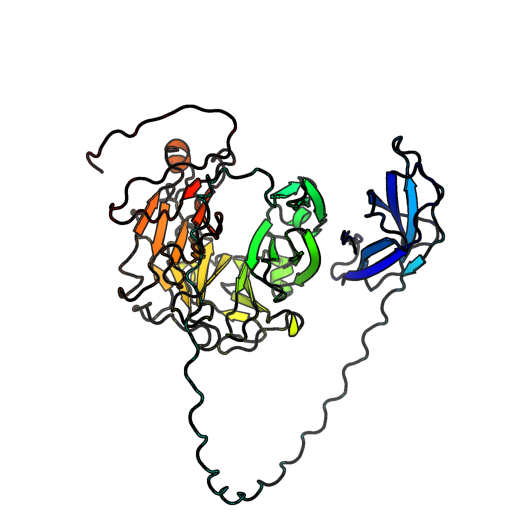 . LEU A 1 455 ? -6.958 1.119 -13.077 1.00 86.88 455 LEU A C 1
ATOM 3303 O O . LEU A 1 455 ? -7.300 1.829 -14.026 1.00 86.88 455 LEU A O 1
ATOM 3307 N N . VAL A 1 456 ? -6.758 1.613 -11.867 1.00 89.06 456 VAL A N 1
ATOM 3308 C CA . VAL A 1 456 ? -6.838 3.031 -11.542 1.00 89.06 456 VAL A CA 1
ATOM 3309 C C . VAL A 1 456 ? -5.435 3.605 -11.460 1.00 89.06 456 VAL A C 1
ATOM 3311 O O . VAL A 1 456 ? -4.574 3.114 -10.734 1.00 89.06 456 VAL A O 1
ATOM 3314 N N . VAL A 1 457 ? -5.192 4.695 -12.178 1.00 88.31 457 VAL A N 1
ATOM 3315 C CA . VAL A 1 457 ? -3.900 5.378 -12.181 1.00 88.31 457 VAL A CA 1
ATOM 3316 C C . VAL A 1 457 ? -4.053 6.768 -11.595 1.00 88.31 457 VAL A C 1
ATOM 3318 O O . VAL A 1 457 ? -4.648 7.661 -12.199 1.00 88.31 457 VAL A O 1
ATOM 3321 N N . GLY A 1 458 ? -3.452 6.957 -10.425 1.00 88.75 458 GLY A N 1
ATOM 3322 C CA . GLY A 1 458 ? -3.224 8.269 -9.839 1.00 88.75 458 GLY A CA 1
ATOM 3323 C C . GLY A 1 458 ? -1.978 8.943 -10.413 1.00 88.75 458 GLY A C 1
ATOM 3324 O O . GLY A 1 458 ? -1.030 8.291 -10.867 1.00 88.75 458 GLY A O 1
ATOM 3325 N N . PHE A 1 459 ? -1.960 10.272 -10.344 1.00 88.19 459 PHE A N 1
ATOM 3326 C CA . PHE A 1 459 ? -0.879 11.094 -10.879 1.00 88.19 459 PHE A CA 1
ATOM 3327 C C . PHE A 1 459 ? -0.290 12.031 -9.820 1.00 88.19 459 PHE A C 1
ATOM 3329 O O . PHE A 1 459 ? -0.944 12.423 -8.854 1.00 88.19 459 PHE A O 1
ATOM 3336 N N . GLY A 1 460 ? 0.972 12.399 -10.024 1.00 84.75 460 GLY A N 1
ATOM 3337 C CA . GLY A 1 460 ? 1.708 13.325 -9.167 1.00 84.75 460 GLY A CA 1
ATOM 3338 C C . GLY A 1 460 ? 1.346 14.808 -9.364 1.00 84.75 460 GLY A C 1
ATOM 3339 O O . GLY A 1 460 ? 0.385 15.168 -10.056 1.00 84.75 460 GLY A O 1
ATOM 3340 N N . PRO A 1 461 ? 2.135 15.719 -8.766 1.00 83.25 461 PRO A N 1
ATOM 3341 C CA . PRO A 1 461 ? 1.888 17.156 -8.819 1.00 83.25 461 PRO A CA 1
ATOM 3342 C C . PRO A 1 461 ? 1.737 17.707 -10.245 1.00 83.25 461 PRO A C 1
ATOM 3344 O O . PRO A 1 461 ? 2.543 17.441 -11.136 1.00 83.25 461 PRO A O 1
ATOM 3347 N N . GLY A 1 462 ? 0.728 18.558 -10.445 1.00 76.38 462 GLY A N 1
ATOM 3348 C CA . GLY A 1 462 ? 0.456 19.191 -11.741 1.00 76.38 462 GLY A CA 1
ATOM 3349 C C . GLY A 1 462 ? -0.428 18.373 -12.685 1.00 76.38 462 GLY A C 1
ATOM 3350 O O . GLY A 1 462 ? -0.589 18.778 -13.833 1.00 76.38 462 GLY A O 1
ATOM 3351 N N . ALA A 1 463 ? -1.001 17.265 -12.207 1.00 74.31 463 ALA A N 1
ATOM 3352 C CA . ALA A 1 463 ? -2.055 16.520 -12.895 1.00 74.31 463 ALA A CA 1
ATOM 3353 C C . ALA A 1 463 ? -3.475 17.056 -12.626 1.00 74.31 463 ALA A C 1
ATOM 3355 O O . ALA A 1 463 ? -4.445 16.437 -13.032 1.00 74.31 463 ALA A O 1
ATOM 3356 N N . ASP A 1 464 ? -3.617 18.192 -11.934 1.00 78.75 464 ASP A N 1
ATOM 3357 C CA . ASP A 1 464 ? -4.908 18.858 -11.688 1.00 78.75 464 ASP A CA 1
ATOM 3358 C C . ASP A 1 464 ? -5.969 17.971 -10.994 1.00 78.75 464 ASP A C 1
ATOM 3360 O O . ASP A 1 464 ? -7.164 18.122 -11.234 1.00 78.75 464 ASP A O 1
ATOM 3364 N N . HIS A 1 465 ? -5.521 17.087 -10.089 1.00 69.88 465 HIS A N 1
ATOM 3365 C CA . HIS A 1 465 ? -6.346 16.104 -9.364 1.00 69.88 465 HIS A CA 1
ATOM 3366 C C . HIS A 1 465 ? -7.022 15.057 -10.262 1.00 69.88 465 HIS A C 1
ATOM 3368 O O . HIS A 1 465 ? -8.049 14.492 -9.892 1.00 69.88 465 HIS A O 1
ATOM 3374 N N . GLU A 1 466 ? -6.456 14.800 -11.439 1.00 72.06 466 GLU A N 1
ATOM 3375 C CA . GLU A 1 466 ? -6.925 13.739 -12.324 1.00 72.06 466 GLU A CA 1
ATOM 3376 C C . GLU A 1 466 ? -6.492 12.352 -11.832 1.00 72.06 466 GLU A C 1
ATOM 3378 O O . GLU A 1 466 ? -5.451 12.179 -11.194 1.00 72.06 466 GLU A O 1
ATOM 3383 N N . LEU A 1 467 ? -7.304 11.367 -12.198 1.00 81.94 467 LEU A N 1
ATOM 3384 C CA . LEU A 1 467 ? -6.976 9.949 -12.244 1.00 81.94 467 LEU A CA 1
ATOM 3385 C C . LEU A 1 467 ? -7.471 9.410 -13.591 1.00 81.94 467 LEU A C 1
ATOM 3387 O O . LEU A 1 467 ? -8.357 10.012 -14.207 1.00 81.94 467 LEU A O 1
ATOM 3391 N N . GLU A 1 468 ? -6.901 8.307 -14.059 1.00 80.19 468 GLU A N 1
ATOM 3392 C CA . GLU A 1 468 ? -7.384 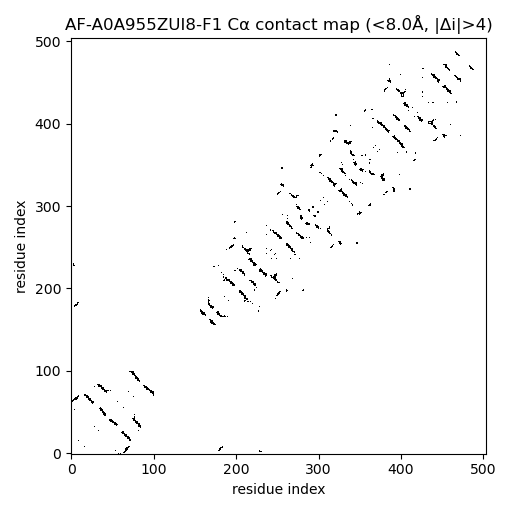7.595 -15.245 1.00 80.19 468 GLU A CA 1
ATOM 3393 C C . GLU A 1 468 ? -7.722 6.160 -14.860 1.00 80.19 468 GLU A C 1
ATOM 3395 O O . GLU A 1 468 ? -6.913 5.493 -14.221 1.00 80.19 468 GLU A O 1
ATOM 3400 N N . VAL A 1 469 ? -8.918 5.714 -15.235 1.00 80.69 469 VAL A N 1
ATOM 3401 C CA . VAL A 1 469 ? -9.359 4.328 -15.068 1.00 80.69 469 VAL A CA 1
ATOM 3402 C C . VAL A 1 469 ? -9.258 3.644 -16.421 1.00 80.69 469 VAL A C 1
ATOM 3404 O O . VAL A 1 469 ? -9.744 4.182 -17.423 1.00 80.69 469 VAL A O 1
ATOM 3407 N N . PHE A 1 470 ? -8.610 2.489 -16.440 1.00 79.62 470 PHE A N 1
ATOM 3408 C CA . PHE A 1 470 ? -8.580 1.590 -17.576 1.00 79.62 470 PHE A CA 1
ATOM 3409 C C . PHE A 1 470 ? -9.480 0.413 -17.238 1.00 79.62 470 PHE A C 1
ATOM 3411 O O . PHE A 1 470 ? -9.276 -0.249 -16.229 1.00 79.62 470 PHE A O 1
ATOM 3418 N N . ASP A 1 471 ? -10.480 0.236 -18.082 1.00 74.62 471 ASP A N 1
ATOM 3419 C CA . ASP A 1 471 ? -11.448 -0.849 -18.029 1.00 74.62 471 ASP A CA 1
ATOM 3420 C C . ASP A 1 471 ? -10.836 -2.094 -18.693 1.00 74.62 471 ASP A C 1
ATOM 3422 O O . ASP A 1 471 ? -10.051 -1.969 -19.649 1.00 74.62 471 ASP A O 1
ATOM 3426 N N . ASP A 1 472 ? -11.166 -3.261 -18.165 1.00 66.25 472 ASP A N 1
ATOM 3427 C CA . ASP A 1 472 ? -10.678 -4.576 -18.566 1.00 66.25 472 ASP A CA 1
ATOM 3428 C C . ASP A 1 472 ? -11.494 -5.184 -19.740 1.00 66.25 472 ASP A C 1
ATOM 3430 O O . ASP A 1 472 ? -11.073 -6.180 -20.335 1.00 66.25 472 ASP A O 1
ATOM 3434 N N . PHE A 1 473 ? -12.606 -4.541 -20.146 1.00 55.12 473 PHE A N 1
ATOM 3435 C CA . PHE A 1 473 ? -13.550 -4.900 -21.218 1.00 55.12 473 PHE A CA 1
ATOM 3436 C C . PHE A 1 473 ? -13.240 -6.179 -22.017 1.00 55.12 473 PHE A C 1
ATOM 3438 O O . PHE A 1 473 ? -12.558 -6.170 -23.055 1.00 55.12 473 PHE A O 1
ATOM 3445 N N . VAL A 1 474 ? -13.956 -7.256 -21.691 1.00 48.09 474 VAL A N 1
ATOM 3446 C CA . VAL A 1 474 ? -14.062 -8.435 -22.558 1.00 48.09 474 VAL A CA 1
ATOM 3447 C C . VAL A 1 474 ? -15.120 -8.203 -23.645 1.00 48.09 474 VAL A C 1
ATOM 3449 O O . VAL A 1 474 ? -16.281 -8.591 -23.519 1.00 48.09 474 VAL A O 1
ATOM 3452 N N . THR A 1 475 ? -14.734 -7.650 -24.800 1.00 39.66 475 THR A N 1
ATOM 3453 C CA . THR A 1 475 ? -15.472 -7.957 -26.042 1.00 39.66 475 THR A CA 1
ATOM 3454 C C . THR A 1 475 ? -14.722 -9.011 -26.835 1.00 39.66 475 THR A C 1
ATOM 3456 O O . THR A 1 475 ? -13.647 -8.776 -27.381 1.00 39.66 475 THR A O 1
ATOM 3459 N N . ALA A 1 476 ? -15.310 -10.207 -26.895 1.00 32.03 476 ALA A N 1
ATOM 3460 C CA . ALA A 1 476 ? -14.792 -11.349 -27.630 1.00 32.03 476 ALA A CA 1
ATOM 3461 C C . ALA A 1 476 ? -14.361 -10.967 -29.063 1.00 32.03 476 ALA A C 1
ATOM 3463 O O . ALA A 1 476 ? -15.191 -10.858 -29.967 1.00 32.03 476 ALA A O 1
ATOM 3464 N N . GLY A 1 477 ? -13.048 -10.834 -29.280 1.00 32.06 477 GLY A N 1
ATOM 3465 C CA . GLY A 1 477 ? -12.437 -10.933 -30.604 1.00 32.06 477 GLY A CA 1
ATOM 3466 C C . GLY A 1 477 ? -11.772 -9.698 -31.216 1.00 32.06 477 GLY A C 1
ATOM 3467 O O . GLY A 1 477 ? -11.358 -9.825 -32.368 1.00 32.06 477 GLY A O 1
ATOM 3468 N N . ASP A 1 478 ? -11.590 -8.570 -30.522 1.00 28.77 478 ASP A N 1
ATOM 3469 C CA . ASP A 1 478 ? -10.840 -7.431 -31.082 1.00 28.77 478 ASP A CA 1
ATOM 3470 C C . ASP A 1 478 ? -9.573 -7.087 -30.281 1.00 28.77 478 ASP A C 1
ATOM 3472 O O . ASP A 1 478 ? -9.584 -6.884 -29.074 1.00 28.77 478 ASP A O 1
ATOM 3476 N N . ALA A 1 479 ? -8.446 -7.030 -30.996 1.00 27.77 479 ALA A N 1
ATOM 3477 C CA . ALA A 1 479 ? -7.140 -6.651 -30.470 1.00 27.77 479 ALA A CA 1
ATOM 3478 C C . ALA A 1 479 ? -7.140 -5.220 -29.908 1.00 27.77 479 ALA A C 1
ATOM 3480 O O . ALA A 1 479 ? -7.693 -4.324 -30.548 1.00 27.77 479 ALA A O 1
ATOM 3481 N N . ILE A 1 480 ? -6.431 -5.044 -28.782 1.00 38.34 480 ILE A N 1
ATOM 3482 C CA . ILE A 1 480 ? -6.063 -3.800 -28.077 1.00 38.34 480 ILE A CA 1
ATOM 3483 C C . ILE A 1 480 ? -6.307 -2.547 -28.930 1.00 38.34 480 ILE A C 1
ATOM 3485 O O . ILE A 1 480 ? -5.501 -2.188 -29.798 1.00 38.34 480 ILE A O 1
ATOM 3489 N N . ARG A 1 481 ? -7.429 -1.868 -28.682 1.00 27.70 481 ARG A N 1
ATOM 3490 C CA . ARG A 1 481 ? -7.742 -0.561 -29.264 1.00 27.70 481 ARG A CA 1
ATOM 3491 C C . ARG A 1 481 ? -8.225 0.380 -28.172 1.00 27.70 481 ARG A C 1
ATOM 3493 O O . ARG A 1 481 ? -9.398 0.385 -27.844 1.00 27.70 481 ARG A O 1
ATOM 3500 N N . GLU A 1 482 ? -7.265 1.164 -27.682 1.00 32.16 482 GLU A N 1
ATOM 3501 C CA . GLU A 1 482 ? -7.418 2.462 -27.010 1.00 32.16 482 GLU A CA 1
ATOM 3502 C C . GLU A 1 482 ? -8.581 2.559 -26.012 1.00 32.16 482 GLU A C 1
ATOM 3504 O O . GLU A 1 482 ? -9.682 2.986 -26.357 1.00 32.16 482 GLU A O 1
ATOM 3509 N N . GLY A 1 483 ? -8.284 2.231 -24.751 1.00 28.08 483 GLY A N 1
ATOM 3510 C CA . GLY A 1 483 ? -9.152 2.528 -23.618 1.00 28.08 483 GLY A CA 1
ATOM 3511 C C . GLY A 1 483 ? -9.385 4.035 -23.464 1.00 28.08 483 GLY A C 1
ATOM 3512 O O . GLY A 1 483 ? -8.454 4.829 -23.345 1.00 28.08 483 GLY A O 1
ATOM 3513 N N . GLY A 1 484 ? -10.656 4.415 -23.487 1.00 27.89 484 GLY A N 1
ATOM 3514 C CA . GLY A 1 484 ? -11.223 5.630 -22.908 1.00 27.89 484 GLY A CA 1
ATOM 3515 C C . GLY A 1 484 ? -12.641 5.254 -22.456 1.00 27.89 484 GLY A C 1
ATOM 3516 O O . GLY A 1 484 ? -13.259 4.408 -23.088 1.00 27.89 484 GLY A O 1
ATOM 3517 N N . ILE A 1 485 ? -13.263 5.818 -21.422 1.00 33.12 485 ILE A N 1
ATOM 3518 C CA . ILE A 1 485 ? -13.103 7.102 -20.740 1.00 33.12 485 ILE A CA 1
ATOM 3519 C C . ILE A 1 485 ? -13.691 6.942 -19.327 1.00 33.12 485 ILE A C 1
ATOM 3521 O O . ILE A 1 485 ? -14.804 6.442 -19.198 1.00 33.12 485 ILE A O 1
ATOM 3525 N N . GLY A 1 486 ? -13.047 7.528 -18.313 1.00 25.02 486 GLY A N 1
ATOM 3526 C CA . GLY A 1 486 ? -13.642 7.771 -16.996 1.00 25.02 486 GLY A CA 1
ATOM 3527 C C . GLY A 1 486 ? -13.135 9.065 -16.355 1.00 25.02 486 GLY A C 1
ATOM 3528 O O . GLY A 1 486 ? -12.517 9.032 -15.301 1.00 25.02 486 GLY A O 1
ATOM 3529 N N . PHE A 1 487 ? -13.348 10.227 -16.987 1.00 24.28 487 PHE A N 1
ATOM 3530 C CA . PHE A 1 487 ? -13.060 11.514 -16.339 1.00 24.28 487 PHE A CA 1
ATOM 3531 C C . PHE A 1 487 ? -14.121 11.820 -15.273 1.00 24.28 487 PHE A C 1
ATOM 3533 O O . PHE A 1 487 ? -15.257 12.161 -15.608 1.00 24.28 487 PHE A O 1
ATOM 3540 N N . ALA A 1 488 ? -13.736 11.827 -13.997 1.00 24.69 488 ALA A N 1
ATOM 3541 C CA . ALA A 1 488 ? -14.470 12.543 -12.956 1.00 24.69 488 ALA A CA 1
ATOM 3542 C C . ALA A 1 488 ? -14.083 14.035 -12.970 1.00 24.69 488 ALA A C 1
ATOM 3544 O O . ALA A 1 488 ? -13.527 14.564 -12.014 1.00 24.69 488 ALA A O 1
ATOM 3545 N N . THR A 1 489 ? -14.363 14.744 -14.068 1.00 24.17 489 THR A N 1
ATOM 3546 C CA . THR A 1 489 ? -14.352 16.215 -14.066 1.00 24.17 489 THR A CA 1
ATOM 3547 C C . THR A 1 489 ? -15.643 16.745 -14.681 1.00 24.17 489 THR A C 1
ATOM 3549 O O . THR A 1 489 ? -16.162 16.242 -15.676 1.00 24.17 489 THR A O 1
ATOM 3552 N N . GLY A 1 490 ? -16.242 17.735 -14.020 1.00 25.58 490 GLY A N 1
ATOM 3553 C CA . GLY A 1 490 ? -17.508 18.319 -14.442 1.00 25.58 490 GLY A CA 1
ATOM 3554 C C . GLY A 1 490 ? -17.426 18.995 -15.819 1.00 25.58 490 GLY A C 1
ATOM 3555 O O . GLY A 1 490 ? -16.708 19.977 -15.980 1.00 25.58 490 GLY A O 1
ATOM 3556 N N . ALA A 1 491 ? -18.301 18.533 -16.724 1.00 23.05 491 ALA A N 1
ATOM 3557 C CA . ALA A 1 491 ? -18.769 19.107 -18.003 1.00 23.05 491 ALA A CA 1
ATOM 3558 C C . ALA A 1 491 ? -17.993 18.773 -19.317 1.00 23.05 491 ALA A C 1
ATOM 3560 O O . ALA A 1 491 ? -16.780 18.605 -19.297 1.00 23.05 491 ALA A O 1
ATOM 3561 N N . PRO A 1 492 ? -18.698 18.662 -20.480 1.00 28.67 492 PRO A N 1
ATOM 3562 C CA . PRO A 1 492 ? -18.337 17.748 -21.579 1.00 28.67 492 PRO A CA 1
ATOM 3563 C C . PRO A 1 492 ? -17.666 18.397 -22.811 1.00 28.67 492 PRO A C 1
ATOM 3565 O O . PRO A 1 492 ? -17.948 19.549 -23.148 1.00 28.67 492 PRO A O 1
ATOM 3568 N N . GLY A 1 493 ? -16.897 17.600 -23.571 1.00 23.61 493 GLY A N 1
ATOM 3569 C CA . GLY A 1 493 ? -16.484 17.914 -24.950 1.00 23.61 493 GLY A CA 1
ATOM 3570 C C . GLY A 1 493 ? -15.570 16.857 -25.599 1.00 23.61 493 GLY A C 1
ATOM 3571 O O . GLY A 1 493 ? -14.490 16.592 -25.091 1.00 23.61 493 GLY A O 1
ATOM 3572 N N . GLU A 1 494 ? -16.011 16.274 -26.724 1.00 24.34 494 GLU A N 1
ATOM 3573 C CA . GLU A 1 494 ? -15.322 15.252 -27.547 1.00 24.34 494 GLU A CA 1
ATOM 3574 C C . GLU A 1 494 ? -13.899 15.632 -28.005 1.00 24.34 494 GLU A C 1
ATOM 3576 O O . GLU A 1 494 ? -13.689 16.760 -28.456 1.00 24.34 494 GLU A O 1
ATOM 3581 N N . VAL A 1 495 ? -12.981 14.650 -28.101 1.00 23.30 495 VAL A N 1
ATOM 3582 C CA . VAL A 1 495 ? -11.815 14.718 -29.011 1.00 23.30 495 VAL A CA 1
ATOM 3583 C C . VAL A 1 495 ? -11.493 13.350 -29.641 1.00 23.30 495 VAL A C 1
ATOM 3585 O O . VAL A 1 495 ? -11.438 12.330 -28.967 1.00 23.30 495 VAL A O 1
ATOM 3588 N N . ARG A 1 496 ? -11.270 13.368 -30.966 1.00 22.38 496 ARG A N 1
ATOM 3589 C CA . ARG A 1 496 ? -10.893 12.249 -31.852 1.00 22.38 496 ARG A CA 1
ATOM 3590 C C . ARG A 1 496 ? -9.378 12.002 -31.894 1.00 22.38 496 ARG A C 1
ATOM 3592 O O . ARG A 1 496 ? -8.597 12.951 -31.869 1.00 22.38 496 ARG A O 1
ATOM 3599 N N . VAL A 1 497 ? -8.999 10.749 -32.138 1.00 23.89 497 VAL A N 1
ATOM 3600 C CA . VAL A 1 497 ? -7.626 10.267 -32.379 1.00 23.89 497 VAL A CA 1
ATOM 3601 C C . VAL A 1 497 ? -7.236 10.418 -33.863 1.00 23.89 497 VAL A C 1
ATOM 3603 O O . VAL A 1 497 ? -8.024 10.039 -34.737 1.00 23.89 497 VAL A O 1
ATOM 3606 N N . PRO A 1 498 ? -6.044 10.947 -34.208 1.00 22.98 498 PRO A N 1
ATOM 3607 C CA . PRO A 1 498 ? -5.436 10.737 -35.516 1.00 22.98 498 PRO A CA 1
ATOM 3608 C C . PRO A 1 498 ? -4.652 9.415 -35.541 1.00 22.98 498 PRO A C 1
ATOM 3610 O O . PRO A 1 498 ? -3.871 9.116 -34.643 1.00 22.98 498 PRO A O 1
ATOM 3613 N N . SER A 1 499 ? -4.865 8.639 -36.602 1.00 22.62 499 SER A N 1
ATOM 3614 C CA . SER A 1 499 ? -4.255 7.329 -36.840 1.00 22.62 499 SER A CA 1
ATOM 3615 C C . SER A 1 499 ? -2.725 7.352 -36.928 1.00 22.62 499 SER A C 1
ATOM 3617 O O . SER A 1 499 ? -2.134 8.313 -37.418 1.00 22.62 499 SER A O 1
ATOM 3619 N N . ALA A 1 500 ? -2.143 6.214 -36.546 1.00 30.94 500 ALA A N 1
ATOM 3620 C CA . ALA A 1 500 ? -0.733 5.842 -36.552 1.00 30.94 500 ALA A CA 1
ATOM 3621 C C . ALA A 1 500 ? 0.112 6.372 -37.727 1.00 30.94 500 ALA A C 1
ATOM 3623 O O . ALA A 1 500 ? -0.057 5.945 -38.867 1.00 30.94 500 ALA A O 1
ATOM 3624 N N . GLU A 1 501 ? 1.126 7.178 -37.407 1.00 26.62 501 GLU A N 1
ATOM 3625 C CA . GLU A 1 501 ? 2.405 7.155 -38.116 1.00 26.62 501 GLU A CA 1
ATOM 3626 C C . GLU A 1 501 ? 3.548 7.648 -37.205 1.00 26.62 501 GLU A C 1
ATOM 3628 O O . GLU A 1 501 ? 3.512 8.754 -36.675 1.00 26.62 501 GLU A O 1
ATOM 3633 N N . ALA A 1 502 ? 4.560 6.784 -37.074 1.00 26.06 502 ALA A N 1
ATOM 3634 C CA . ALA A 1 502 ? 5.951 7.036 -36.685 1.00 26.06 502 ALA A CA 1
ATOM 3635 C C . ALA A 1 502 ? 6.262 7.630 -35.291 1.00 26.06 502 ALA A C 1
ATOM 3637 O O . ALA A 1 502 ? 6.231 8.837 -35.054 1.00 26.06 502 ALA A O 1
ATOM 3638 N N . ALA A 1 503 ? 6.750 6.747 -34.417 1.00 22.95 503 ALA A N 1
ATOM 3639 C CA . ALA A 1 503 ? 7.712 7.089 -33.374 1.00 22.95 503 ALA A CA 1
ATOM 3640 C C . ALA A 1 503 ? 8.994 7.718 -33.973 1.00 22.95 503 ALA A C 1
ATOM 3642 O O . ALA A 1 503 ? 9.402 7.310 -35.067 1.00 22.95 503 ALA A O 1
ATOM 3643 N N . PRO A 1 504 ? 9.664 8.657 -33.281 1.00 32.66 504 PRO A N 1
ATOM 3644 C CA . PRO A 1 504 ? 11.115 8.783 -33.368 1.00 32.66 504 PRO A CA 1
ATOM 3645 C C . PRO A 1 504 ? 11.836 7.658 -32.613 1.00 32.66 504 PRO A C 1
ATOM 3647 O O . PRO A 1 504 ? 11.351 7.256 -31.529 1.00 32.66 504 PRO A O 1
#

Radius of gyration: 26.8 Å; Cα contacts (8 Å, |Δi|>4): 1154; chains: 1; bounding box: 62×80×76 Å

Solvent-accessible surface area (backbone atoms only — not comparable to full-atom values): 28575 Å² total; per-residue (Å²): 136,79,64,60,52,56,49,61,58,86,67,98,83,55,102,75,67,54,70,41,85,39,80,49,77,44,74,74,75,89,53,91,62,56,58,25,34,31,45,31,34,16,79,42,89,97,46,61,84,42,74,46,80,67,46,64,73,83,89,62,94,83,65,44,56,39,42,34,32,37,44,38,85,46,51,35,32,39,30,40,24,44,21,30,90,85,67,55,65,53,75,63,51,77,73,43,78,47,70,41,58,78,79,81,77,79,80,79,78,84,76,80,81,79,77,87,78,82,84,82,78,88,79,83,85,82,77,88,79,83,84,81,78,87,79,82,83,81,79,83,76,84,82,80,76,83,76,78,84,78,81,84,65,90,63,94,52,56,72,38,82,43,78,45,98,84,22,31,36,34,41,30,24,49,86,77,47,75,47,64,40,54,41,79,41,37,60,57,18,77,44,78,36,74,23,64,36,36,55,80,77,79,84,40,65,18,38,38,35,13,22,27,53,61,21,48,9,36,32,42,36,40,37,31,56,95,59,36,66,60,50,74,52,74,50,73,46,75,53,73,69,44,18,75,75,37,11,23,29,27,37,20,36,34,26,30,76,56,86,82,49,24,24,39,38,34,11,24,37,40,85,55,68,35,33,33,39,33,28,29,30,57,91,67,67,48,35,62,29,91,35,54,68,37,55,96,16,33,32,76,56,68,69,56,71,65,41,74,74,70,30,21,23,28,33,39,23,39,33,25,36,85,57,82,70,32,18,22,41,36,34,12,30,51,33,77,68,35,44,45,35,22,42,25,30,25,32,80,69,20,55,33,58,24,88,50,50,78,82,80,50,32,53,40,63,70,52,58,94,74,77,40,40,93,48,24,13,13,26,35,44,22,36,32,24,43,87,56,82,72,29,17,26,39,36,34,10,20,27,55,28,13,45,7,39,30,33,37,34,82,41,65,99,78,64,41,62,77,74,46,65,48,77,48,69,43,62,75,92,40,65,69,36,19,73,69,23,15,20,29,40,44,38,47,45,56,84,86,72,83,78,34,20,24,40,38,34,40,50,48,85,76,47,85,88,48,55,45,52,43,77,61,77,88,62,95,86,69,78,94,73,80,87,77,83,55,76,94,60,94,81,90,83,91,85,85,86,82,80,94,78,79,83,133

Mean predicted aligned error: 17.2 Å